Protein AF-A0A2D6P4H5-F1 (afdb_monomer_lite)

Radius of gyration: 32.94 Å; chains: 1; bounding box: 96×87×94 Å

Sequence (533 aa):
MKFKNYIILLALLIIIPIVSSQSNQDSLNWIQTNINWQDDSIHDTVFSISSLNLNSIETNTPSNILLQRQDSQSTEECYPKGNCNVKDTALSLLFLNQIWKDNNKTLTWLASAQTKAPVSGSWLIQIVSSKNGTCVIEHKGKNINHTISIDENNKIQPFNVDWLDIERDLQTSLTNPVEFLSVDCSNLKSSNVLISLLRRSGSEIHIVQQENRDKAILEVNNACYPFSKGGQCDLDSTFLASWALHKTSAKLVTVPYLEDNAQTNLHNAILYQITANPRYETKLSDNVNTDGFWDDVYTTSFVINSLQSRAPNTQLLSNAKSWLDTQKDNSTNRGSFNANLRDTSAATYLVLSGGGSFTPPLDRSTREVLETCGDGTVQTFNDQGISEQCEADNDSLCPGLCNVNTCQCITSQTTTTSSSTSSTSIRDNDGSGGGEDNGDPDDEGGSIFFKVILPILIILIIGAGVFLYLRYAKKPKHKDEDLFGNYSPPKEEKSREQPRREPRKYQPSPRENAIERELDKSLDEAKELFKKK

Secondary structure (DSSP, 8-state):
--HHHHHHHHHHHHHGGGTTHHHHHHHHHHHHHH--TTTS-HHHHHHHHHHHHHTT---HHHHHHHHHTS-SSSSS--SSTTS--HHHHHHHHHHHHHTT---HHHHHHHHHH-EE----SEEEEEEEESS-EEEEEEETTTTEEEEEEE-TT--EETTTBSEEEHHHHTT----SSEEEEEEE-GGG--S-EEEEEEEEETTEEEEEEEEESSEEEEEEE-EE-BSSTTS-B-HHHHHHHHHHHHHTT-----HHHHHHH--SHHHHHHHHHHH--HHHHHHHHHT--TTS--SSHHHHHHHHHHHHTT-TT-HHHHHHHHHHHHTB--STTTT-BTT-HHHHHHHIIIIITTT--------TTT------TTSS------TT--------S-GGG--S-EETTTTEE-------------------------------------SHHHHHHHHHHHHHHHHHHHHHHHHHH--------------PPPP-----PPP-PPPPPP---TTHHHHHHHHHHHHHHHHHHHHT-

Structure (mmCIF, N/CA/C/O backbone):
data_AF-A0A2D6P4H5-F1
#
_entry.id   AF-A0A2D6P4H5-F1
#
loop_
_atom_site.group_PDB
_atom_site.id
_atom_site.type_symbol
_atom_site.label_atom_id
_atom_site.label_alt_id
_atom_site.label_comp_id
_atom_site.label_asym_id
_atom_site.label_entity_id
_atom_site.label_seq_id
_atom_site.pdbx_PDB_ins_code
_atom_site.Cartn_x
_atom_site.Cartn_y
_atom_site.Cartn_z
_atom_site.occupancy
_atom_site.B_iso_or_equiv
_atom_site.auth_seq_id
_atom_site.auth_comp_id
_atom_site.auth_asym_id
_atom_site.auth_atom_id
_atom_site.pdbx_PDB_model_num
ATOM 1 N N . MET A 1 1 ? 52.070 -31.279 -10.558 1.00 53.06 1 MET A N 1
ATOM 2 C CA . MET A 1 1 ? 50.920 -31.001 -11.452 1.00 53.06 1 MET A CA 1
ATOM 3 C C . MET A 1 1 ? 49.655 -30.477 -10.737 1.00 53.06 1 MET A C 1
ATOM 5 O O . MET A 1 1 ? 48.683 -30.205 -11.417 1.00 53.06 1 MET A O 1
ATOM 9 N N . LYS A 1 2 ? 49.628 -30.281 -9.401 1.00 66.00 2 LYS A N 1
ATOM 10 C CA . LYS A 1 2 ? 48.388 -29.910 -8.678 1.00 66.00 2 LYS A CA 1
ATOM 11 C C . LYS A 1 2 ? 48.200 -28.401 -8.432 1.00 66.00 2 LYS A C 1
ATOM 13 O O . LYS A 1 2 ? 47.082 -27.927 -8.533 1.00 66.00 2 LYS A O 1
ATOM 18 N N . PHE A 1 3 ? 49.269 -27.632 -8.205 1.00 69.25 3 PHE A N 1
ATOM 19 C CA . PHE A 1 3 ? 49.181 -26.192 -7.890 1.00 69.25 3 PHE A CA 1
ATOM 20 C C . PHE A 1 3 ? 48.697 -25.323 -9.070 1.00 69.25 3 PHE A C 1
ATOM 22 O O . PHE A 1 3 ? 47.883 -24.425 -8.889 1.00 69.25 3 PHE A O 1
ATOM 29 N N . LYS A 1 4 ? 49.115 -25.652 -10.302 1.00 73.56 4 LYS A N 1
ATOM 30 C CA . LYS A 1 4 ? 48.705 -24.927 -11.520 1.00 73.56 4 LYS A CA 1
ATOM 31 C C . LYS A 1 4 ? 47.193 -25.028 -11.785 1.00 73.56 4 LYS A C 1
ATOM 33 O O . LYS A 1 4 ? 46.593 -24.058 -12.227 1.00 73.56 4 LYS A O 1
ATOM 38 N N . ASN A 1 5 ? 46.569 -26.156 -11.432 1.00 78.19 5 ASN A N 1
ATOM 39 C CA . ASN A 1 5 ? 45.123 -26.347 -11.580 1.00 78.19 5 ASN A CA 1
ATOM 40 C C . ASN A 1 5 ? 44.320 -25.560 -10.528 1.00 78.19 5 ASN A C 1
ATOM 42 O O . ASN A 1 5 ? 43.219 -25.117 -10.830 1.00 78.19 5 ASN A O 1
ATOM 46 N N . TYR A 1 6 ? 44.876 -25.323 -9.332 1.00 78.88 6 TYR A N 1
ATOM 47 C CA . TYR A 1 6 ? 44.236 -24.472 -8.320 1.00 78.88 6 TYR A CA 1
ATOM 48 C C . TYR A 1 6 ? 44.255 -22.993 -8.704 1.00 78.88 6 TYR A C 1
ATOM 50 O O . TYR A 1 6 ? 43.257 -22.317 -8.493 1.00 78.88 6 TYR A O 1
ATOM 58 N N . ILE A 1 7 ? 45.337 -22.501 -9.320 1.00 81.38 7 ILE A N 1
ATOM 59 C CA . ILE A 1 7 ? 45.390 -21.119 -9.825 1.00 81.38 7 ILE A CA 1
ATOM 60 C C . ILE A 1 7 ? 44.345 -20.907 -10.927 1.00 81.38 7 ILE A C 1
ATOM 62 O O . ILE A 1 7 ? 43.670 -19.886 -10.928 1.00 81.38 7 ILE A O 1
ATOM 66 N N . ILE A 1 8 ? 44.161 -21.885 -11.822 1.00 81.56 8 ILE A N 1
ATOM 67 C CA . ILE A 1 8 ? 43.135 -21.808 -12.874 1.00 81.56 8 ILE A CA 1
ATOM 68 C C . ILE A 1 8 ? 41.724 -21.835 -12.267 1.00 81.56 8 ILE A C 1
ATOM 70 O O . ILE A 1 8 ? 40.880 -21.055 -12.689 1.00 81.56 8 ILE A O 1
ATOM 74 N N . LEU A 1 9 ? 41.471 -22.671 -11.253 1.00 80.12 9 LEU A N 1
ATOM 75 C CA . LEU A 1 9 ? 40.166 -22.736 -10.586 1.00 80.12 9 LEU A CA 1
ATOM 76 C C . LEU A 1 9 ? 39.854 -21.462 -9.778 1.00 80.12 9 LEU A C 1
ATOM 78 O O . LEU A 1 9 ? 38.721 -20.995 -9.795 1.00 80.12 9 LEU A O 1
ATOM 82 N N . LEU A 1 10 ? 40.858 -20.885 -9.106 1.00 79.81 10 LEU A N 1
ATOM 83 C CA . LEU A 1 10 ? 40.738 -19.625 -8.367 1.00 79.81 10 LEU A CA 1
ATOM 84 C C . LEU A 1 10 ? 40.528 -18.442 -9.324 1.00 79.81 10 LEU A C 1
ATOM 86 O O . LEU A 1 10 ? 39.675 -17.600 -9.073 1.00 79.81 10 LEU A O 1
ATOM 90 N N . ALA A 1 11 ? 41.251 -18.413 -10.448 1.00 76.50 11 ALA A N 1
ATOM 91 C CA . ALA A 1 11 ? 41.041 -17.426 -11.501 1.00 76.50 11 ALA A CA 1
ATOM 92 C C . ALA A 1 11 ? 39.637 -17.552 -12.114 1.00 76.50 11 ALA A C 1
ATOM 94 O O . ALA A 1 11 ? 38.981 -16.538 -12.315 1.00 76.50 11 ALA A O 1
ATOM 95 N N . LEU A 1 12 ? 39.130 -18.773 -12.330 1.00 72.81 12 LEU A N 1
ATOM 96 C CA . LEU A 1 12 ? 37.748 -18.989 -12.770 1.00 72.81 12 LEU A CA 1
ATOM 97 C C . LEU A 1 12 ? 36.733 -18.494 -11.730 1.00 72.81 12 LEU A C 1
ATOM 99 O O . LEU A 1 12 ? 35.776 -17.832 -12.104 1.00 72.81 12 LEU A O 1
ATOM 103 N N . LEU A 1 13 ? 36.963 -18.742 -10.437 1.00 71.19 13 LEU A N 1
ATOM 104 C CA . LEU A 1 13 ? 36.086 -18.286 -9.349 1.00 71.19 13 LEU A CA 1
ATOM 105 C C . LEU A 1 13 ? 36.011 -16.758 -9.219 1.00 71.19 13 LEU A C 1
ATOM 107 O O . LEU A 1 13 ? 34.962 -16.239 -8.853 1.00 71.19 13 LEU A O 1
ATOM 111 N N . ILE A 1 14 ? 37.085 -16.042 -9.563 1.00 69.12 14 ILE A N 1
ATOM 112 C CA . ILE A 1 14 ? 37.121 -14.570 -9.551 1.00 69.12 14 ILE A CA 1
ATOM 113 C C . ILE A 1 14 ? 36.383 -13.966 -10.763 1.00 69.12 14 ILE A C 1
ATOM 115 O O . ILE A 1 14 ? 35.921 -12.832 -10.688 1.00 69.12 14 ILE A O 1
ATOM 119 N N . ILE A 1 15 ? 36.218 -14.709 -11.865 1.00 63.47 15 ILE A N 1
ATOM 120 C CA . ILE A 1 15 ? 35.591 -14.198 -13.101 1.00 63.47 15 ILE A CA 1
ATOM 121 C C . ILE A 1 15 ? 34.062 -14.426 -13.127 1.00 63.47 15 ILE A C 1
ATOM 123 O O . ILE A 1 15 ? 33.349 -13.731 -13.849 1.00 63.47 15 ILE A O 1
ATOM 127 N N . ILE A 1 16 ? 33.525 -15.346 -12.315 1.00 58.41 16 ILE A N 1
ATOM 128 C CA . ILE A 1 16 ? 32.093 -15.713 -12.333 1.00 58.41 16 ILE A CA 1
ATOM 129 C C . ILE A 1 16 ? 31.104 -14.565 -11.991 1.00 58.41 16 ILE A C 1
ATOM 131 O O . ILE A 1 16 ? 30.018 -14.577 -12.571 1.00 58.41 16 ILE A O 1
ATOM 135 N N . PRO A 1 17 ? 31.401 -13.543 -11.156 1.00 53.06 17 PRO A N 1
ATOM 136 C CA . PRO A 1 17 ? 30.385 -12.542 -10.803 1.00 53.06 17 PRO A CA 1
ATOM 137 C C . PRO A 1 17 ? 30.154 -11.415 -11.835 1.00 53.06 17 PRO A C 1
ATOM 139 O O . PRO A 1 17 ? 29.322 -10.551 -11.585 1.00 53.06 17 PRO A O 1
ATOM 142 N N . ILE A 1 18 ? 30.840 -11.379 -12.986 1.00 54.44 18 ILE A N 1
ATOM 143 C CA . ILE A 1 18 ? 30.794 -10.197 -13.883 1.00 54.44 18 ILE A CA 1
ATOM 144 C C . ILE A 1 18 ? 29.617 -10.233 -14.883 1.00 54.44 18 ILE A C 1
ATOM 146 O O . ILE A 1 18 ? 29.225 -9.202 -15.420 1.00 54.44 18 ILE A O 1
ATOM 150 N N . VAL A 1 19 ? 28.997 -11.390 -15.135 1.00 55.16 19 VAL A N 1
ATOM 151 C CA . VAL A 1 19 ? 28.022 -11.518 -16.241 1.00 55.16 19 VAL A CA 1
ATOM 152 C C . VAL A 1 19 ? 26.658 -10.876 -15.928 1.00 55.16 19 VAL A C 1
ATOM 154 O O . VAL A 1 19 ? 25.959 -10.460 -16.848 1.00 55.16 19 VAL A O 1
ATOM 157 N N . SER A 1 20 ? 26.280 -10.717 -14.656 1.00 57.75 20 SER A N 1
ATOM 158 C CA . SER A 1 20 ? 24.967 -10.162 -14.290 1.00 57.75 20 SER A CA 1
ATOM 159 C C . SER A 1 20 ? 24.871 -8.633 -14.373 1.00 57.75 20 SER A C 1
ATOM 161 O O . SER A 1 20 ? 23.761 -8.111 -14.400 1.00 57.75 20 SER A O 1
ATOM 163 N N . SER A 1 21 ? 25.987 -7.894 -14.437 1.00 59.66 21 SER A N 1
ATOM 164 C CA . SER A 1 21 ? 25.948 -6.419 -14.456 1.00 59.66 21 SER A CA 1
ATOM 165 C C . SER A 1 21 ? 25.646 -5.831 -15.838 1.00 59.66 21 SER A C 1
ATOM 167 O O . SER A 1 21 ? 25.027 -4.772 -15.933 1.00 59.66 21 SER A O 1
ATOM 169 N N . GLN A 1 22 ? 26.030 -6.522 -16.918 1.00 66.81 22 GLN A N 1
ATOM 170 C CA . GLN A 1 22 ? 25.925 -5.980 -18.277 1.00 66.81 22 GLN A CA 1
ATOM 171 C C . GLN A 1 22 ? 24.473 -5.810 -18.742 1.00 66.81 22 GLN A C 1
ATOM 173 O O . GLN A 1 22 ? 24.172 -4.849 -19.447 1.00 66.81 22 GLN A O 1
ATOM 178 N N . SER A 1 23 ? 23.568 -6.708 -18.331 1.00 73.56 23 SER A N 1
ATOM 179 C CA . SER A 1 23 ? 22.151 -6.627 -18.712 1.00 73.56 23 SER A CA 1
ATOM 180 C C . SER A 1 23 ? 21.541 -5.308 -18.229 1.00 73.56 23 SER A C 1
ATOM 182 O O . SER A 1 23 ? 20.917 -4.591 -19.009 1.00 73.56 23 SER A O 1
ATOM 184 N N . ASN A 1 24 ? 21.775 -4.922 -16.977 1.00 87.25 24 ASN A N 1
ATOM 185 C CA . ASN A 1 24 ? 21.150 -3.734 -16.395 1.00 87.25 24 ASN A CA 1
ATOM 186 C C . ASN A 1 24 ? 21.543 -2.445 -17.131 1.00 87.25 24 ASN A C 1
ATOM 188 O O . ASN A 1 24 ? 20.692 -1.581 -17.344 1.00 87.25 24 ASN A O 1
ATOM 192 N N . GLN A 1 25 ? 22.793 -2.343 -17.591 1.00 92.00 25 GLN A N 1
ATOM 193 C CA . GLN A 1 25 ? 23.295 -1.139 -18.254 1.00 92.00 25 GLN A CA 1
ATOM 194 C C . GLN A 1 25 ? 22.557 -0.820 -19.559 1.00 92.00 25 GLN A C 1
ATOM 196 O O . GLN A 1 25 ? 22.275 0.346 -19.830 1.00 92.00 25 GLN A O 1
ATOM 201 N N . ASP A 1 26 ? 22.202 -1.836 -20.348 1.00 94.31 26 ASP A N 1
ATOM 202 C CA . ASP A 1 26 ? 21.475 -1.628 -21.604 1.00 94.31 26 ASP A CA 1
ATOM 203 C C . ASP A 1 26 ? 20.089 -1.015 -21.353 1.00 94.31 26 ASP A C 1
ATOM 205 O O . ASP A 1 26 ? 19.679 -0.093 -22.058 1.00 94.31 26 ASP A O 1
ATOM 209 N N . SER A 1 27 ? 19.383 -1.474 -20.313 1.00 96.06 27 SER A N 1
ATOM 210 C CA . SER A 1 27 ? 18.075 -0.926 -19.931 1.00 96.06 27 SER A CA 1
ATOM 211 C C . SER A 1 27 ? 18.187 0.516 -19.432 1.00 96.06 27 SER A C 1
ATOM 213 O O . SER A 1 27 ? 17.393 1.365 -19.832 1.00 96.06 27 SER A O 1
ATOM 215 N N . LEU A 1 28 ? 19.207 0.823 -18.622 1.00 95.88 28 LEU A N 1
ATOM 216 C CA . LEU A 1 28 ? 19.464 2.180 -18.127 1.00 95.88 28 LEU A CA 1
ATOM 217 C C . LEU A 1 28 ? 19.784 3.150 -19.275 1.00 95.88 28 LEU A C 1
ATOM 219 O O . LEU A 1 28 ? 19.202 4.232 -19.341 1.00 95.88 28 LEU A O 1
ATOM 223 N N . ASN A 1 29 ? 20.642 2.742 -20.215 1.00 95.81 29 ASN A N 1
ATOM 224 C CA . ASN A 1 29 ? 20.978 3.537 -21.400 1.00 95.81 29 ASN A CA 1
ATOM 225 C C . ASN A 1 29 ? 19.742 3.793 -22.277 1.00 95.81 29 ASN A C 1
ATOM 227 O O . ASN A 1 29 ? 19.542 4.905 -22.777 1.00 95.81 29 ASN A O 1
ATOM 231 N N . TRP A 1 30 ? 18.897 2.770 -22.458 1.00 97.19 30 TRP A N 1
ATOM 232 C CA . TRP A 1 30 ? 17.661 2.910 -23.219 1.00 97.19 30 TRP A CA 1
ATOM 233 C C . TRP A 1 30 ? 16.703 3.900 -22.546 1.00 97.19 30 TRP A C 1
ATOM 235 O O . TRP A 1 30 ? 16.197 4.790 -23.230 1.00 97.19 30 TRP A O 1
ATOM 245 N N . ILE A 1 31 ? 16.521 3.814 -21.220 1.00 97.31 31 ILE A N 1
ATOM 246 C CA . ILE A 1 31 ? 15.697 4.760 -20.448 1.00 97.31 31 ILE A CA 1
ATOM 247 C C . ILE A 1 31 ? 16.196 6.190 -20.664 1.00 97.31 31 ILE A C 1
ATOM 249 O O . ILE A 1 31 ? 15.410 7.035 -21.074 1.00 97.31 31 ILE A O 1
ATOM 253 N N . GLN A 1 32 ? 17.494 6.457 -20.468 1.00 96.19 32 GLN A N 1
ATOM 254 C CA . GLN A 1 32 ? 18.067 7.802 -20.633 1.00 96.19 32 GLN A CA 1
ATOM 255 C C . GLN A 1 32 ? 17.839 8.401 -22.022 1.00 96.19 32 GLN A C 1
ATOM 257 O O . GLN A 1 32 ? 17.702 9.615 -22.148 1.00 96.19 32 GLN A O 1
ATOM 262 N N . THR A 1 33 ? 17.841 7.559 -23.056 1.00 96.75 33 THR A N 1
ATOM 263 C CA . THR A 1 33 ? 17.719 8.002 -24.449 1.00 96.75 33 THR A CA 1
ATOM 264 C C . THR A 1 33 ? 16.268 8.267 -24.850 1.00 96.75 33 THR A C 1
ATOM 266 O O . THR A 1 33 ? 16.022 9.123 -25.695 1.00 96.75 33 THR A O 1
ATOM 269 N N . ASN A 1 34 ? 15.316 7.524 -24.278 1.00 97.38 34 ASN A N 1
ATOM 270 C CA . ASN A 1 34 ? 13.928 7.514 -24.749 1.00 97.38 34 ASN A CA 1
ATOM 271 C C . ASN A 1 34 ? 12.963 8.310 -23.870 1.00 97.38 34 ASN A C 1
ATOM 273 O O . ASN A 1 34 ? 11.888 8.661 -24.348 1.00 97.38 34 ASN A O 1
ATOM 277 N N . ILE A 1 35 ? 13.319 8.600 -22.618 1.00 97.31 35 ILE A N 1
ATOM 278 C CA . ILE A 1 35 ? 12.466 9.408 -21.747 1.00 97.31 35 ILE A CA 1
ATOM 279 C C . ILE A 1 35 ? 12.494 10.888 -22.139 1.00 97.31 35 ILE A C 1
ATOM 281 O O . ILE A 1 35 ? 13.547 11.523 -22.241 1.00 97.31 35 ILE A O 1
ATOM 285 N N . ASN A 1 36 ? 11.308 11.464 -22.285 1.00 97.12 36 ASN A N 1
ATOM 286 C CA . ASN A 1 36 ? 11.094 12.895 -22.317 1.00 97.12 36 ASN A CA 1
ATOM 287 C C . ASN A 1 36 ? 10.719 13.379 -20.911 1.00 97.12 36 ASN A C 1
ATOM 289 O O . ASN A 1 36 ? 9.557 13.377 -20.514 1.00 97.12 36 ASN A O 1
ATOM 293 N N . TRP A 1 37 ? 11.720 13.849 -20.165 1.00 94.81 37 TRP A N 1
ATOM 294 C CA . TRP A 1 37 ? 11.580 14.275 -18.767 1.00 94.81 37 TRP A CA 1
ATOM 295 C C . TRP A 1 37 ? 10.483 15.325 -18.509 1.00 94.81 37 TRP A C 1
ATOM 297 O O . TRP A 1 37 ? 9.999 15.430 -17.381 1.00 94.81 37 TRP A O 1
ATOM 307 N N . GLN A 1 38 ? 10.122 16.123 -19.520 1.00 94.31 38 GLN A N 1
ATOM 308 C CA . GLN A 1 38 ? 9.116 17.181 -19.393 1.00 94.31 38 GLN A CA 1
ATOM 309 C C . GLN A 1 38 ? 7.704 16.675 -19.685 1.00 94.31 38 GLN A C 1
ATOM 311 O O . GLN A 1 38 ? 6.772 16.999 -18.945 1.00 94.31 38 GLN A O 1
ATOM 316 N N . ASP A 1 39 ? 7.560 15.876 -20.742 1.00 95.56 39 ASP A N 1
ATOM 317 C CA . ASP A 1 39 ? 6.250 15.522 -21.289 1.00 95.56 39 ASP A CA 1
ATOM 318 C C . ASP A 1 39 ? 5.753 14.147 -20.830 1.00 95.56 39 ASP A C 1
ATOM 320 O O . ASP A 1 39 ? 4.541 13.919 -20.791 1.00 95.56 39 ASP A O 1
ATOM 324 N N . ASP A 1 40 ? 6.653 13.239 -20.440 1.00 97.56 40 ASP A N 1
ATOM 325 C CA . ASP A 1 40 ? 6.254 11.917 -19.968 1.00 97.56 40 ASP A CA 1
ATOM 326 C C . ASP A 1 40 ? 5.524 11.993 -18.622 1.00 97.56 40 ASP A C 1
ATOM 328 O O . ASP A 1 40 ? 5.598 12.966 -17.854 1.00 97.56 40 ASP A O 1
ATOM 332 N N . SER A 1 41 ? 4.768 10.941 -18.315 1.00 97.25 41 SER A N 1
ATOM 333 C CA . SER A 1 41 ? 3.985 10.886 -17.084 1.00 97.25 41 SER A CA 1
ATOM 334 C C . SER A 1 41 ? 4.891 10.949 -15.844 1.00 97.25 41 SER A C 1
ATOM 336 O O . SER A 1 41 ? 6.051 10.525 -15.876 1.00 97.25 41 SER A O 1
ATOM 338 N N . ILE A 1 42 ? 4.372 11.474 -14.724 1.00 97.06 42 ILE A N 1
ATOM 339 C CA . ILE A 1 42 ? 5.103 11.457 -13.441 1.00 97.06 42 ILE A CA 1
ATOM 340 C C . ILE A 1 42 ? 5.465 10.016 -13.073 1.00 97.06 42 ILE A C 1
ATOM 342 O O . ILE A 1 42 ? 6.569 9.760 -12.606 1.00 97.06 42 ILE A O 1
ATOM 346 N N . HIS A 1 43 ? 4.561 9.079 -13.350 1.00 96.50 43 HIS A N 1
ATOM 347 C CA . HIS A 1 43 ? 4.763 7.654 -13.141 1.00 96.50 43 HIS A CA 1
ATOM 348 C C . HIS A 1 43 ? 6.025 7.127 -13.849 1.00 96.50 43 HIS A C 1
ATOM 350 O O . HIS A 1 43 ? 6.907 6.578 -13.186 1.00 96.50 43 HIS A O 1
ATOM 356 N N . ASP A 1 44 ? 6.150 7.348 -15.158 1.00 97.19 44 ASP A N 1
ATOM 357 C CA . ASP A 1 44 ? 7.305 6.876 -15.937 1.00 97.19 44 ASP A CA 1
ATOM 358 C C . ASP A 1 44 ? 8.583 7.625 -15.545 1.00 97.19 44 ASP A C 1
ATOM 360 O O . ASP A 1 44 ? 9.665 7.039 -15.459 1.00 97.19 44 ASP A O 1
ATOM 364 N N . THR A 1 45 ? 8.445 8.918 -15.237 1.00 97.44 45 THR A N 1
ATOM 365 C CA . THR A 1 45 ? 9.545 9.767 -14.774 1.00 97.44 45 THR A CA 1
ATOM 366 C C . THR A 1 45 ? 10.120 9.268 -13.452 1.00 97.44 45 THR A C 1
ATOM 368 O O . THR A 1 45 ? 11.331 9.087 -13.349 1.00 97.44 45 THR A O 1
ATOM 371 N N . VAL A 1 46 ? 9.277 8.991 -12.453 1.00 96.81 46 VAL A N 1
ATOM 372 C CA . VAL A 1 46 ? 9.703 8.498 -11.137 1.00 96.81 46 VAL A CA 1
ATOM 373 C C . VAL A 1 46 ? 10.441 7.171 -11.272 1.00 96.81 46 VAL A C 1
ATOM 375 O O . VAL A 1 46 ? 11.583 7.083 -10.831 1.00 96.81 46 VAL A O 1
ATOM 378 N N . PHE A 1 47 ? 9.861 6.160 -11.931 1.00 96.88 47 PHE A N 1
ATOM 379 C CA . PHE A 1 47 ? 10.536 4.863 -12.077 1.00 96.88 47 PHE A CA 1
ATOM 380 C C . PHE A 1 47 ? 11.846 4.971 -12.860 1.00 96.88 47 PHE A C 1
ATOM 382 O O . PHE A 1 47 ? 12.823 4.293 -12.527 1.00 96.88 47 PHE A O 1
ATOM 389 N N . SER A 1 48 ? 11.901 5.843 -13.867 1.00 97.19 48 SER A N 1
ATOM 390 C CA . SER A 1 48 ? 13.116 6.078 -14.646 1.00 97.19 48 SER A CA 1
ATOM 391 C C . SER A 1 48 ? 14.207 6.727 -13.799 1.00 97.19 48 SER A C 1
ATOM 393 O O . SER A 1 48 ? 15.314 6.196 -13.726 1.00 97.19 48 SER A O 1
ATOM 395 N N . ILE A 1 49 ? 13.904 7.822 -13.092 1.00 95.44 49 ILE A N 1
ATOM 396 C CA . ILE A 1 49 ? 14.871 8.487 -12.207 1.00 95.44 49 ILE A CA 1
ATOM 397 C C . ILE A 1 49 ? 15.325 7.534 -11.103 1.00 95.44 49 ILE A C 1
ATOM 399 O O . ILE A 1 49 ? 16.522 7.425 -10.837 1.00 95.44 49 ILE A O 1
ATOM 403 N N . SER A 1 50 ? 14.391 6.812 -10.488 1.00 93.81 50 SER A N 1
ATOM 404 C CA . SER A 1 50 ? 14.692 5.858 -9.429 1.00 93.81 50 SER A CA 1
ATOM 405 C C . SER A 1 50 ? 15.596 4.723 -9.911 1.00 93.81 50 SER A C 1
ATOM 407 O O . SER A 1 50 ? 16.539 4.375 -9.199 1.00 93.81 50 SER A O 1
ATOM 409 N N . SER A 1 51 ? 15.371 4.202 -11.124 1.00 94.44 51 SER A N 1
ATOM 410 C CA . SER A 1 51 ? 16.251 3.217 -11.770 1.00 94.44 51 SER A CA 1
ATOM 411 C C . SER A 1 51 ? 17.666 3.759 -11.970 1.00 94.44 51 SER A C 1
ATOM 413 O O . SER A 1 51 ? 18.636 3.100 -11.604 1.00 94.44 51 SER A O 1
ATOM 415 N N . LEU A 1 52 ? 17.802 4.969 -12.521 1.00 94.06 52 LEU A N 1
ATOM 416 C CA . LEU A 1 52 ? 19.108 5.586 -12.781 1.00 94.06 52 LEU A CA 1
ATOM 417 C C . LEU A 1 52 ? 19.869 5.874 -11.480 1.00 94.06 52 LEU A C 1
ATOM 419 O O . LEU A 1 52 ? 21.047 5.537 -11.363 1.00 94.06 52 LEU A O 1
ATOM 423 N N . ASN A 1 53 ? 19.182 6.425 -10.479 1.00 90.56 53 ASN A N 1
ATOM 424 C CA . ASN A 1 53 ? 19.782 6.796 -9.201 1.00 90.56 53 ASN A CA 1
ATOM 425 C C . ASN A 1 53 ? 20.299 5.566 -8.425 1.00 90.56 53 ASN A C 1
ATOM 427 O O . ASN A 1 53 ? 21.420 5.582 -7.923 1.00 90.56 53 ASN A O 1
ATOM 431 N N . LEU A 1 54 ? 19.548 4.453 -8.403 1.00 86.94 54 LEU A N 1
ATOM 432 C CA . LEU A 1 54 ? 20.011 3.204 -7.771 1.00 86.94 54 LEU A CA 1
ATOM 433 C C . LEU A 1 54 ? 21.268 2.611 -8.429 1.00 86.94 54 LEU A C 1
ATOM 435 O O . LEU A 1 54 ? 21.972 1.831 -7.795 1.00 86.94 54 LEU A O 1
ATOM 439 N N . ASN A 1 55 ? 21.569 2.996 -9.670 1.00 87.75 55 ASN A N 1
ATOM 440 C CA . ASN A 1 55 ? 22.755 2.559 -10.404 1.00 87.75 55 ASN A CA 1
ATOM 441 C C . ASN A 1 55 ? 23.837 3.654 -10.477 1.00 87.75 55 ASN A C 1
ATOM 443 O O . ASN A 1 55 ? 24.710 3.603 -11.340 1.00 87.75 55 ASN A O 1
ATOM 447 N N . SER A 1 56 ? 23.785 4.646 -9.575 1.00 88.94 56 SER A N 1
ATOM 448 C CA . SER A 1 56 ? 24.770 5.737 -9.461 1.00 88.94 56 SER A CA 1
ATOM 449 C C . SER A 1 56 ? 24.959 6.561 -10.742 1.00 88.94 56 SER A C 1
ATOM 451 O O . SER A 1 56 ? 26.008 7.168 -10.954 1.00 88.94 56 SER A O 1
ATOM 453 N N . ILE A 1 57 ? 23.941 6.600 -11.600 1.00 88.69 57 ILE A N 1
ATOM 454 C CA . ILE A 1 57 ? 23.912 7.477 -12.766 1.00 88.69 57 ILE A CA 1
ATOM 455 C C . ILE A 1 57 ? 23.429 8.852 -12.304 1.00 88.69 57 ILE A C 1
ATOM 457 O O . ILE A 1 57 ? 22.424 8.948 -11.603 1.00 88.69 57 ILE A O 1
ATOM 461 N N . GLU A 1 58 ? 24.126 9.921 -12.694 1.00 88.00 58 GLU A N 1
ATOM 462 C CA . GLU A 1 58 ? 23.773 11.282 -12.285 1.00 88.00 58 GLU A CA 1
ATOM 463 C C . GLU A 1 58 ? 22.349 11.649 -12.732 1.00 88.00 58 GLU A C 1
ATOM 465 O O . GLU A 1 58 ? 22.030 11.684 -13.922 1.00 88.00 58 GLU A O 1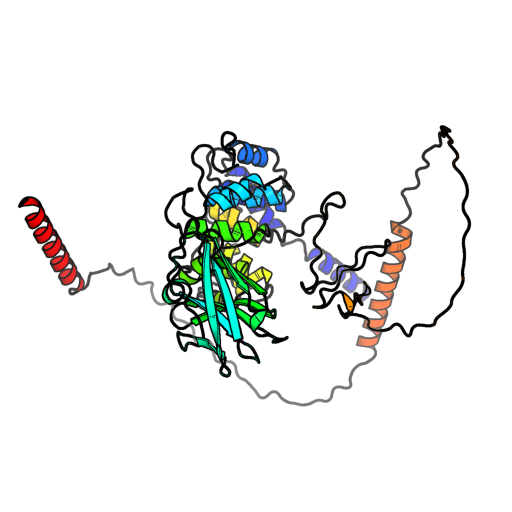
ATOM 470 N N . THR A 1 59 ? 21.488 11.959 -11.761 1.00 85.06 59 THR A N 1
ATOM 471 C CA . THR A 1 59 ? 20.084 12.320 -11.993 1.00 85.06 59 THR A CA 1
ATOM 472 C C . THR A 1 59 ? 19.761 13.755 -11.588 1.00 85.06 59 THR A C 1
ATOM 474 O O . THR A 1 59 ? 18.586 14.091 -11.482 1.00 85.06 59 THR A O 1
ATOM 477 N N . ASN A 1 60 ? 20.754 14.630 -11.387 1.00 85.62 60 ASN A N 1
ATOM 478 C CA . ASN A 1 60 ? 20.530 16.010 -10.930 1.00 85.62 60 ASN A CA 1
ATOM 479 C C . ASN A 1 60 ? 19.548 16.772 -11.833 1.00 85.62 60 ASN A C 1
ATOM 481 O O . ASN A 1 60 ? 18.574 17.353 -11.354 1.00 85.62 60 ASN A O 1
ATOM 485 N N . THR A 1 61 ? 19.756 16.717 -13.151 1.00 87.50 61 THR A N 1
ATOM 486 C CA . THR A 1 61 ? 18.854 17.354 -14.122 1.00 87.50 61 THR A CA 1
ATOM 487 C C . THR A 1 61 ? 17.446 16.734 -14.099 1.00 87.50 61 THR A C 1
ATOM 489 O O . THR A 1 61 ? 16.499 17.480 -13.848 1.00 87.50 61 THR A O 1
ATOM 492 N N . PRO A 1 62 ? 17.266 15.407 -14.274 1.00 87.19 62 PRO A N 1
ATOM 493 C CA . PRO A 1 62 ? 15.953 14.764 -14.153 1.00 87.19 62 PRO A CA 1
ATOM 494 C C . PRO A 1 62 ? 15.228 15.038 -12.827 1.00 87.19 62 PRO A C 1
ATOM 496 O O . PRO A 1 62 ? 14.037 15.343 -12.814 1.00 87.19 62 PRO A O 1
ATOM 499 N N . SER A 1 63 ? 15.959 14.991 -11.714 1.00 91.06 63 SER A N 1
ATOM 500 C CA . SER A 1 63 ? 15.452 15.272 -10.370 1.00 91.06 63 SER A CA 1
ATOM 501 C C . SER A 1 63 ? 14.904 16.693 -10.274 1.00 91.06 63 SER A C 1
ATOM 503 O O . SER A 1 63 ? 13.784 16.898 -9.813 1.00 91.06 63 SER A O 1
ATOM 505 N N . ASN A 1 64 ? 15.651 17.680 -10.776 1.00 93.19 64 ASN A N 1
ATOM 506 C CA . ASN A 1 64 ? 15.202 19.069 -10.809 1.00 93.19 64 ASN A CA 1
ATOM 507 C C . ASN A 1 64 ? 13.962 19.261 -11.689 1.00 93.19 64 ASN A C 1
ATOM 509 O O . ASN A 1 64 ? 13.098 20.061 -11.338 1.00 93.19 64 ASN A O 1
ATOM 513 N N . ILE A 1 65 ? 13.839 18.520 -12.793 1.00 91.81 65 ILE A N 1
ATOM 514 C CA . ILE A 1 65 ? 12.651 18.569 -13.656 1.00 91.81 65 ILE A CA 1
ATOM 515 C C . ILE A 1 65 ? 11.421 18.037 -12.916 1.00 91.81 65 ILE A C 1
ATOM 517 O O . ILE A 1 65 ? 10.386 18.701 -12.899 1.00 91.81 65 ILE A O 1
ATOM 521 N N . LEU A 1 66 ? 11.529 16.891 -12.237 1.00 93.19 66 LEU A N 1
ATOM 522 C CA . LEU A 1 66 ? 10.421 16.368 -11.436 1.00 93.19 66 LEU A CA 1
ATOM 523 C C . LEU A 1 66 ? 10.020 17.358 -10.330 1.00 93.19 66 LEU A C 1
ATOM 525 O O . LEU A 1 66 ? 8.835 17.629 -10.151 1.00 93.19 66 LEU A O 1
ATOM 529 N N . LEU A 1 67 ? 10.992 17.984 -9.663 1.00 94.81 67 LEU A N 1
ATOM 530 C CA . LEU A 1 67 ? 10.736 19.027 -8.665 1.00 94.81 67 LEU A CA 1
ATOM 531 C C . LEU A 1 67 ? 10.082 20.290 -9.250 1.00 94.81 67 LEU A C 1
ATOM 533 O O . LEU A 1 67 ? 9.280 20.923 -8.574 1.00 94.81 67 LEU A O 1
ATOM 537 N N . GLN A 1 68 ? 10.362 20.657 -10.502 1.00 95.00 68 GLN A N 1
ATOM 538 C CA . GLN A 1 68 ? 9.680 21.771 -11.181 1.00 95.00 68 GLN A CA 1
ATOM 539 C C . GLN A 1 68 ? 8.205 21.470 -11.486 1.00 95.00 68 GLN A C 1
ATOM 541 O O . GLN A 1 68 ? 7.405 22.398 -11.632 1.00 95.00 68 GLN A O 1
ATOM 546 N N . ARG A 1 69 ? 7.833 20.186 -11.554 1.00 95.38 69 ARG A N 1
ATOM 547 C CA . ARG A 1 69 ? 6.445 19.726 -11.716 1.00 95.38 69 ARG A CA 1
ATOM 548 C C . ARG A 1 69 ? 5.677 19.685 -10.394 1.00 95.38 69 ARG A C 1
ATOM 550 O O . ARG A 1 69 ? 4.507 19.314 -10.409 1.00 95.38 69 ARG A O 1
ATOM 557 N N . GLN A 1 70 ? 6.297 20.067 -9.280 1.00 96.12 70 GLN A N 1
ATOM 558 C CA . GLN A 1 70 ? 5.635 20.248 -7.993 1.00 96.12 70 GLN A CA 1
ATOM 559 C C . GLN A 1 70 ? 4.736 21.489 -8.021 1.00 96.12 70 GLN A C 1
ATOM 561 O O . GLN A 1 70 ? 5.127 22.546 -8.530 1.00 96.12 70 GLN A O 1
ATOM 566 N N . ASP A 1 71 ? 3.537 21.392 -7.451 1.00 92.75 71 ASP A N 1
ATOM 567 C CA . ASP A 1 71 ? 2.711 22.574 -7.243 1.00 92.75 71 ASP A CA 1
ATOM 568 C C . ASP A 1 71 ? 3.280 23.430 -6.105 1.00 92.75 71 ASP A C 1
ATOM 570 O O . ASP A 1 71 ? 3.179 23.093 -4.929 1.00 92.75 71 ASP A O 1
ATOM 574 N N . SER A 1 72 ? 3.926 24.538 -6.471 1.00 81.94 72 SER A N 1
ATOM 575 C CA . SER A 1 72 ? 4.504 25.488 -5.518 1.00 81.94 72 SER A CA 1
ATOM 576 C C . SER A 1 72 ? 3.478 26.472 -4.949 1.00 81.94 72 SER A C 1
ATOM 578 O O . SER A 1 72 ? 3.835 27.279 -4.095 1.00 81.94 72 SER A O 1
ATOM 580 N N . GLN A 1 73 ? 2.254 26.500 -5.489 1.00 79.56 73 GLN A N 1
ATOM 581 C CA . GLN A 1 73 ? 1.200 27.426 -5.061 1.00 79.56 73 GLN A CA 1
ATOM 582 C C . GLN A 1 73 ? 0.310 26.815 -3.978 1.00 79.56 73 GLN A C 1
ATOM 584 O O . GLN A 1 73 ? -0.343 27.548 -3.234 1.00 79.56 73 GLN A O 1
ATOM 589 N N . SER A 1 74 ? 0.280 25.487 -3.863 1.00 75.00 74 SER A N 1
ATOM 590 C CA . SER A 1 74 ? -0.423 24.820 -2.780 1.00 75.00 74 SER A CA 1
ATOM 591 C C . SER A 1 74 ? 0.396 24.888 -1.488 1.00 75.00 74 SER A C 1
ATOM 593 O O . SER A 1 74 ? 1.607 24.677 -1.460 1.00 75.00 74 SER A O 1
ATOM 595 N N . THR A 1 75 ? -0.283 25.156 -0.372 1.00 78.69 75 THR A N 1
ATOM 596 C CA . THR A 1 75 ? 0.303 25.042 0.978 1.00 78.69 75 THR A CA 1
ATOM 597 C C . THR A 1 75 ? 0.725 23.605 1.304 1.00 78.69 75 THR A C 1
ATOM 599 O O . THR A 1 75 ? 1.510 23.371 2.218 1.00 78.69 75 THR A O 1
ATOM 602 N N . GLU A 1 76 ? 0.199 22.651 0.540 1.00 81.38 76 GLU A N 1
ATOM 603 C CA . GLU A 1 76 ? 0.430 21.217 0.618 1.00 81.38 76 GLU A CA 1
ATOM 604 C C . GLU A 1 76 ? 1.032 20.767 -0.725 1.00 81.38 76 GLU A C 1
ATOM 606 O O . GLU A 1 76 ? 0.348 20.789 -1.746 1.00 81.38 76 GLU A O 1
ATOM 611 N N . GLU A 1 77 ? 2.320 20.427 -0.751 1.00 93.81 77 GLU A N 1
ATOM 612 C CA . GLU A 1 77 ? 3.061 20.068 -1.969 1.00 93.81 77 GLU A CA 1
ATOM 613 C C . GLU A 1 77 ? 2.460 18.835 -2.670 1.00 93.81 77 GLU A C 1
ATOM 615 O O . GLU A 1 77 ? 2.399 17.757 -2.080 1.00 93.81 77 GLU A O 1
ATOM 620 N N . CYS A 1 78 ? 2.048 18.976 -3.936 1.00 96.94 78 CYS A N 1
ATOM 621 C CA . CYS A 1 78 ? 1.429 17.898 -4.715 1.00 96.94 78 CYS A CA 1
ATOM 622 C C . CYS A 1 78 ? 1.882 17.867 -6.177 1.00 96.94 78 CYS A C 1
ATOM 624 O O . CYS A 1 78 ? 2.541 18.792 -6.661 1.00 96.94 78 CYS A O 1
ATOM 626 N N . TYR A 1 79 ? 1.550 16.775 -6.870 1.00 97.31 79 TYR A N 1
ATOM 627 C CA . TYR A 1 79 ? 1.986 16.509 -8.238 1.00 97.31 79 TYR A CA 1
ATOM 628 C C . TYR A 1 79 ? 0.847 15.966 -9.117 1.00 97.31 79 TYR A C 1
ATOM 630 O O . TYR A 1 79 ? -0.003 15.214 -8.631 1.00 97.31 79 TYR A O 1
ATOM 638 N N . PRO A 1 80 ? 0.866 16.267 -10.428 1.00 96.69 80 PRO A N 1
ATOM 639 C CA . PRO A 1 80 ? 1.626 17.342 -11.070 1.00 96.69 80 PRO A CA 1
ATOM 640 C C . PRO A 1 80 ? 1.025 18.728 -10.776 1.00 96.69 80 PRO A C 1
ATOM 642 O O . PRO A 1 80 ? -0.161 18.866 -10.474 1.00 96.69 80 PRO A O 1
ATOM 645 N N . LYS A 1 81 ? 1.842 19.771 -10.932 1.00 95.38 81 LYS A N 1
ATOM 646 C CA . LYS A 1 81 ? 1.459 21.180 -10.806 1.00 95.38 81 LYS A CA 1
ATOM 647 C C . LYS A 1 81 ? 0.189 21.500 -11.596 1.00 95.38 81 LYS A C 1
ATOM 649 O O . LYS A 1 81 ? 0.121 21.235 -12.795 1.00 95.38 81 LYS A O 1
ATOM 654 N N . GLY A 1 82 ? -0.799 22.098 -10.927 1.00 93.44 82 GLY A N 1
ATOM 655 C CA . GLY A 1 82 ? -2.074 22.494 -11.532 1.00 93.44 82 GLY A CA 1
ATOM 656 C C . GLY A 1 82 ? -3.059 21.353 -11.820 1.00 93.44 82 GLY A C 1
ATOM 657 O O . GLY A 1 82 ? -4.204 21.633 -12.162 1.00 93.44 82 GLY A O 1
ATOM 658 N N . ASN A 1 83 ? -2.661 20.086 -11.666 1.00 95.56 83 ASN A N 1
ATOM 659 C CA . ASN A 1 83 ? -3.540 18.927 -11.844 1.00 95.56 83 ASN A CA 1
ATOM 660 C C . ASN A 1 83 ? -3.197 17.814 -10.844 1.00 95.56 83 ASN A C 1
ATOM 662 O O . ASN A 1 83 ? -2.955 16.666 -11.221 1.00 95.56 83 ASN A O 1
ATOM 666 N N . CYS A 1 84 ? -3.125 18.177 -9.563 1.00 96.81 84 CYS A N 1
ATOM 667 C CA . CYS A 1 84 ? -2.684 17.257 -8.529 1.00 96.81 84 CYS A CA 1
ATOM 668 C C . CYS A 1 84 ? -3.595 16.031 -8.414 1.00 96.81 84 CYS A C 1
ATOM 670 O O . CYS A 1 84 ? -4.804 16.147 -8.195 1.00 96.81 84 CYS A O 1
ATOM 672 N N . ASN A 1 85 ? -2.988 14.851 -8.503 1.00 97.94 85 ASN A N 1
ATOM 673 C CA . ASN A 1 85 ? -3.657 13.569 -8.332 1.00 97.94 85 ASN A CA 1
ATOM 674 C C . ASN A 1 85 ? -2.863 12.685 -7.365 1.00 97.94 85 ASN A C 1
ATOM 676 O O . ASN A 1 85 ? -1.666 12.888 -7.138 1.00 97.94 85 ASN A O 1
ATOM 680 N N . VAL A 1 86 ? -3.549 11.727 -6.746 1.00 98.38 86 VAL A N 1
ATOM 681 C CA . VAL A 1 86 ? -2.965 10.932 -5.665 1.00 98.38 86 VAL A CA 1
ATOM 682 C C . VAL A 1 86 ? -1.854 10.034 -6.176 1.00 98.38 86 VAL A C 1
ATOM 684 O O . VAL A 1 86 ? -0.790 9.997 -5.563 1.00 98.38 86 VAL A O 1
ATOM 687 N N . LYS A 1 87 ? -2.088 9.330 -7.285 1.00 98.12 87 LYS A N 1
ATOM 688 C CA . LYS A 1 87 ? -1.123 8.385 -7.847 1.00 98.12 87 LYS A CA 1
ATOM 689 C C . LYS A 1 87 ? 0.228 9.050 -8.101 1.00 98.12 87 LYS A C 1
ATOM 691 O O . LYS A 1 87 ? 1.250 8.568 -7.622 1.00 98.12 87 LYS A O 1
ATOM 696 N N . ASP A 1 88 ? 0.229 10.171 -8.811 1.00 98.19 88 ASP A N 1
ATOM 697 C CA . ASP A 1 88 ? 1.457 10.879 -9.161 1.00 98.19 88 ASP A CA 1
ATOM 698 C C . ASP A 1 88 ? 2.114 11.499 -7.922 1.00 98.19 88 ASP A C 1
ATOM 700 O O . ASP A 1 88 ? 3.329 11.418 -7.764 1.00 98.19 88 ASP A O 1
ATOM 704 N N . THR A 1 89 ? 1.324 12.047 -6.992 1.00 98.25 89 THR A N 1
ATOM 705 C CA . THR A 1 89 ? 1.852 12.596 -5.731 1.00 98.25 89 THR A CA 1
ATOM 706 C C . THR A 1 89 ? 2.503 11.518 -4.858 1.00 98.25 89 THR A C 1
ATOM 708 O O . THR A 1 89 ? 3.572 11.741 -4.292 1.00 98.25 89 THR A O 1
ATOM 711 N N . ALA A 1 90 ? 1.909 10.328 -4.785 1.00 98.19 90 ALA A N 1
ATOM 712 C CA . ALA A 1 90 ? 2.457 9.187 -4.064 1.00 98.19 90 ALA A CA 1
ATOM 713 C C . ALA A 1 90 ? 3.740 8.634 -4.697 1.00 98.19 90 ALA A C 1
ATOM 715 O O . ALA A 1 90 ? 4.698 8.321 -3.995 1.00 98.19 90 ALA A O 1
ATOM 716 N N . LEU A 1 91 ? 3.803 8.537 -6.024 1.00 97.75 91 LEU A N 1
ATOM 717 C CA . LEU A 1 91 ? 5.033 8.120 -6.695 1.00 97.75 91 LEU A CA 1
ATOM 718 C C . LEU A 1 91 ? 6.138 9.174 -6.523 1.00 97.75 91 LEU A C 1
ATOM 720 O O . LEU A 1 91 ? 7.281 8.825 -6.236 1.00 97.75 91 LEU A O 1
ATOM 724 N N . SER A 1 92 ? 5.808 10.465 -6.580 1.00 97.56 92 SER A N 1
ATOM 725 C CA . SER A 1 92 ? 6.767 11.525 -6.251 1.00 97.56 92 SER A CA 1
ATOM 726 C C . SER A 1 92 ? 7.269 11.437 -4.805 1.00 97.56 92 SER A C 1
ATOM 728 O O . SER A 1 92 ? 8.448 11.692 -4.569 1.00 97.56 92 SER A O 1
ATOM 730 N N . LEU A 1 93 ? 6.435 11.027 -3.839 1.00 97.25 93 LEU A N 1
ATOM 731 C CA . LEU A 1 93 ? 6.864 10.782 -2.453 1.00 97.25 93 LEU A CA 1
ATOM 732 C C . LEU A 1 93 ? 7.984 9.729 -2.374 1.00 97.25 93 LEU A C 1
ATOM 734 O O . LEU A 1 93 ? 8.967 9.948 -1.663 1.00 97.25 93 LEU A O 1
ATOM 738 N N . LEU A 1 94 ? 7.873 8.625 -3.125 1.00 94.62 94 LEU A N 1
ATOM 739 C CA . LEU A 1 94 ? 8.930 7.604 -3.202 1.00 94.62 94 LEU A CA 1
ATOM 740 C C . LEU A 1 94 ? 10.250 8.200 -3.680 1.00 94.62 94 LEU A C 1
ATOM 742 O O . LEU A 1 94 ? 11.300 7.964 -3.081 1.00 94.62 94 LEU A O 1
ATOM 746 N N . PHE A 1 95 ? 10.182 8.995 -4.747 1.00 94.69 95 PHE A N 1
ATOM 747 C CA . PHE A 1 95 ? 11.348 9.662 -5.302 1.00 94.69 95 PHE A CA 1
ATOM 748 C C . PHE A 1 95 ? 11.980 10.639 -4.298 1.00 94.69 95 PHE A C 1
ATOM 750 O O . PHE A 1 95 ? 13.185 10.564 -4.064 1.00 94.69 95 PHE A O 1
ATOM 757 N N . LEU A 1 96 ? 11.183 11.511 -3.667 1.00 94.69 96 LEU A N 1
ATOM 758 C CA . LEU A 1 96 ? 11.664 12.473 -2.666 1.00 94.69 96 LEU A CA 1
ATOM 759 C C . LEU A 1 96 ? 12.387 11.771 -1.512 1.00 94.69 96 LEU A C 1
ATOM 761 O O . LEU A 1 96 ? 13.468 12.198 -1.111 1.00 94.69 96 LEU A O 1
ATOM 765 N N . ASN A 1 97 ? 11.817 10.662 -1.032 1.00 93.75 97 ASN A N 1
ATOM 766 C CA . ASN A 1 97 ? 12.429 9.837 0.002 1.00 93.75 97 ASN A CA 1
ATOM 767 C C . ASN A 1 97 ? 13.767 9.237 -0.465 1.00 93.75 97 ASN A C 1
ATOM 769 O O . ASN A 1 97 ? 14.745 9.265 0.275 1.00 93.75 97 ASN A O 1
ATOM 773 N N . GLN A 1 98 ? 13.848 8.762 -1.712 1.00 90.31 98 GLN A N 1
ATOM 774 C CA . GLN A 1 98 ? 15.076 8.197 -2.280 1.00 90.31 98 GLN A CA 1
ATOM 775 C C . GLN A 1 98 ? 16.229 9.213 -2.364 1.00 90.31 98 GLN A C 1
ATOM 777 O O . GLN A 1 98 ? 17.391 8.826 -2.239 1.00 90.31 98 GLN A O 1
ATOM 782 N N . ILE A 1 99 ? 15.922 10.494 -2.581 1.00 90.88 99 ILE A N 1
ATOM 783 C CA . ILE A 1 99 ? 16.919 11.574 -2.669 1.00 90.88 99 ILE A CA 1
ATOM 784 C C . ILE A 1 99 ? 17.087 12.365 -1.363 1.00 90.88 99 ILE A C 1
ATOM 786 O O . ILE A 1 99 ? 17.670 13.447 -1.395 1.00 90.88 99 ILE A O 1
ATOM 790 N N . TRP A 1 100 ? 16.584 11.861 -0.230 1.00 90.62 100 TRP A N 1
ATOM 791 C CA . TRP A 1 100 ? 16.725 12.507 1.088 1.00 90.62 100 TRP A CA 1
ATOM 792 C C . TRP A 1 100 ? 16.133 13.914 1.170 1.00 90.62 100 TRP A C 1
ATOM 794 O O . TRP A 1 100 ? 16.584 14.746 1.955 1.00 90.62 100 TRP A O 1
ATOM 804 N N . LYS A 1 101 ? 15.119 14.205 0.352 1.00 92.94 101 LYS A N 1
ATOM 805 C CA . LYS A 1 101 ? 14.444 15.500 0.375 1.00 92.94 101 LYS A CA 1
ATOM 806 C C . LYS A 1 101 ? 13.265 15.458 1.341 1.00 92.94 101 LYS A C 1
ATOM 808 O O . LYS A 1 101 ? 12.522 14.478 1.366 1.00 92.94 101 LYS A O 1
ATOM 813 N N . ASP A 1 102 ? 13.078 16.542 2.101 1.00 92.88 102 ASP A N 1
ATOM 814 C CA . ASP A 1 102 ? 11.912 16.700 2.974 1.00 92.88 102 ASP A CA 1
ATOM 815 C C . ASP A 1 102 ? 10.619 16.459 2.186 1.00 92.88 102 ASP A C 1
ATOM 817 O O . ASP A 1 102 ? 10.398 17.031 1.116 1.00 92.88 102 ASP A O 1
ATOM 821 N N . ASN A 1 103 ? 9.784 15.577 2.722 1.00 95.19 103 ASN A N 1
ATOM 822 C CA . ASN A 1 103 ? 8.552 15.120 2.099 1.00 95.19 103 ASN A CA 1
ATOM 823 C C . ASN A 1 103 ? 7.334 15.303 3.019 1.00 95.19 103 ASN A C 1
ATOM 825 O O . ASN A 1 103 ? 6.233 14.882 2.661 1.00 95.19 103 ASN A O 1
ATOM 829 N N . ASN A 1 104 ? 7.486 15.997 4.155 1.00 95.31 104 ASN A N 1
ATOM 830 C CA . ASN A 1 104 ? 6.417 16.218 5.134 1.00 95.31 104 ASN A CA 1
ATOM 831 C C . ASN A 1 104 ? 5.175 16.883 4.530 1.00 95.31 104 ASN A C 1
ATOM 833 O O . ASN A 1 104 ? 4.044 16.503 4.835 1.00 95.31 104 ASN A O 1
ATOM 837 N N . LYS A 1 105 ? 5.357 17.853 3.628 1.00 95.81 105 LYS A N 1
ATOM 838 C CA . LYS A 1 105 ? 4.232 18.507 2.942 1.00 95.81 105 LYS A CA 1
ATOM 839 C C . LYS A 1 105 ? 3.533 17.585 1.946 1.00 95.81 105 LYS A C 1
ATOM 841 O O . LYS A 1 105 ? 2.313 17.644 1.840 1.00 95.81 105 LYS A O 1
ATOM 846 N N . THR A 1 106 ? 4.285 16.717 1.267 1.00 97.00 106 THR A N 1
ATOM 847 C CA . THR A 1 106 ? 3.719 15.706 0.358 1.00 97.00 106 THR A CA 1
ATOM 848 C C . THR A 1 106 ? 2.928 14.659 1.151 1.00 97.00 106 THR A C 1
ATOM 850 O O . THR A 1 106 ? 1.807 14.317 0.780 1.00 97.00 106 THR A O 1
ATOM 853 N N . LEU A 1 107 ? 3.455 14.214 2.298 1.00 97.00 107 LEU A N 1
ATOM 854 C CA . LEU A 1 107 ? 2.744 13.347 3.244 1.00 97.00 107 LEU A CA 1
ATOM 855 C C . LEU A 1 107 ? 1.477 14.014 3.793 1.00 97.00 107 LEU A C 1
ATOM 857 O O . LEU A 1 107 ? 0.431 13.376 3.855 1.00 97.00 107 LEU A O 1
ATOM 861 N N . THR A 1 108 ? 1.549 15.301 4.136 1.00 96.31 108 THR A N 1
ATOM 862 C CA . THR A 1 108 ? 0.394 16.080 4.608 1.00 96.31 108 THR A CA 1
ATOM 863 C C . THR A 1 108 ? -0.679 16.195 3.524 1.00 96.31 108 THR A C 1
ATOM 865 O O . THR A 1 108 ? -1.858 15.997 3.814 1.00 96.31 108 THR A O 1
ATOM 868 N N . TRP A 1 109 ? -0.286 16.443 2.268 1.00 97.19 109 TRP A N 1
ATOM 869 C CA . TRP A 1 109 ? -1.217 16.452 1.139 1.00 97.19 109 TRP A CA 1
ATOM 870 C C . TRP A 1 109 ? -1.887 15.086 0.950 1.00 97.19 109 TRP A C 1
ATOM 872 O O . TRP A 1 109 ? -3.101 15.005 0.785 1.00 97.19 109 TRP A O 1
ATOM 882 N N . LEU A 1 110 ? -1.121 13.990 1.013 1.00 97.94 110 LEU A N 1
ATOM 883 C CA . LEU A 1 110 ? -1.683 12.642 0.911 1.00 97.94 110 LEU A CA 1
ATOM 884 C C . LEU A 1 110 ? -2.617 12.344 2.089 1.00 97.94 110 LEU A C 1
ATOM 886 O O . LEU A 1 110 ? -3.702 11.818 1.879 1.00 97.94 110 LEU A O 1
ATOM 890 N N . ALA A 1 111 ? -2.267 12.711 3.319 1.00 97.19 111 ALA A N 1
ATOM 891 C CA . ALA A 1 111 ? -3.163 12.547 4.462 1.00 97.19 111 ALA A CA 1
ATOM 892 C C . ALA A 1 111 ? -4.486 13.313 4.261 1.00 97.19 111 ALA A C 1
ATOM 894 O O . ALA A 1 111 ? -5.558 12.772 4.521 1.00 97.19 111 ALA A O 1
ATOM 895 N N . SER A 1 112 ? -4.429 14.535 3.722 1.00 96.50 112 SER A N 1
ATOM 896 C CA . SER A 1 112 ? -5.614 15.361 3.457 1.00 96.50 112 SER A CA 1
ATOM 897 C C . SER A 1 112 ? -6.414 14.933 2.215 1.00 96.50 112 SER A C 1
ATOM 899 O O . SER A 1 112 ? -7.562 15.349 2.051 1.00 96.50 112 SER A O 1
ATOM 901 N N . ALA A 1 113 ? -5.827 14.117 1.333 1.00 97.69 113 ALA A N 1
ATOM 902 C CA . ALA A 1 113 ? -6.481 13.576 0.144 1.00 97.69 113 ALA A CA 1
ATOM 903 C C . ALA A 1 113 ? -7.337 12.330 0.424 1.00 97.69 113 ALA A C 1
ATOM 905 O O . ALA A 1 113 ? -8.124 11.941 -0.440 1.00 97.69 113 ALA A O 1
ATOM 906 N N . GLN A 1 114 ? -7.198 11.713 1.601 1.00 98.31 114 GLN A N 1
ATOM 907 C CA . GLN A 1 114 ? -7.970 10.536 1.995 1.00 98.31 114 GLN A CA 1
ATOM 908 C C . GLN A 1 114 ? -9.475 10.834 2.023 1.00 98.31 114 GLN A C 1
ATOM 910 O O . GLN A 1 114 ? -9.912 11.903 2.450 1.00 98.31 114 GLN A O 1
ATOM 915 N N . THR A 1 115 ? -10.280 9.860 1.607 1.00 97.94 115 THR A N 1
ATOM 916 C CA . THR A 1 115 ? -11.745 9.904 1.716 1.00 97.94 115 THR A CA 1
ATOM 917 C C . THR A 1 115 ? -12.265 8.623 2.364 1.00 97.94 115 THR A C 1
ATOM 919 O O . THR A 1 115 ? -11.533 7.634 2.470 1.00 97.94 115 THR A O 1
ATOM 922 N N . LYS A 1 116 ? -13.513 8.645 2.847 1.00 97.06 116 LYS A N 1
ATOM 923 C CA . LYS A 1 116 ? -14.135 7.467 3.458 1.00 97.06 116 LYS A CA 1
ATOM 924 C C . LYS A 1 116 ? -14.248 6.360 2.411 1.00 97.06 116 LYS A C 1
ATOM 926 O O . LYS A 1 116 ? -14.903 6.523 1.383 1.00 97.06 116 LYS A O 1
ATOM 931 N N . ALA A 1 117 ? -13.667 5.215 2.726 1.00 96.94 117 ALA A N 1
ATOM 932 C CA . ALA A 1 117 ? -13.784 4.001 1.950 1.00 96.94 117 ALA A CA 1
ATOM 933 C C . ALA A 1 117 ? -15.146 3.319 2.166 1.00 96.94 117 ALA A C 1
ATOM 935 O O . ALA A 1 117 ? -15.601 3.202 3.309 1.00 96.94 117 ALA A O 1
ATOM 936 N N . PRO A 1 118 ? -15.780 2.788 1.104 1.00 93.25 118 PRO A N 1
ATOM 937 C CA . PRO A 1 118 ? -16.894 1.856 1.221 1.00 93.25 118 PRO A CA 1
ATOM 938 C C . PRO A 1 118 ? -16.355 0.464 1.584 1.00 93.25 118 PRO A C 1
ATOM 940 O O . PRO A 1 118 ? -16.403 -0.468 0.784 1.00 93.25 118 PRO A O 1
ATOM 943 N N . VAL A 1 119 ? -15.770 0.343 2.775 1.00 90.88 119 VAL A N 1
ATOM 944 C CA . VAL A 1 119 ? -15.262 -0.932 3.288 1.00 90.88 119 VAL A CA 1
ATOM 945 C C . VAL A 1 119 ? -16.445 -1.859 3.552 1.00 90.88 119 VAL A C 1
ATOM 947 O O . VAL A 1 119 ? -17.444 -1.445 4.142 1.00 90.88 119 VAL A O 1
ATOM 950 N N . SER A 1 120 ? -16.354 -3.105 3.097 1.00 88.06 120 SER A N 1
ATOM 951 C CA . SER A 1 120 ? -17.413 -4.080 3.315 1.00 88.06 120 SER A CA 1
ATOM 952 C C . SER A 1 120 ? -17.394 -4.594 4.757 1.00 88.06 120 SER A C 1
ATOM 954 O O . SER A 1 120 ? -16.338 -4.769 5.370 1.00 88.06 120 SER A O 1
ATOM 956 N N . GLY A 1 121 ? -18.587 -4.855 5.294 1.00 91.25 121 GLY A N 1
ATOM 957 C CA . GLY A 1 121 ? -18.752 -5.503 6.589 1.00 91.25 121 GLY A CA 1
ATOM 958 C C . GLY A 1 121 ? -18.889 -4.556 7.782 1.00 91.25 121 GLY A C 1
ATOM 959 O O . GLY A 1 121 ? -19.431 -3.464 7.647 1.00 91.25 121 GLY A O 1
ATOM 960 N N . SER A 1 122 ? -18.480 -5.022 8.965 1.00 96.00 122 SER A N 1
ATOM 961 C CA . SER A 1 122 ? -18.704 -4.327 10.245 1.00 96.00 122 SER A CA 1
ATOM 962 C C . SER A 1 122 ? -17.407 -4.158 11.029 1.00 96.00 122 SER A C 1
ATOM 964 O O . SER A 1 122 ? -16.594 -5.085 11.096 1.00 96.00 122 SER A O 1
ATOM 966 N N . TRP A 1 123 ? -17.281 -3.025 11.717 1.00 97.81 123 TRP A N 1
ATOM 967 C CA . TRP A 1 123 ? -16.275 -2.811 12.754 1.00 97.81 123 TRP A CA 1
ATOM 968 C C . TRP A 1 123 ? -16.843 -3.187 14.112 1.00 97.81 123 TRP A C 1
ATOM 970 O O . TRP A 1 123 ? -17.915 -2.716 14.493 1.00 97.81 123 TRP A O 1
ATOM 980 N N . LEU A 1 124 ? -16.138 -4.062 14.821 1.00 98.25 124 LEU A N 1
ATOM 981 C CA . LEU A 1 124 ? -16.620 -4.677 16.048 1.00 98.25 124 LEU A CA 1
ATOM 982 C C . LEU A 1 124 ? -15.609 -4.436 17.174 1.00 98.25 124 LEU A C 1
ATOM 984 O O . LEU A 1 124 ? -14.404 -4.517 16.951 1.00 98.25 124 LEU A O 1
ATOM 988 N N . ILE A 1 125 ? -16.087 -4.165 18.383 1.00 98.44 125 ILE A N 1
ATOM 989 C CA . ILE A 1 125 ? -15.254 -4.091 19.588 1.00 98.44 125 ILE A CA 1
ATOM 990 C C . ILE A 1 125 ? -15.484 -5.354 20.405 1.00 98.44 125 ILE A C 1
ATOM 992 O O . ILE A 1 125 ? -16.624 -5.700 20.721 1.00 98.44 125 ILE A O 1
ATOM 996 N N . GLN A 1 126 ? -14.400 -6.021 20.780 1.00 98.31 126 GLN A N 1
ATOM 997 C CA . GLN A 1 126 ? -14.415 -7.119 21.736 1.00 98.31 126 GLN A CA 1
ATOM 998 C C . GLN A 1 126 ? -13.740 -6.672 23.031 1.00 98.31 126 GLN A C 1
ATOM 1000 O O . GLN A 1 126 ? -12.683 -6.044 23.004 1.00 98.31 126 GLN A O 1
ATOM 1005 N N . ILE A 1 127 ? -14.353 -7.016 24.163 1.00 98.31 127 ILE A N 1
ATOM 1006 C CA . ILE A 1 127 ? -13.798 -6.780 25.495 1.00 98.31 127 ILE A CA 1
ATOM 1007 C C . ILE A 1 127 ? -13.867 -8.102 26.252 1.00 98.31 127 ILE A C 1
ATOM 1009 O O . ILE A 1 127 ? -14.951 -8.649 26.439 1.00 98.31 127 ILE A O 1
ATOM 1013 N N . VAL A 1 128 ? -12.717 -8.619 26.678 1.00 97.56 128 VAL A N 1
ATOM 1014 C CA . VAL A 1 128 ? -12.616 -9.850 27.472 1.00 97.56 128 VAL A CA 1
ATOM 1015 C C . VAL A 1 128 ? -11.999 -9.516 28.821 1.00 97.56 128 VAL A C 1
ATOM 1017 O O . VAL A 1 128 ? -10.976 -8.840 28.900 1.00 97.56 128 VAL A O 1
ATOM 1020 N N . SER A 1 129 ? -12.615 -9.995 29.896 1.00 97.12 129 SER A N 1
ATOM 1021 C CA . SER A 1 129 ? -12.171 -9.763 31.264 1.00 97.12 129 SER A CA 1
ATOM 1022 C C . SER A 1 129 ? -12.418 -10.986 32.146 1.00 97.12 129 SER A C 1
ATOM 1024 O O . SER A 1 129 ? -13.182 -11.890 31.819 1.00 97.12 129 SER A O 1
ATOM 1026 N N . SER A 1 130 ? -11.760 -11.023 33.303 1.00 95.88 130 SER A N 1
ATOM 1027 C CA . SER A 1 130 ? -12.023 -12.031 34.344 1.00 95.88 130 SER A CA 1
ATOM 1028 C C . SER A 1 130 ? -13.017 -11.552 35.407 1.00 95.88 130 SER A C 1
ATOM 1030 O O . SER A 1 130 ? -13.356 -12.298 36.330 1.00 95.88 130 SER A O 1
ATOM 1032 N N . LYS A 1 131 ? -13.441 -10.287 35.318 1.00 97.00 131 LYS A N 1
ATOM 1033 C CA . LYS A 1 131 ? -14.350 -9.633 36.257 1.00 97.00 131 LYS A CA 1
ATOM 1034 C C . LYS A 1 131 ? -15.480 -8.961 35.497 1.00 97.00 131 LYS A C 1
ATOM 1036 O O . LYS A 1 131 ? -15.296 -8.493 34.377 1.00 97.00 131 LYS A O 1
ATOM 1041 N N . ASN A 1 132 ? -16.632 -8.892 36.149 1.00 96.69 132 ASN A N 1
ATOM 1042 C CA . ASN A 1 132 ? -17.749 -8.099 35.674 1.00 96.69 132 ASN A CA 1
ATOM 1043 C C . ASN A 1 132 ? -17.556 -6.618 36.027 1.00 96.69 132 ASN A C 1
ATOM 1045 O O . ASN A 1 132 ? -16.805 -6.257 36.934 1.00 96.69 132 ASN A O 1
ATOM 1049 N N . GLY A 1 133 ? -18.270 -5.749 35.322 1.00 97.12 133 GLY A N 1
ATOM 1050 C CA . GLY A 1 133 ? -18.297 -4.320 35.618 1.00 97.12 133 GLY A CA 1
ATOM 1051 C C . GLY A 1 133 ? -18.686 -3.508 34.395 1.00 97.12 133 GLY A C 1
ATOM 1052 O O . GLY A 1 133 ? -19.424 -3.996 33.544 1.00 97.12 133 GLY A O 1
ATOM 1053 N N . THR A 1 134 ? -18.214 -2.266 34.315 1.00 98.06 134 THR A N 1
ATOM 1054 C CA . THR A 1 134 ? -18.599 -1.338 33.244 1.00 98.06 134 THR A CA 1
ATOM 1055 C C . THR A 1 134 ? -17.398 -0.833 32.465 1.00 98.06 134 THR A C 1
ATOM 1057 O O . THR A 1 134 ? -16.307 -0.694 33.017 1.00 98.06 134 THR A O 1
ATOM 1060 N N . CYS A 1 135 ? -17.629 -0.528 31.192 1.00 98.38 135 CYS A N 1
ATOM 1061 C CA . CYS A 1 135 ? -16.702 0.211 30.352 1.00 98.38 135 CYS A CA 1
ATOM 1062 C C . CYS A 1 135 ? -17.412 1.418 29.740 1.00 98.38 135 CYS A C 1
ATOM 1064 O O . CYS A 1 135 ? -18.612 1.364 29.460 1.00 98.38 135 CYS A O 1
ATOM 1066 N N . VAL A 1 136 ? -16.663 2.490 29.511 1.00 98.25 136 VAL A N 1
ATOM 1067 C CA . VAL A 1 136 ? -17.109 3.678 28.788 1.00 98.25 136 VAL A CA 1
ATOM 1068 C C . VAL A 1 136 ? -16.413 3.702 27.436 1.00 98.25 136 VAL A C 1
ATOM 1070 O O . VAL A 1 136 ? -15.190 3.632 27.367 1.00 98.25 136 VAL A O 1
ATOM 1073 N N . ILE A 1 137 ? -17.194 3.793 26.364 1.00 98.12 137 ILE A N 1
ATOM 1074 C CA . ILE A 1 137 ? -16.701 3.958 24.999 1.00 98.12 137 ILE A CA 1
ATOM 1075 C C . ILE A 1 137 ? -17.038 5.376 24.549 1.00 98.12 137 ILE A C 1
ATOM 1077 O O . ILE A 1 137 ? -18.210 5.742 24.480 1.00 98.12 137 ILE A O 1
ATOM 1081 N N . GLU A 1 138 ? -16.016 6.165 24.244 1.00 97.38 138 GLU A N 1
ATOM 1082 C CA . GLU A 1 138 ? -16.128 7.529 23.733 1.00 97.38 138 GLU A CA 1
ATOM 1083 C C . GLU A 1 138 ? -15.698 7.578 22.266 1.00 97.38 138 GLU A C 1
ATOM 1085 O O . GLU A 1 138 ? -14.578 7.202 21.913 1.00 97.38 138 GLU A O 1
ATOM 1090 N N . HIS A 1 139 ? -16.568 8.109 21.409 1.00 95.75 139 HIS A N 1
ATOM 1091 C CA . HIS A 1 139 ? -16.220 8.437 20.032 1.00 95.75 139 HIS A CA 1
ATOM 1092 C C . HIS A 1 139 ? -15.612 9.842 19.969 1.00 95.75 139 HIS A C 1
ATOM 1094 O O . HIS A 1 139 ? -16.323 10.858 19.992 1.00 95.75 139 HIS A O 1
ATOM 1100 N N . LYS A 1 140 ? -14.279 9.901 19.855 1.00 90.94 140 LYS A N 1
ATOM 1101 C CA . LYS A 1 140 ? -13.537 11.165 19.815 1.00 90.94 140 LYS A CA 1
ATOM 1102 C C . LYS A 1 140 ? -13.974 12.010 18.617 1.00 90.94 140 LYS A C 1
ATOM 1104 O O . LYS A 1 140 ? -14.041 11.532 17.491 1.00 90.94 140 LYS A O 1
ATOM 1109 N N . GLY A 1 141 ? -14.275 13.283 18.871 1.00 87.81 141 GLY A N 1
ATOM 1110 C CA . GLY A 1 141 ? -14.728 14.241 17.854 1.00 87.81 141 GLY A CA 1
ATOM 1111 C C . GLY A 1 141 ? -16.247 14.319 17.669 1.00 87.81 141 GLY A C 1
ATOM 1112 O O . GLY A 1 141 ? -16.722 15.304 17.108 1.00 87.81 141 GLY A O 1
ATOM 1113 N N . LYS A 1 142 ? -17.021 13.350 18.181 1.00 89.38 142 LYS A N 1
ATOM 1114 C CA . LYS A 1 142 ? -18.498 13.403 18.173 1.00 89.38 142 LYS A CA 1
ATOM 1115 C C . LYS A 1 142 ? -19.113 13.671 19.546 1.00 89.38 142 LYS A C 1
ATOM 1117 O O . LYS A 1 142 ? -20.299 13.977 19.611 1.00 89.38 142 LYS A O 1
ATOM 1122 N N . ASN A 1 143 ? -18.319 13.599 20.620 1.00 87.62 143 ASN A N 1
ATOM 1123 C CA . ASN A 1 143 ? -18.767 13.740 22.013 1.00 87.62 143 ASN A CA 1
ATOM 1124 C C . ASN A 1 143 ? -19.902 12.759 22.371 1.00 87.62 143 ASN A C 1
ATOM 1126 O O . ASN A 1 143 ? -20.825 13.103 23.109 1.00 87.62 143 ASN A O 1
ATOM 1130 N N . ILE A 1 144 ? -19.854 11.549 21.804 1.00 92.50 144 ILE A N 1
ATOM 1131 C CA . ILE A 1 144 ? -20.819 10.481 22.069 1.00 92.50 144 ILE A CA 1
ATOM 1132 C C . ILE 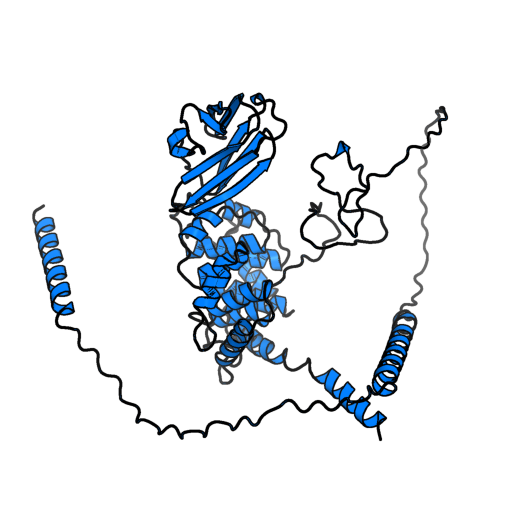A 1 144 ? -20.151 9.474 23.003 1.00 92.50 144 ILE A C 1
ATOM 1134 O O . ILE A 1 144 ? -19.131 8.886 22.640 1.00 92.50 144 ILE A O 1
ATOM 1138 N N . ASN A 1 145 ? -20.758 9.265 24.172 1.00 95.38 145 ASN A N 1
ATOM 1139 C CA . ASN A 1 145 ? -20.280 8.334 25.189 1.00 95.38 145 ASN A CA 1
ATOM 1140 C C . ASN A 1 145 ? -21.318 7.239 25.426 1.00 95.38 145 ASN A C 1
ATOM 1142 O O . ASN A 1 145 ? -22.497 7.527 25.636 1.00 95.38 145 ASN A O 1
ATOM 1146 N N . HIS A 1 146 ? -20.861 5.992 25.464 1.00 97.06 146 HIS A N 1
ATOM 1147 C CA . HIS A 1 146 ? -21.681 4.829 25.778 1.00 97.06 146 HIS A CA 1
ATOM 1148 C C . HIS A 1 146 ? -21.109 4.093 26.975 1.00 97.06 146 HIS A C 1
ATOM 1150 O O . HIS A 1 146 ? -19.945 3.702 26.971 1.00 97.06 146 HIS A O 1
ATOM 1156 N N . THR A 1 147 ? -21.945 3.858 27.980 1.00 97.69 147 THR A N 1
ATOM 1157 C CA . THR A 1 147 ? -21.601 2.980 29.097 1.00 97.69 147 THR A CA 1
ATOM 1158 C C . THR A 1 147 ? -22.185 1.603 28.832 1.00 97.69 147 THR A C 1
ATOM 1160 O O . THR A 1 147 ? -23.402 1.452 28.728 1.00 97.69 147 THR A O 1
ATOM 1163 N N . ILE A 1 148 ? -21.320 0.600 28.745 1.00 98.00 148 ILE A N 1
ATOM 1164 C CA . ILE A 1 148 ? -21.684 -0.811 28.589 1.00 98.00 148 ILE A CA 1
ATOM 1165 C C . ILE A 1 148 ? -21.290 -1.587 29.842 1.00 98.00 148 ILE A C 1
ATOM 1167 O O . ILE A 1 148 ? -20.422 -1.152 30.601 1.00 98.00 148 ILE A O 1
ATOM 1171 N N . SER A 1 149 ? -21.925 -2.736 30.072 1.00 97.69 149 SER A N 1
ATOM 1172 C CA . SER A 1 149 ? -21.524 -3.652 31.149 1.00 97.69 149 SER A CA 1
ATOM 1173 C C . SER A 1 149 ? -20.996 -4.960 30.576 1.00 97.69 149 SER A C 1
ATOM 1175 O O . SER A 1 149 ? -21.554 -5.466 29.608 1.00 97.69 149 SER A O 1
ATOM 1177 N N . ILE A 1 150 ? -19.942 -5.504 31.178 1.00 98.00 150 ILE A N 1
ATOM 1178 C CA . ILE A 1 150 ? -19.390 -6.823 30.855 1.00 98.00 150 ILE A CA 1
ATOM 1179 C C . ILE A 1 150 ? -19.824 -7.783 31.959 1.00 98.00 150 ILE A C 1
ATOM 1181 O O . ILE A 1 150 ? -19.605 -7.498 33.141 1.00 98.00 150 ILE A O 1
ATOM 1185 N N . ASP A 1 151 ? -20.478 -8.882 31.590 1.00 96.19 151 ASP A N 1
ATOM 1186 C CA . ASP A 1 151 ? -20.908 -9.903 32.546 1.00 96.19 151 ASP A CA 1
ATOM 1187 C C . ASP A 1 151 ? -19.854 -10.999 32.779 1.00 96.19 151 ASP A C 1
ATOM 1189 O O . ASP A 1 151 ? -18.748 -10.968 32.242 1.00 96.19 151 ASP A O 1
ATOM 1193 N N . GLU A 1 152 ? -20.187 -11.970 33.629 1.00 93.94 152 GLU A N 1
ATOM 1194 C CA . GLU A 1 152 ? -19.302 -13.085 33.990 1.00 93.94 152 GLU A CA 1
ATOM 1195 C C . GLU A 1 152 ? -18.951 -14.020 32.819 1.00 93.94 152 GLU A C 1
ATOM 1197 O O . GLU A 1 152 ? -17.958 -14.741 32.892 1.00 93.94 152 GLU A O 1
ATOM 1202 N N . ASN A 1 153 ? -19.731 -13.986 31.735 1.00 95.75 153 ASN A N 1
ATOM 1203 C CA . ASN A 1 153 ? -19.514 -14.775 30.524 1.00 95.75 153 ASN A CA 1
ATOM 1204 C C . ASN A 1 153 ? -18.869 -13.946 29.402 1.00 95.75 153 ASN A C 1
ATOM 1206 O O . ASN A 1 153 ? -18.841 -14.399 28.258 1.00 95.75 153 ASN A O 1
ATOM 1210 N N . ASN A 1 154 ? -18.361 -12.746 29.711 1.00 94.56 154 ASN A N 1
ATOM 1211 C CA . ASN A 1 154 ? -17.831 -11.783 28.743 1.00 94.56 154 ASN A CA 1
ATOM 1212 C C . ASN A 1 154 ? -18.848 -11.329 27.686 1.00 94.56 154 ASN A C 1
ATOM 1214 O O . ASN A 1 154 ? -18.460 -10.927 26.590 1.00 94.56 154 ASN A O 1
ATOM 1218 N N . LYS A 1 155 ? -20.150 -11.360 27.997 1.00 97.31 155 LYS A N 1
ATOM 1219 C CA . LYS A 1 155 ? -21.153 -10.742 27.126 1.00 97.31 155 LYS A CA 1
ATOM 1220 C C . LYS A 1 155 ? -21.273 -9.257 27.437 1.00 97.31 155 LYS A C 1
ATOM 1222 O O . LYS A 1 155 ? -21.261 -8.830 28.594 1.00 97.31 155 LYS A O 1
ATOM 1227 N N . ILE A 1 156 ? -21.436 -8.478 26.376 1.00 97.31 156 ILE A N 1
ATOM 1228 C CA . ILE A 1 156 ? -21.627 -7.034 26.425 1.00 97.31 156 ILE A CA 1
ATOM 1229 C C . ILE A 1 156 ? -23.122 -6.741 26.587 1.00 97.31 156 ILE A C 1
ATOM 1231 O O . ILE A 1 156 ? -23.932 -7.012 25.698 1.00 97.31 156 ILE A O 1
ATOM 1235 N N . GLN A 1 157 ? -23.493 -6.172 27.729 1.00 97.31 157 GLN A N 1
ATOM 1236 C CA . GLN A 1 157 ? -24.855 -5.772 28.075 1.00 97.31 157 GLN A CA 1
ATOM 1237 C C . GLN A 1 157 ? -25.088 -4.286 27.741 1.00 97.31 157 GLN A C 1
ATOM 1239 O O . GLN A 1 157 ? -24.169 -3.474 27.908 1.00 97.31 157 GLN A O 1
ATOM 1244 N N . PRO A 1 158 ? -26.303 -3.903 27.296 1.00 95.62 158 PRO A N 1
ATOM 1245 C CA . PRO A 1 158 ? -27.552 -4.688 27.288 1.00 95.62 158 PRO A CA 1
ATOM 1246 C C . PRO A 1 158 ? -27.776 -5.561 26.039 1.00 95.62 158 PRO A C 1
ATOM 1248 O O . PRO A 1 158 ? -28.840 -6.154 25.888 1.00 95.62 158 PRO A O 1
ATOM 1251 N N . PHE A 1 159 ? -26.815 -5.620 25.117 1.00 95.75 159 PHE A N 1
ATOM 1252 C CA . PHE A 1 159 ? -26.992 -6.275 23.817 1.00 95.75 159 PHE A CA 1
ATOM 1253 C C . PHE A 1 159 ? -26.942 -7.809 23.889 1.00 95.75 159 PHE A C 1
ATOM 1255 O O . PHE A 1 159 ? -27.450 -8.478 22.992 1.00 95.75 159 PHE A O 1
ATOM 1262 N N . ASN A 1 160 ? -26.350 -8.362 24.953 1.00 97.06 160 ASN A N 1
ATOM 1263 C CA . ASN A 1 160 ? -26.117 -9.793 25.141 1.00 97.06 160 ASN A CA 1
ATOM 1264 C C . ASN A 1 160 ? -25.348 -10.432 23.963 1.00 97.06 160 ASN A C 1
ATOM 1266 O O . ASN A 1 160 ? -25.694 -11.505 23.466 1.00 97.06 160 ASN A O 1
ATOM 1270 N N . VAL A 1 161 ? -24.302 -9.743 23.503 1.00 97.25 161 VAL A N 1
ATOM 1271 C CA . VAL A 1 161 ? -23.437 -10.151 22.384 1.00 97.25 161 VAL A CA 1
ATOM 1272 C C . VAL A 1 161 ? -22.007 -10.356 22.860 1.00 97.25 161 VAL A C 1
ATOM 1274 O O . VAL A 1 161 ? -21.602 -9.788 23.870 1.00 97.25 161 VAL A O 1
ATOM 1277 N N . ASP A 1 162 ? -21.228 -11.144 22.123 1.00 97.00 162 ASP A N 1
ATOM 1278 C CA . ASP A 1 162 ? -19.789 -11.249 22.379 1.00 97.00 162 ASP A CA 1
ATOM 1279 C C . ASP A 1 162 ? -19.057 -9.967 21.968 1.00 97.00 162 ASP A C 1
ATOM 1281 O O . ASP A 1 162 ? -18.118 -9.544 22.638 1.00 97.00 162 ASP A O 1
ATOM 1285 N N . TRP A 1 163 ? -19.470 -9.357 20.851 1.00 97.06 163 TRP A N 1
ATOM 1286 C CA . TRP A 1 163 ? -18.789 -8.211 20.247 1.00 97.06 163 TRP A CA 1
ATOM 1287 C C . TRP A 1 163 ? -19.801 -7.135 19.870 1.00 97.06 163 TRP A C 1
ATOM 1289 O O . TRP A 1 163 ? -20.891 -7.437 19.379 1.00 97.06 163 TRP A O 1
ATOM 1299 N N . LEU A 1 164 ? -19.407 -5.887 20.077 1.00 97.81 164 LEU A N 1
ATOM 1300 C CA . LEU A 1 164 ? -20.222 -4.703 19.858 1.00 97.81 164 LEU A CA 1
ATOM 1301 C C . LEU A 1 164 ? -19.998 -4.171 18.446 1.00 97.81 164 LEU A C 1
ATOM 1303 O O . LEU A 1 164 ? -18.878 -3.795 18.115 1.00 97.81 164 LEU A O 1
ATOM 1307 N N . ASP A 1 165 ? -21.038 -4.114 17.623 1.00 97.81 165 ASP A N 1
ATOM 1308 C CA . ASP A 1 165 ? -20.974 -3.461 16.317 1.00 97.81 165 ASP A CA 1
ATOM 1309 C C . ASP A 1 165 ? -20.981 -1.944 16.501 1.00 97.81 165 ASP A C 1
ATOM 1311 O O . ASP A 1 165 ? -21.925 -1.385 17.060 1.00 97.81 165 ASP A O 1
ATOM 1315 N N . ILE A 1 166 ? -19.910 -1.279 16.064 1.00 97.12 166 ILE A N 1
ATOM 1316 C CA . ILE A 1 166 ? -19.705 0.145 16.333 1.00 97.12 166 ILE A CA 1
ATOM 1317 C C . ILE A 1 166 ? -20.855 0.971 15.762 1.00 97.12 166 ILE A C 1
ATOM 1319 O O . ILE A 1 166 ? -21.416 1.787 16.481 1.00 97.12 166 ILE A O 1
ATOM 1323 N N . GLU A 1 167 ? -21.261 0.761 14.511 1.00 95.88 167 GLU A N 1
ATOM 1324 C CA . GLU A 1 167 ? -22.301 1.609 13.923 1.00 95.88 167 GLU A CA 1
ATOM 1325 C C . GLU A 1 167 ? -23.696 1.245 14.441 1.00 95.88 167 GLU A C 1
ATOM 1327 O O . GLU A 1 167 ? -24.480 2.123 14.811 1.00 95.88 167 GLU A O 1
ATOM 1332 N N . ARG A 1 168 ? -24.005 -0.056 14.519 1.00 96.75 168 ARG A N 1
ATOM 1333 C CA . ARG A 1 168 ? -25.337 -0.528 14.914 1.00 96.75 168 ARG A CA 1
ATOM 1334 C C . ARG A 1 168 ? -25.599 -0.362 16.408 1.00 96.75 168 ARG A C 1
ATOM 1336 O O . ARG A 1 168 ? -26.649 0.155 16.786 1.00 96.75 168 ARG A O 1
ATOM 1343 N N . ASP A 1 169 ? -24.683 -0.825 17.252 1.00 96.56 169 ASP A N 1
ATOM 1344 C CA . ASP A 1 169 ? -24.924 -0.939 18.692 1.00 96.56 169 ASP A CA 1
ATOM 1345 C C . ASP A 1 169 ? -24.596 0.372 19.425 1.00 96.56 169 ASP A C 1
ATOM 1347 O O . ASP A 1 169 ? -25.285 0.722 20.384 1.00 96.56 169 ASP A O 1
ATOM 1351 N N . LEU A 1 170 ? -23.618 1.152 18.937 1.00 95.44 170 LEU A N 1
ATOM 1352 C CA . LEU A 1 170 ? -23.356 2.510 19.445 1.00 95.44 170 LEU A CA 1
ATOM 1353 C C . LEU A 1 170 ? -24.185 3.588 18.735 1.00 95.44 170 LEU A C 1
ATOM 1355 O O . LEU A 1 170 ? -24.084 4.759 19.082 1.00 95.44 170 LEU A O 1
ATOM 1359 N N . GLN A 1 171 ? -25.010 3.231 17.744 1.00 94.62 171 GLN A N 1
ATOM 1360 C CA . GLN A 1 171 ? -25.824 4.192 16.981 1.00 94.62 171 GLN A CA 1
ATOM 1361 C C . GLN A 1 171 ? -24.990 5.366 16.434 1.00 94.62 171 GLN A C 1
ATOM 1363 O O . GLN A 1 171 ? -25.437 6.515 16.395 1.00 94.62 171 GLN A O 1
ATOM 1368 N N . THR A 1 172 ? -23.750 5.081 16.041 1.00 92.88 172 THR A N 1
ATOM 1369 C CA . THR A 1 172 ? -22.827 6.056 15.464 1.00 92.88 172 THR A CA 1
ATOM 1370 C C . THR A 1 172 ? -22.595 5.735 13.993 1.00 92.88 172 THR A C 1
ATOM 1372 O O . THR A 1 172 ? -22.913 4.653 13.520 1.00 92.88 172 THR A O 1
ATOM 1375 N N . SER A 1 173 ? -22.065 6.687 13.239 1.00 92.88 173 SER A N 1
ATOM 1376 C CA . SER A 1 173 ? -21.719 6.479 11.832 1.00 92.88 173 SER A CA 1
ATOM 1377 C C . SER A 1 173 ? -20.222 6.669 11.662 1.00 92.88 173 SER A C 1
ATOM 1379 O O . SER A 1 173 ? -19.708 7.690 12.113 1.00 92.88 173 SER A O 1
ATOM 1381 N N . LEU A 1 174 ? -19.530 5.768 10.978 1.00 94.69 174 LEU A N 1
ATOM 1382 C CA . LEU A 1 174 ? -18.104 5.916 10.692 1.00 94.69 174 LEU A CA 1
ATOM 1383 C C . LEU A 1 174 ? -17.944 6.776 9.436 1.00 94.69 174 LEU A C 1
ATOM 1385 O O . LEU A 1 174 ? -17.981 6.268 8.323 1.00 94.69 174 LEU A O 1
ATOM 1389 N N . THR A 1 175 ? -17.916 8.099 9.578 1.00 94.69 175 THR A N 1
ATOM 1390 C CA . THR A 1 175 ? -18.017 9.073 8.471 1.00 94.69 175 THR A CA 1
ATOM 1391 C C . THR A 1 175 ? -16.676 9.553 7.935 1.00 94.69 175 THR A C 1
ATOM 1393 O O . THR A 1 175 ? -16.617 9.981 6.786 1.00 94.69 175 THR A O 1
ATOM 1396 N N . ASN A 1 176 ? -15.626 9.502 8.748 1.00 96.44 176 ASN A N 1
ATOM 1397 C CA . ASN A 1 176 ? -14.297 9.976 8.384 1.00 96.44 176 ASN A CA 1
ATOM 1398 C C . ASN A 1 176 ? -13.406 8.819 7.894 1.00 96.44 176 ASN A C 1
ATOM 1400 O O . ASN A 1 176 ? -13.673 7.661 8.223 1.00 96.44 176 ASN A O 1
ATOM 1404 N N . PRO A 1 177 ? -12.331 9.116 7.136 1.00 97.25 177 PRO A N 1
ATOM 1405 C CA . PRO A 1 177 ? -11.365 8.103 6.705 1.00 97.25 177 PRO A CA 1
ATOM 1406 C C . PRO A 1 177 ? -10.680 7.395 7.881 1.00 97.25 177 PRO A C 1
ATOM 1408 O O . PRO A 1 177 ? -10.381 6.208 7.804 1.00 97.25 177 PRO A O 1
ATOM 1411 N N . VAL A 1 178 ? -10.447 8.122 8.975 1.00 97.25 178 VAL A N 1
ATOM 1412 C CA . VAL A 1 178 ? -9.864 7.604 10.214 1.00 97.25 178 VAL A CA 1
ATOM 1413 C C . VAL A 1 178 ? -10.687 8.125 11.383 1.00 97.25 178 VAL A C 1
ATOM 1415 O O . VAL A 1 178 ? -10.951 9.327 11.469 1.00 97.25 178 VAL A O 1
ATOM 1418 N N . GLU A 1 179 ? -11.099 7.232 12.278 1.00 96.94 179 GLU A N 1
ATOM 1419 C CA . GLU A 1 179 ? -11.840 7.578 13.495 1.00 96.94 179 GLU A CA 1
ATOM 1420 C C . GLU A 1 179 ? -11.231 6.900 14.722 1.00 96.94 179 GLU A C 1
ATOM 1422 O O . GLU A 1 179 ? -10.626 5.835 14.623 1.00 96.94 179 GLU A O 1
ATOM 1427 N N . PHE A 1 180 ? -11.390 7.525 15.891 1.00 97.19 180 PHE A N 1
ATOM 1428 C CA . PHE A 1 180 ? -10.793 7.054 17.139 1.00 97.19 180 PHE A CA 1
ATOM 1429 C C . PHE A 1 180 ? -11.864 6.812 18.199 1.00 97.19 180 PHE A C 1
ATOM 1431 O O . PHE A 1 180 ? -12.670 7.696 18.506 1.00 97.19 180 PHE A O 1
ATOM 1438 N N . LEU A 1 181 ? -11.817 5.632 18.811 1.00 97.94 181 LEU A N 1
ATOM 1439 C CA . LEU A 1 181 ? -12.697 5.226 19.901 1.00 97.94 181 LEU A CA 1
ATOM 1440 C C . LEU A 1 181 ? -11.853 5.044 21.161 1.00 97.94 181 LEU A C 1
ATOM 1442 O O . LEU A 1 181 ? -10.934 4.231 21.188 1.00 97.94 181 LEU A O 1
ATOM 1446 N N . SER A 1 182 ? -12.140 5.813 22.206 1.00 98.12 182 SER A N 1
ATOM 1447 C CA . SER A 1 182 ? -11.523 5.626 23.518 1.00 98.12 182 SER A CA 1
ATOM 1448 C C . SER A 1 182 ? -12.354 4.628 24.308 1.00 98.12 182 SER A C 1
ATOM 1450 O O . SER A 1 182 ? -13.534 4.872 24.536 1.00 98.12 182 SER A O 1
ATOM 1452 N N . VAL A 1 183 ? -11.760 3.522 24.735 1.00 98.38 183 VAL A N 1
ATOM 1453 C CA . VAL A 1 183 ? -12.408 2.514 25.578 1.00 98.38 183 VAL A CA 1
ATOM 1454 C C . VAL A 1 183 ? -11.763 2.570 26.956 1.00 98.38 183 VAL A C 1
ATOM 1456 O O . VAL A 1 183 ? -10.558 2.369 27.067 1.00 98.38 183 VAL A O 1
ATOM 1459 N N . ASP A 1 184 ? -12.547 2.858 27.993 1.00 98.38 184 ASP A N 1
ATOM 1460 C CA . ASP A 1 184 ? -12.114 2.893 29.393 1.00 98.38 184 ASP A CA 1
ATOM 1461 C C . ASP A 1 184 ? -12.912 1.877 30.217 1.00 98.38 184 ASP A C 1
ATOM 1463 O O . ASP A 1 184 ? -14.097 2.051 30.496 1.00 98.38 184 ASP A O 1
ATOM 1467 N N . CYS A 1 185 ? -12.240 0.803 30.600 1.00 98.12 185 CYS A N 1
ATOM 1468 C CA . CYS A 1 185 ? -12.731 -0.313 31.388 1.00 98.12 185 CYS A CA 1
ATOM 1469 C C . CYS A 1 185 ? -12.141 -0.343 32.808 1.00 98.12 185 CYS A C 1
ATOM 1471 O O . CYS A 1 185 ? -12.217 -1.381 33.472 1.00 98.12 185 CYS A O 1
ATOM 1473 N N . SER A 1 186 ? -11.588 0.761 33.328 1.00 97.75 186 SER A N 1
ATOM 1474 C CA . SER A 1 186 ? -11.000 0.786 34.681 1.00 97.75 186 SER A CA 1
ATOM 1475 C C . SER A 1 186 ? -11.991 0.383 35.786 1.00 97.75 186 SER A C 1
ATOM 1477 O O . SER A 1 186 ? -11.597 -0.095 36.852 1.00 97.75 186 SER A O 1
ATOM 1479 N N . ASN A 1 187 ? -13.300 0.495 35.532 1.00 97.50 187 ASN A N 1
ATOM 1480 C CA . ASN A 1 187 ? -14.344 0.068 36.466 1.00 97.50 187 ASN A CA 1
ATOM 1481 C C . ASN A 1 187 ? -14.534 -1.459 36.552 1.00 97.50 187 ASN A C 1
ATOM 1483 O O . ASN A 1 187 ? -15.241 -1.913 37.453 1.00 97.50 187 ASN A O 1
ATOM 1487 N N . LEU A 1 188 ? -13.911 -2.260 35.676 1.00 95.25 188 LEU A N 1
ATOM 1488 C CA . LEU A 1 188 ? -13.926 -3.729 35.769 1.00 95.25 188 LEU A CA 1
ATOM 1489 C C . LEU A 1 188 ? -13.106 -4.253 36.957 1.00 95.25 188 LEU A C 1
ATOM 1491 O O . LEU A 1 188 ? -13.333 -5.373 37.408 1.00 95.25 188 LEU A O 1
ATOM 1495 N N . LYS A 1 189 ? -12.137 -3.472 37.466 1.00 90.38 189 LYS A N 1
ATOM 1496 C CA . LYS A 1 189 ? -11.193 -3.894 38.525 1.00 90.38 189 LYS A CA 1
ATOM 1497 C C . LYS A 1 189 ? -10.507 -5.245 38.229 1.00 90.38 189 LYS A C 1
ATOM 1499 O O . LYS A 1 189 ? -10.173 -5.993 39.149 1.00 90.38 189 LYS A O 1
ATOM 1504 N N . SER A 1 190 ? -10.317 -5.566 36.947 1.00 92.94 190 SER A N 1
ATOM 1505 C CA . SER A 1 190 ? -9.534 -6.711 36.469 1.00 92.94 190 SER A CA 1
ATOM 1506 C C . SER A 1 190 ? -8.144 -6.223 36.080 1.00 92.94 190 SER A C 1
ATOM 1508 O O . SER A 1 190 ? -8.029 -5.194 35.424 1.00 92.94 190 SER A O 1
ATOM 1510 N N . SER A 1 191 ? -7.099 -6.965 36.447 1.00 90.38 191 SER A N 1
ATOM 1511 C CA . SER A 1 191 ? -5.729 -6.683 35.995 1.00 90.38 191 SER A CA 1
ATOM 1512 C C . SER A 1 191 ? -5.495 -7.073 34.533 1.00 90.38 191 SER A C 1
ATOM 1514 O O . SER A 1 191 ? -4.544 -6.602 33.927 1.00 90.38 191 SER A O 1
ATOM 1516 N N . ASN A 1 192 ? -6.354 -7.936 33.981 1.00 93.94 192 ASN A N 1
ATOM 1517 C CA . ASN A 1 192 ? -6.229 -8.475 32.631 1.00 93.94 192 ASN A CA 1
ATOM 1518 C C . ASN A 1 192 ? -7.528 -8.162 31.887 1.00 93.94 192 ASN A C 1
ATOM 1520 O O . ASN A 1 192 ? -8.535 -8.856 32.073 1.00 93.94 192 ASN A O 1
ATOM 1524 N N . VAL A 1 193 ? -7.529 -7.071 31.128 1.00 97.81 193 VAL A N 1
ATOM 1525 C CA . VAL A 1 193 ? -8.628 -6.691 30.237 1.00 97.81 193 VAL A CA 1
ATOM 1526 C C . VAL A 1 193 ? -8.059 -6.689 28.831 1.00 97.81 193 VAL A C 1
ATOM 1528 O O . VAL A 1 193 ? -7.109 -5.967 28.553 1.00 97.81 193 VAL A O 1
ATOM 1531 N N . LEU A 1 194 ? -8.634 -7.509 27.960 1.00 98.19 194 LEU A N 1
ATOM 1532 C CA . LEU A 1 194 ? -8.290 -7.536 26.549 1.00 98.19 194 LEU A CA 1
ATOM 1533 C C . LEU A 1 194 ? -9.312 -6.698 25.788 1.00 98.19 194 LEU A C 1
ATOM 1535 O O . LEU A 1 194 ? -10.499 -7.025 25.807 1.00 98.19 194 LEU A O 1
ATOM 1539 N N . ILE A 1 195 ? -8.859 -5.641 25.125 1.00 98.50 195 ILE A N 1
ATOM 1540 C CA . ILE A 1 195 ? -9.685 -4.788 24.271 1.00 98.50 195 ILE A CA 1
ATOM 1541 C C . ILE A 1 195 ? -9.193 -4.962 22.838 1.00 98.50 195 ILE A C 1
ATOM 1543 O O . ILE A 1 195 ? -8.034 -4.669 22.544 1.00 98.50 195 ILE A O 1
ATOM 1547 N N . SER A 1 196 ? -10.073 -5.411 21.946 1.00 98.50 196 SER A N 1
ATOM 1548 C CA . SER A 1 196 ? -9.727 -5.664 20.547 1.00 98.50 196 SER A CA 1
ATOM 1549 C C . SER A 1 196 ? -10.668 -4.933 19.598 1.00 98.50 196 SER A C 1
ATOM 1551 O O . SER A 1 196 ? -11.889 -4.959 19.766 1.00 98.50 196 SER A O 1
ATOM 1553 N N . LEU A 1 197 ? -10.091 -4.320 18.565 1.00 98.38 197 LEU A N 1
ATOM 1554 C CA . LEU A 1 197 ? -10.809 -3.856 17.387 1.00 98.38 197 LEU A CA 1
ATOM 1555 C C . LEU A 1 197 ? -10.780 -4.961 16.337 1.00 98.38 197 LEU A C 1
ATOM 1557 O O . LEU A 1 197 ? -9.713 -5.398 15.900 1.00 98.38 197 LEU A O 1
ATOM 1561 N N . LEU A 1 198 ? -11.961 -5.393 15.921 1.00 97.81 198 LEU A N 1
ATOM 1562 C CA . LEU A 1 198 ? -12.153 -6.433 14.928 1.00 97.81 198 LEU A CA 1
ATOM 1563 C C . LEU A 1 198 ? -12.799 -5.846 13.673 1.00 97.81 198 LEU A C 1
ATOM 1565 O O . LEU A 1 198 ? -13.662 -4.970 13.748 1.00 97.81 198 LEU A O 1
ATOM 1569 N N . ARG A 1 199 ? -12.441 -6.396 12.516 1.00 96.44 199 ARG A N 1
ATOM 1570 C CA . ARG A 1 199 ? -13.127 -6.155 11.246 1.00 96.44 199 ARG A CA 1
ATOM 1571 C C . ARG A 1 199 ? -13.736 -7.456 10.761 1.00 96.44 199 ARG A C 1
ATOM 1573 O O . ARG A 1 199 ? -13.024 -8.4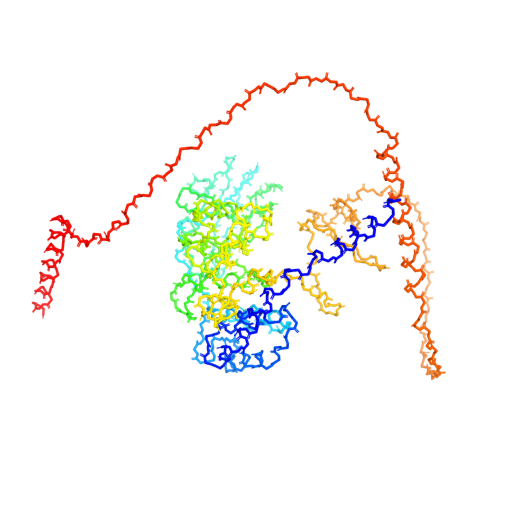41 10.591 1.00 96.44 199 ARG A O 1
ATOM 1580 N N . ARG A 1 200 ? -15.043 -7.467 10.521 1.00 95.81 200 ARG A N 1
ATOM 1581 C CA . ARG A 1 200 ? -15.734 -8.605 9.909 1.00 95.81 200 ARG A CA 1
ATOM 1582 C C . ARG A 1 200 ? -15.982 -8.308 8.440 1.00 95.81 200 ARG A C 1
ATOM 1584 O O . ARG A 1 200 ? -16.749 -7.394 8.170 1.00 95.81 200 ARG A O 1
ATOM 1591 N N . SER A 1 201 ? -15.410 -9.100 7.535 1.00 92.75 201 SER A N 1
ATOM 1592 C CA . SER A 1 201 ? -15.641 -9.040 6.085 1.00 92.75 201 SER A CA 1
ATOM 1593 C C . SER A 1 201 ? -16.235 -10.374 5.617 1.00 92.75 201 SER A C 1
ATOM 1595 O O . SER A 1 201 ? -15.596 -11.425 5.677 1.00 92.75 201 SER A O 1
ATOM 1597 N N . GLY A 1 202 ? -17.518 -10.373 5.243 1.00 91.19 202 GLY A N 1
ATOM 1598 C CA . GLY A 1 202 ? -18.267 -11.611 4.998 1.00 91.19 202 GLY A CA 1
ATOM 1599 C C . GLY A 1 202 ? -18.323 -12.509 6.243 1.00 91.19 202 GLY A C 1
ATOM 1600 O O . GLY A 1 202 ? -18.862 -12.111 7.277 1.00 91.19 202 GLY A O 1
ATOM 1601 N N . SER A 1 203 ? -17.780 -13.726 6.140 1.00 91.88 203 SER A N 1
ATOM 1602 C CA . SER A 1 203 ? -17.630 -14.668 7.261 1.00 91.88 203 SER A CA 1
ATOM 1603 C C . SER A 1 203 ? -16.265 -14.598 7.953 1.00 91.88 203 SER A C 1
ATOM 1605 O O . SER A 1 203 ? -16.071 -15.270 8.964 1.00 91.88 203 SER A O 1
ATOM 1607 N N . GLU A 1 204 ? -15.310 -13.846 7.403 1.00 92.06 204 GLU A N 1
ATOM 1608 C CA . GLU A 1 204 ? -13.966 -13.700 7.962 1.00 92.06 204 GLU A CA 1
ATOM 1609 C C . GLU A 1 204 ? -13.951 -12.576 9.008 1.00 92.06 204 GLU A C 1
ATOM 1611 O O . GLU A 1 204 ? -14.619 -11.549 8.858 1.00 92.06 204 GLU A O 1
ATOM 1616 N N . ILE A 1 205 ? -13.205 -12.785 10.094 1.00 94.44 205 ILE A N 1
ATOM 1617 C CA . ILE A 1 205 ? -13.016 -11.814 11.174 1.00 94.44 205 ILE A CA 1
ATOM 1618 C C . ILE A 1 205 ? -11.523 -11.623 11.378 1.00 94.44 205 ILE A C 1
ATOM 1620 O O . ILE A 1 205 ? -10.787 -12.585 11.592 1.00 94.44 205 ILE A O 1
ATOM 1624 N N . HIS A 1 206 ? -11.095 -10.371 11.323 1.00 92.81 206 HIS A N 1
ATOM 1625 C CA . HIS A 1 206 ? -9.707 -9.961 11.434 1.00 92.81 206 HIS A CA 1
ATOM 1626 C C . HIS A 1 206 ? -9.532 -9.156 12.714 1.00 92.81 206 HIS A C 1
ATOM 1628 O O . HIS A 1 206 ? -10.293 -8.221 12.963 1.00 92.81 206 HIS A O 1
ATOM 1634 N N . ILE A 1 207 ? -8.527 -9.500 13.516 1.00 95.31 207 ILE A N 1
ATOM 1635 C CA . ILE A 1 207 ? -8.088 -8.656 14.629 1.00 95.31 207 ILE A CA 1
ATOM 1636 C C . ILE A 1 207 ? -7.222 -7.553 14.025 1.00 95.31 207 ILE A C 1
ATOM 1638 O O . ILE A 1 207 ? -6.181 -7.842 13.441 1.00 95.31 207 ILE A O 1
ATOM 1642 N N . VAL A 1 208 ? -7.678 -6.307 14.126 1.00 95.31 208 VAL A N 1
ATOM 1643 C CA . VAL A 1 208 ? -6.986 -5.136 13.564 1.00 95.31 208 VAL A CA 1
ATOM 1644 C C . VAL A 1 208 ? -6.078 -4.497 14.607 1.00 95.31 208 VAL A C 1
ATOM 1646 O O . VAL A 1 208 ? -4.948 -4.132 14.306 1.00 95.31 208 VAL A O 1
ATOM 1649 N N . GLN A 1 209 ? -6.567 -4.392 15.840 1.00 96.94 209 GLN A N 1
ATOM 1650 C CA . GLN A 1 209 ? -5.821 -3.874 16.980 1.00 96.94 209 GLN A CA 1
ATOM 1651 C C . GLN A 1 209 ? -6.214 -4.668 18.223 1.00 96.94 209 GLN A C 1
ATOM 1653 O O . GLN A 1 209 ? -7.371 -5.072 18.356 1.00 96.94 209 GLN A O 1
ATOM 1658 N N . GLN A 1 210 ? -5.268 -4.887 19.132 1.00 97.88 210 GLN A N 1
ATOM 1659 C CA . GLN A 1 210 ? -5.515 -5.562 20.398 1.00 97.88 210 GLN A CA 1
ATOM 1660 C C . GLN A 1 210 ? -4.604 -5.006 21.484 1.00 97.88 210 GLN A C 1
ATOM 1662 O O . GLN A 1 210 ? -3.419 -4.789 21.259 1.00 97.88 210 GLN A O 1
ATOM 1667 N N . GLU A 1 211 ? -5.170 -4.805 22.665 1.00 97.62 211 GLU A N 1
ATOM 1668 C CA . GLU A 1 211 ? -4.523 -4.163 23.801 1.00 97.62 211 GLU A CA 1
ATOM 1669 C C . GLU A 1 211 ? -4.862 -4.947 25.071 1.00 97.62 211 GLU A C 1
ATOM 1671 O O . GLU A 1 211 ? -6.033 -5.237 25.318 1.00 97.62 211 GLU A O 1
ATOM 1676 N N . ASN A 1 212 ? -3.862 -5.296 25.884 1.00 97.38 212 ASN A N 1
ATOM 1677 C CA . ASN A 1 212 ? -4.070 -5.979 27.168 1.00 97.38 212 ASN A CA 1
ATOM 1678 C C . ASN A 1 212 ? -3.961 -4.984 28.333 1.00 97.38 212 ASN A C 1
ATOM 1680 O O . ASN A 1 212 ? -3.022 -5.016 29.126 1.00 97.38 212 ASN A O 1
ATOM 1684 N N . ARG A 1 213 ? -4.901 -4.043 28.375 1.00 97.25 213 ARG A N 1
ATOM 1685 C CA . ARG A 1 213 ? -4.986 -2.963 29.360 1.00 97.25 213 ARG A CA 1
ATOM 1686 C C . ARG A 1 213 ? -6.438 -2.553 29.548 1.00 97.25 213 ARG A C 1
ATOM 1688 O O . ARG A 1 213 ? -7.286 -2.783 28.691 1.00 97.25 213 ARG A O 1
ATOM 1695 N N . ASP A 1 214 ? -6.727 -1.923 30.677 1.00 97.31 214 ASP A N 1
ATOM 1696 C CA . ASP A 1 214 ? -8.069 -1.442 30.997 1.00 97.31 214 ASP A CA 1
ATOM 1697 C C . ASP A 1 214 ? -8.457 -0.172 30.225 1.00 97.31 214 ASP A C 1
ATOM 1699 O O . ASP A 1 214 ? -9.623 0.202 30.250 1.00 97.31 214 ASP A O 1
ATOM 1703 N N . LYS A 1 215 ? -7.528 0.469 29.503 1.00 98.00 215 LYS A N 1
ATOM 1704 C CA . LYS A 1 215 ? -7.812 1.597 28.604 1.00 98.00 215 LYS A CA 1
ATOM 1705 C C . LYS A 1 215 ? -7.156 1.412 27.247 1.00 98.00 215 LYS A C 1
ATOM 1707 O O . LYS A 1 215 ? -5.967 1.127 27.182 1.00 98.00 215 LYS A O 1
ATOM 1712 N N . ALA A 1 216 ? -7.889 1.663 26.169 1.00 98.00 216 ALA A N 1
ATOM 1713 C CA . ALA A 1 216 ? -7.366 1.594 24.808 1.00 98.00 216 ALA A CA 1
ATOM 1714 C C . ALA A 1 216 ? -7.899 2.742 23.945 1.00 98.00 216 ALA A C 1
ATOM 1716 O O . ALA A 1 216 ? -9.023 3.206 24.130 1.00 98.00 216 ALA A O 1
ATOM 1717 N N . ILE A 1 217 ? -7.098 3.180 22.973 1.00 97.94 217 ILE A N 1
ATOM 1718 C CA . ILE A 1 217 ? -7.564 4.024 21.869 1.00 97.94 217 ILE A CA 1
ATOM 1719 C C . ILE A 1 217 ? -7.575 3.136 20.632 1.00 97.94 217 ILE A C 1
ATOM 1721 O O . ILE A 1 217 ? -6.514 2.762 20.138 1.00 97.94 217 ILE A O 1
ATOM 1725 N N . LEU A 1 218 ? -8.770 2.787 20.169 1.00 98.12 218 LEU A N 1
ATOM 1726 C CA . LEU A 1 218 ? -8.974 1.978 18.978 1.00 98.12 218 LEU A CA 1
ATOM 1727 C C . LEU A 1 218 ? -9.055 2.886 17.755 1.00 98.12 218 LEU A C 1
ATOM 1729 O O . LEU A 1 218 ? -9.842 3.837 17.740 1.00 98.12 218 LEU A O 1
ATOM 1733 N N . GLU A 1 219 ? -8.254 2.589 16.739 1.00 97.75 219 GLU A N 1
ATOM 1734 C CA . GLU A 1 219 ? -8.222 3.346 15.490 1.00 97.75 219 GLU A CA 1
ATOM 1735 C C . GLU A 1 219 ? -8.935 2.597 14.363 1.00 97.75 219 GLU A C 1
ATOM 1737 O O . GLU A 1 219 ? -8.505 1.539 13.903 1.00 97.75 219 GLU A O 1
ATOM 1742 N N . VAL A 1 220 ? -10.038 3.175 13.897 1.00 97.62 220 VAL A N 1
ATOM 1743 C CA . VAL A 1 220 ? -10.846 2.635 12.811 1.00 97.62 220 VAL A CA 1
ATOM 1744 C C . VAL A 1 220 ? -10.347 3.196 11.482 1.00 97.62 220 VAL A C 1
ATOM 1746 O O . VAL A 1 220 ? -10.576 4.361 11.155 1.00 97.62 220 VAL A O 1
ATOM 1749 N N . ASN A 1 221 ? -9.691 2.336 10.707 1.00 96.62 221 ASN A N 1
ATOM 1750 C CA . ASN A 1 221 ? -9.066 2.667 9.428 1.00 96.62 221 ASN A CA 1
ATOM 1751 C C . ASN A 1 221 ? -10.022 2.407 8.253 1.00 96.62 221 ASN A C 1
ATOM 1753 O O . ASN A 1 221 ? -10.061 1.310 7.701 1.00 96.62 221 ASN A O 1
ATOM 1757 N N . ASN A 1 222 ? -10.786 3.426 7.863 1.00 95.94 222 ASN A N 1
ATOM 1758 C CA . ASN A 1 222 ? -11.755 3.396 6.763 1.00 95.94 222 ASN A CA 1
ATOM 1759 C C . ASN A 1 222 ? -11.363 4.351 5.635 1.00 95.94 222 ASN A C 1
ATOM 1761 O O . ASN A 1 222 ? -12.214 5.054 5.087 1.00 95.94 222 ASN A O 1
ATOM 1765 N N . ALA A 1 223 ? -10.081 4.407 5.286 1.00 98.06 223 ALA A N 1
ATOM 1766 C CA . ALA A 1 223 ? -9.607 5.306 4.249 1.00 98.06 223 ALA A CA 1
ATOM 1767 C C . ALA A 1 223 ? -9.457 4.595 2.902 1.00 98.06 223 ALA A C 1
ATOM 1769 O O . ALA A 1 223 ? -9.073 3.430 2.808 1.00 98.06 223 ALA A O 1
ATOM 1770 N N . CYS A 1 224 ? -9.701 5.344 1.838 1.00 98.56 224 CYS A N 1
ATOM 1771 C CA . CYS A 1 224 ? -9.208 5.064 0.498 1.00 98.56 224 CYS A CA 1
ATOM 1772 C C . CYS A 1 224 ? -8.631 6.363 -0.069 1.00 98.56 224 CYS A C 1
ATOM 1774 O O . CYS A 1 224 ? -8.783 7.446 0.511 1.00 98.56 224 CYS A O 1
ATOM 1776 N N . TYR A 1 225 ? -8.023 6.261 -1.241 1.00 98.56 225 TYR A N 1
ATOM 1777 C CA . TYR A 1 225 ? -7.608 7.422 -1.997 1.00 98.56 225 TYR A CA 1
ATOM 1778 C C . TYR A 1 225 ? -8.465 7.598 -3.243 1.00 98.56 225 TYR A C 1
ATOM 1780 O O . TYR A 1 225 ? -8.618 6.650 -4.011 1.00 98.56 225 TYR A O 1
ATOM 1788 N N . PRO A 1 226 ? -9.004 8.797 -3.486 1.00 98.44 226 PRO A N 1
ATOM 1789 C CA . PRO A 1 226 ? -9.585 9.126 -4.772 1.00 98.44 226 PRO A CA 1
ATOM 1790 C C . PRO A 1 226 ? -8.505 9.379 -5.827 1.00 98.44 226 PRO A C 1
ATOM 1792 O O . PRO A 1 226 ? -7.328 9.516 -5.501 1.00 98.44 226 PRO A O 1
ATOM 1795 N N . PHE A 1 227 ? -8.906 9.520 -7.092 1.00 98.06 227 PHE A N 1
ATOM 1796 C CA . PHE A 1 227 ? -7.985 9.969 -8.142 1.00 98.06 227 PHE A CA 1
ATOM 1797 C C . PHE A 1 227 ? -7.405 11.356 -7.807 1.00 98.06 227 PHE A C 1
ATOM 1799 O O . PHE A 1 227 ? -6.195 11.565 -7.836 1.00 98.06 227 PHE A O 1
ATOM 1806 N N . SER A 1 228 ? -8.267 12.295 -7.410 1.00 96.94 228 SER A N 1
ATOM 1807 C CA . SER A 1 228 ? -7.916 13.648 -6.961 1.00 96.94 228 SER A CA 1
ATOM 1808 C C . SER A 1 228 ? -8.583 13.957 -5.619 1.00 96.94 228 SER A C 1
ATOM 1810 O O . SER A 1 228 ? -9.678 13.457 -5.349 1.00 96.94 228 SER A O 1
ATOM 1812 N N . LYS A 1 229 ? -7.963 14.810 -4.792 1.00 96.38 229 LYS A N 1
ATOM 1813 C CA . LYS A 1 229 ? -8.475 15.210 -3.465 1.00 96.38 229 LYS A CA 1
ATOM 1814 C C . LYS A 1 229 ? -9.964 15.588 -3.523 1.00 96.38 229 LYS A C 1
ATOM 1816 O O . LYS A 1 229 ? -10.371 16.395 -4.354 1.00 96.38 229 LYS A O 1
ATOM 1821 N N . GLY A 1 230 ? -10.766 14.985 -2.641 1.00 95.75 230 GLY A N 1
ATOM 1822 C CA . GLY A 1 230 ? -12.221 15.185 -2.567 1.00 95.75 230 GLY A CA 1
ATOM 1823 C C . GLY A 1 230 ? -13.071 14.325 -3.518 1.00 95.75 230 GLY A C 1
ATOM 1824 O O . GLY A 1 230 ? -14.293 14.461 -3.514 1.00 95.75 230 GLY A O 1
ATOM 1825 N N . GLY A 1 231 ? -12.463 13.453 -4.330 1.00 97.12 231 GLY A N 1
ATOM 1826 C CA . GLY A 1 231 ? -13.181 12.520 -5.206 1.00 97.12 231 GLY A CA 1
ATOM 1827 C C . GLY A 1 231 ? -13.726 11.267 -4.500 1.00 97.12 231 GLY A C 1
ATOM 1828 O O . GLY A 1 231 ? -13.645 11.120 -3.281 1.00 97.12 231 GLY A O 1
ATOM 1829 N N . GLN A 1 232 ? -14.266 10.342 -5.298 1.00 97.44 232 GLN A N 1
ATOM 1830 C CA . GLN A 1 232 ? -14.603 8.975 -4.871 1.00 97.44 232 GLN A CA 1
ATOM 1831 C C . GLN A 1 232 ? -13.359 8.085 -4.892 1.00 97.44 232 GLN A C 1
ATOM 1833 O O . GLN A 1 232 ? -12.443 8.373 -5.660 1.00 97.44 232 GLN A O 1
ATOM 1838 N N . CYS A 1 233 ? -13.348 7.010 -4.097 1.00 98.38 233 CYS A N 1
ATOM 1839 C CA . CYS A 1 233 ? -12.245 6.048 -4.070 1.00 98.38 233 CYS A CA 1
ATOM 1840 C C . CYS A 1 233 ? -11.853 5.587 -5.477 1.00 98.38 233 CYS A C 1
ATOM 1842 O O . CYS A 1 233 ? -12.697 5.131 -6.247 1.00 98.38 233 CYS A O 1
ATOM 1844 N N . ASP A 1 234 ? -10.562 5.658 -5.769 1.00 98.19 234 ASP A N 1
ATOM 1845 C CA . ASP A 1 234 ? -9.941 5.129 -6.970 1.00 98.19 234 ASP A CA 1
ATOM 1846 C C . ASP A 1 234 ? -9.005 3.991 -6.566 1.00 98.19 234 ASP A C 1
ATOM 1848 O O . ASP A 1 234 ? -8.143 4.138 -5.692 1.00 98.19 234 ASP A O 1
ATOM 1852 N N . LEU A 1 235 ? -9.222 2.820 -7.156 1.00 97.75 235 LEU A N 1
ATOM 1853 C CA . LEU A 1 235 ? -8.563 1.594 -6.724 1.00 97.75 235 LEU A CA 1
ATOM 1854 C C . LEU A 1 235 ? -7.048 1.670 -6.944 1.00 97.75 235 LEU A C 1
ATOM 1856 O O . LEU A 1 235 ? -6.285 1.499 -5.993 1.00 97.75 235 LEU A O 1
ATOM 1860 N N . ASP A 1 236 ? -6.630 2.025 -8.158 1.00 97.06 236 ASP A N 1
ATOM 1861 C CA . ASP A 1 236 ? -5.222 2.120 -8.547 1.00 97.06 236 ASP A CA 1
ATOM 1862 C C . ASP A 1 236 ? -4.484 3.193 -7.738 1.00 97.06 236 ASP A C 1
ATOM 1864 O O . ASP A 1 236 ? -3.387 2.947 -7.228 1.00 97.06 236 ASP A O 1
ATOM 1868 N N . SER A 1 237 ? -5.098 4.368 -7.557 1.00 98.38 237 SER A N 1
ATOM 1869 C CA . SER A 1 237 ? -4.538 5.430 -6.714 1.00 98.38 237 SER A CA 1
ATOM 1870 C C . SER A 1 237 ? -4.376 4.966 -5.272 1.00 98.38 237 SER A C 1
ATOM 1872 O O . SER A 1 237 ? -3.347 5.245 -4.660 1.00 98.38 237 SER A O 1
ATOM 1874 N N . THR A 1 238 ? -5.339 4.212 -4.730 1.00 98.69 238 THR A N 1
ATOM 1875 C CA . THR A 1 238 ? -5.243 3.685 -3.363 1.00 98.69 238 THR A CA 1
ATOM 1876 C C . THR A 1 238 ? -4.122 2.661 -3.229 1.00 98.69 238 THR A C 1
ATOM 1878 O O . THR A 1 238 ? -3.344 2.749 -2.278 1.00 98.69 238 THR A O 1
ATOM 1881 N N . PHE A 1 239 ? -3.987 1.728 -4.173 1.00 98.50 239 PHE A N 1
ATOM 1882 C CA . PHE A 1 239 ? -2.913 0.732 -4.162 1.00 98.50 239 PHE A CA 1
ATOM 1883 C C . PHE A 1 239 ? -1.527 1.378 -4.250 1.00 98.50 239 PHE A C 1
ATOM 1885 O O . PHE A 1 239 ? -0.671 1.103 -3.408 1.00 98.50 239 PHE A O 1
ATOM 1892 N N . LEU A 1 240 ? -1.312 2.278 -5.212 1.00 98.12 240 LEU A N 1
ATOM 1893 C CA . LEU A 1 240 ? -0.013 2.925 -5.407 1.00 98.12 240 LEU A CA 1
ATOM 1894 C C . LEU A 1 240 ? 0.326 3.918 -4.287 1.00 98.12 240 LEU A C 1
ATOM 1896 O O . LEU A 1 240 ? 1.478 3.964 -3.858 1.00 98.12 240 LEU A O 1
ATOM 1900 N N . ALA A 1 241 ? -0.658 4.645 -3.747 1.00 98.50 241 ALA A N 1
ATOM 1901 C CA . ALA A 1 241 ? -0.453 5.489 -2.569 1.00 98.50 241 ALA A CA 1
ATOM 1902 C C . ALA A 1 241 ? -0.051 4.679 -1.342 1.00 98.50 241 ALA A C 1
ATOM 1904 O O . ALA A 1 241 ? 0.908 5.022 -0.657 1.00 98.50 241 ALA A O 1
ATOM 1905 N N . SER A 1 242 ? -0.743 3.570 -1.094 1.00 98.56 242 SER A N 1
ATOM 1906 C CA . SER A 1 242 ? -0.447 2.705 0.048 1.00 98.56 242 SER A CA 1
ATOM 1907 C C . SER A 1 242 ? 0.915 2.031 -0.097 1.00 98.56 242 SER A C 1
ATOM 1909 O O . SER A 1 242 ? 1.655 1.916 0.874 1.00 98.56 242 SER A O 1
ATOM 1911 N N . TRP A 1 243 ? 1.283 1.635 -1.316 1.00 97.75 243 TRP A N 1
ATOM 1912 C CA . TRP A 1 243 ? 2.614 1.114 -1.610 1.00 97.75 243 TRP A CA 1
ATOM 1913 C C . TRP A 1 243 ? 3.709 2.155 -1.354 1.00 97.75 243 TRP A C 1
ATOM 1915 O O . TRP A 1 243 ? 4.701 1.853 -0.690 1.00 97.75 243 TRP A O 1
ATOM 1925 N N . ALA A 1 244 ? 3.511 3.389 -1.824 1.00 97.38 244 ALA A N 1
ATOM 1926 C CA . ALA A 1 244 ? 4.447 4.481 -1.601 1.00 97.38 244 ALA A CA 1
ATOM 1927 C C . ALA A 1 244 ? 4.626 4.798 -0.112 1.00 97.38 244 ALA A C 1
ATOM 1929 O O . ALA A 1 244 ? 5.752 4.842 0.374 1.00 97.38 244 ALA A O 1
ATOM 1930 N N . LEU A 1 245 ? 3.518 4.943 0.620 1.00 97.62 245 LEU A N 1
ATOM 1931 C CA . LEU A 1 245 ? 3.531 5.194 2.060 1.00 97.62 245 LEU A CA 1
ATOM 1932 C C . LEU A 1 245 ? 4.230 4.062 2.821 1.00 97.62 245 LEU A C 1
ATOM 1934 O O . LEU A 1 245 ? 5.057 4.337 3.685 1.00 97.62 245 LEU A O 1
ATOM 1938 N N . HIS A 1 246 ? 3.976 2.801 2.458 1.00 96.25 246 HIS A N 1
ATOM 1939 C CA . HIS A 1 246 ? 4.662 1.649 3.045 1.00 96.25 246 HIS A CA 1
ATOM 1940 C C . HIS A 1 246 ? 6.181 1.733 2.851 1.00 96.25 246 HIS A C 1
ATOM 1942 O O . HIS A 1 246 ? 6.947 1.558 3.794 1.00 96.25 246 HIS A O 1
ATOM 1948 N N . LYS A 1 247 ? 6.622 2.046 1.629 1.00 93.06 247 LYS A N 1
ATOM 1949 C CA . LYS A 1 247 ? 8.041 2.173 1.269 1.00 93.06 247 LYS A CA 1
ATOM 1950 C C . LYS A 1 247 ? 8.744 3.351 1.944 1.00 93.06 247 LYS A C 1
ATOM 1952 O O . LYS A 1 247 ? 9.961 3.308 2.090 1.00 93.06 247 LYS A O 1
ATOM 1957 N N . THR A 1 248 ? 8.006 4.381 2.352 1.00 94.50 248 THR A N 1
ATOM 1958 C CA . THR A 1 248 ? 8.535 5.507 3.136 1.00 94.50 248 THR A CA 1
ATOM 1959 C C . THR A 1 248 ? 8.278 5.366 4.637 1.00 94.50 248 THR A C 1
ATOM 1961 O O . THR A 1 248 ? 8.408 6.350 5.362 1.00 94.50 248 THR A O 1
ATOM 1964 N N . SER A 1 249 ? 7.864 4.183 5.108 1.00 95.06 249 SER A N 1
ATOM 1965 C CA . SER A 1 249 ? 7.504 3.916 6.510 1.00 95.06 249 SER A CA 1
ATOM 1966 C C . SER A 1 249 ? 6.440 4.869 7.076 1.00 95.06 249 SER A C 1
ATOM 1968 O O . SER A 1 249 ? 6.384 5.120 8.278 1.00 95.06 249 SER A O 1
ATOM 1970 N N . ALA A 1 250 ? 5.589 5.421 6.211 1.00 95.75 250 ALA A N 1
ATOM 1971 C CA . ALA A 1 250 ? 4.467 6.253 6.604 1.00 95.75 250 ALA A CA 1
ATOM 1972 C C . ALA A 1 250 ? 3.263 5.385 6.994 1.00 95.75 250 ALA A C 1
ATOM 1974 O O . ALA A 1 250 ? 3.080 4.265 6.510 1.00 95.75 250 ALA A O 1
ATOM 1975 N N . LYS A 1 251 ? 2.420 5.922 7.878 1.00 95.62 251 LYS A N 1
ATOM 1976 C CA . LYS A 1 251 ? 1.254 5.216 8.410 1.00 95.62 251 LYS A CA 1
ATOM 1977 C C . LYS A 1 251 ? 0.267 4.835 7.303 1.00 95.62 251 LYS A C 1
ATOM 1979 O O . LYS A 1 251 ? -0.121 5.672 6.489 1.00 95.62 251 LYS A O 1
ATOM 1984 N N . LEU A 1 252 ? -0.194 3.585 7.332 1.00 96.44 252 LEU A N 1
ATOM 1985 C CA . LEU A 1 252 ? -1.194 3.056 6.408 1.00 96.44 252 LEU A CA 1
ATOM 1986 C C . LEU A 1 252 ? -2.550 2.935 7.092 1.00 96.44 252 LEU A C 1
ATOM 1988 O O . LEU A 1 252 ? -2.685 2.249 8.099 1.00 96.44 252 LEU A O 1
ATOM 1992 N N . VAL A 1 253 ? -3.559 3.560 6.495 1.00 97.62 253 VAL A N 1
ATOM 1993 C CA . VAL A 1 253 ? -4.949 3.559 6.992 1.00 97.62 253 VAL A CA 1
ATOM 1994 C C . VAL A 1 253 ? -5.940 3.004 5.959 1.00 97.62 253 VAL A C 1
ATOM 1996 O O . VAL A 1 253 ? -7.154 3.089 6.118 1.00 97.62 253 VAL A O 1
ATOM 1999 N N . THR A 1 254 ? -5.414 2.422 4.881 1.00 98.19 254 THR A N 1
ATOM 2000 C CA . THR A 1 254 ? -6.155 1.965 3.694 1.00 98.19 254 THR A CA 1
ATOM 2001 C C . THR A 1 254 ? -6.247 0.449 3.568 1.00 98.19 254 THR A C 1
ATOM 2003 O O . THR A 1 254 ? -6.973 -0.039 2.704 1.00 98.19 254 THR A O 1
ATOM 2006 N N . VAL A 1 255 ? -5.526 -0.310 4.405 1.00 96.88 255 VAL A N 1
ATOM 2007 C CA . VAL A 1 255 ? -5.426 -1.776 4.292 1.00 96.88 255 VAL A CA 1
ATOM 2008 C C . VAL A 1 255 ? -6.806 -2.441 4.199 1.00 96.88 255 VAL A C 1
ATOM 2010 O O . VAL A 1 255 ? -7.007 -3.167 3.230 1.00 96.88 255 VAL A O 1
ATOM 2013 N N . PRO A 1 256 ? -7.799 -2.135 5.061 1.00 96.38 256 PRO A N 1
ATOM 2014 C CA . PRO A 1 256 ? -9.137 -2.724 4.952 1.00 96.38 256 PRO A CA 1
ATOM 2015 C C . PRO A 1 256 ? -9.793 -2.572 3.573 1.00 96.38 256 PRO A C 1
ATOM 2017 O O . PRO A 1 256 ? -10.358 -3.524 3.038 1.00 96.38 256 PRO A O 1
ATOM 2020 N N . TYR A 1 257 ? -9.683 -1.387 2.965 1.00 97.31 257 TYR A N 1
ATOM 2021 C CA . TYR A 1 257 ? -10.214 -1.144 1.626 1.00 97.31 257 TYR A CA 1
ATOM 2022 C C . TYR A 1 257 ? -9.460 -1.942 0.556 1.00 97.31 257 TYR A C 1
ATOM 2024 O O . TYR A 1 257 ? -10.087 -2.488 -0.352 1.00 97.31 257 TYR A O 1
ATOM 2032 N N . LEU A 1 258 ? -8.130 -2.027 0.660 1.00 97.50 258 LEU A N 1
ATOM 2033 C CA . LEU A 1 258 ? -7.310 -2.786 -0.286 1.00 97.50 258 LEU A CA 1
ATOM 2034 C C . LEU A 1 258 ? -7.669 -4.275 -0.273 1.00 97.50 258 LEU A C 1
ATOM 2036 O O . LEU A 1 258 ? -7.839 -4.861 -1.338 1.00 97.50 258 LEU A O 1
ATOM 2040 N N . GLU A 1 259 ? -7.803 -4.878 0.912 1.00 95.69 259 GLU A N 1
ATOM 2041 C CA . GLU A 1 259 ? -8.125 -6.304 1.059 1.00 95.69 259 GLU A CA 1
ATOM 2042 C C . GLU A 1 259 ? -9.473 -6.666 0.417 1.00 95.69 259 GLU A C 1
ATOM 2044 O O . GLU A 1 259 ? -9.579 -7.694 -0.251 1.00 95.69 259 GLU A O 1
ATOM 2049 N N . ASP A 1 260 ? -10.479 -5.798 0.567 1.00 95.12 260 ASP A N 1
ATOM 2050 C CA . ASP A 1 260 ? -11.824 -6.015 0.020 1.00 95.12 260 ASP A CA 1
ATOM 2051 C C . ASP A 1 260 ? -11.885 -5.854 -1.507 1.00 95.12 260 ASP A C 1
ATOM 2053 O O . ASP A 1 260 ? -12.764 -6.418 -2.158 1.00 95.12 260 ASP A O 1
ATOM 2057 N N . ASN A 1 261 ? -10.962 -5.083 -2.092 1.00 96.75 261 ASN A N 1
ATOM 2058 C CA . ASN A 1 261 ? -11.011 -4.683 -3.503 1.00 96.75 261 ASN A CA 1
ATOM 2059 C C . ASN A 1 261 ? -9.841 -5.233 -4.343 1.00 96.75 261 ASN A C 1
ATOM 2061 O O . ASN A 1 261 ? -9.646 -4.842 -5.498 1.00 96.75 261 ASN A O 1
ATOM 2065 N N . ALA A 1 262 ? -9.045 -6.158 -3.807 1.00 97.12 262 ALA A N 1
ATOM 2066 C CA . ALA A 1 262 ? -7.940 -6.777 -4.533 1.00 97.12 262 ALA A CA 1
ATOM 2067 C C . ALA A 1 262 ? -8.435 -7.760 -5.608 1.00 97.12 262 ALA A C 1
ATOM 2069 O O . ALA A 1 262 ? -8.849 -8.879 -5.304 1.00 97.12 262 ALA A O 1
ATOM 2070 N N . GLN A 1 263 ? -8.358 -7.349 -6.876 1.00 96.19 263 GLN A N 1
ATOM 2071 C CA . GLN A 1 263 ? -8.894 -8.101 -8.019 1.00 96.19 263 GLN A CA 1
ATOM 2072 C C . GLN A 1 263 ? -7.819 -8.656 -8.964 1.00 96.19 263 GLN A C 1
ATOM 2074 O O . GLN A 1 263 ? -8.045 -9.683 -9.595 1.00 96.19 263 GLN A O 1
ATOM 2079 N N . THR A 1 264 ? -6.655 -8.008 -9.069 1.00 98.06 264 THR A N 1
ATOM 2080 C CA . THR A 1 264 ? -5.615 -8.332 -10.067 1.00 98.06 264 THR A CA 1
ATOM 2081 C C . THR A 1 264 ? -4.351 -8.904 -9.420 1.00 98.06 264 THR A C 1
ATOM 2083 O O . THR A 1 264 ? -4.156 -8.796 -8.204 1.00 98.06 264 THR A O 1
ATOM 2086 N N . ASN A 1 265 ? -3.448 -9.494 -10.213 1.00 98.38 265 ASN A N 1
ATOM 2087 C CA . ASN A 1 265 ? -2.142 -9.929 -9.701 1.00 98.38 265 ASN A CA 1
ATOM 2088 C C . ASN A 1 265 ? -1.311 -8.743 -9.197 1.00 98.38 265 ASN A C 1
ATOM 2090 O O . ASN A 1 265 ? -0.660 -8.861 -8.163 1.00 98.38 265 ASN A O 1
ATOM 2094 N N . LEU A 1 266 ? -1.415 -7.576 -9.843 1.00 98.25 266 LEU A N 1
ATOM 2095 C CA . LEU A 1 266 ? -0.787 -6.340 -9.372 1.00 98.25 266 LEU A CA 1
ATOM 2096 C C . LEU A 1 266 ? -1.283 -5.948 -7.970 1.00 98.25 266 LEU A C 1
ATOM 2098 O O . LEU A 1 266 ? -0.474 -5.657 -7.089 1.00 98.25 266 LEU A O 1
ATOM 2102 N N . HIS A 1 267 ? -2.598 -6.000 -7.731 1.00 98.38 267 HIS A N 1
ATOM 2103 C CA . HIS A 1 267 ? -3.177 -5.698 -6.416 1.00 98.38 267 HIS A CA 1
ATOM 2104 C C . HIS A 1 267 ? -2.672 -6.679 -5.354 1.00 98.38 267 HIS A C 1
ATOM 2106 O O . HIS A 1 267 ? -2.226 -6.263 -4.286 1.00 98.38 267 HIS A O 1
ATOM 2112 N N . ASN A 1 268 ? -2.677 -7.981 -5.658 1.00 98.31 268 ASN A N 1
ATOM 2113 C CA . ASN A 1 268 ? -2.172 -8.999 -4.734 1.00 98.31 268 ASN A CA 1
ATOM 2114 C C . ASN A 1 268 ? -0.661 -8.843 -4.472 1.00 98.31 268 ASN A C 1
ATOM 2116 O O . ASN A 1 268 ? -0.229 -9.031 -3.338 1.00 98.31 268 ASN A O 1
ATOM 2120 N N . ALA A 1 269 ? 0.137 -8.444 -5.469 1.00 98.00 269 ALA A N 1
ATOM 2121 C CA . ALA A 1 269 ? 1.566 -8.171 -5.302 1.00 98.00 269 ALA A CA 1
ATOM 2122 C C . ALA A 1 269 ? 1.822 -7.013 -4.334 1.00 98.00 269 ALA A C 1
ATOM 2124 O O . ALA A 1 269 ? 2.619 -7.150 -3.404 1.00 98.00 269 ALA A O 1
ATOM 2125 N N . ILE A 1 270 ? 1.110 -5.900 -4.520 1.00 97.88 270 ILE A N 1
ATOM 2126 C CA . ILE A 1 270 ? 1.219 -4.730 -3.647 1.00 97.88 270 ILE A CA 1
ATOM 2127 C C . ILE A 1 270 ? 0.731 -5.066 -2.230 1.00 97.88 270 ILE A C 1
ATOM 2129 O O . ILE A 1 270 ? 1.412 -4.743 -1.257 1.00 97.88 270 ILE A O 1
ATOM 2133 N N . LEU A 1 271 ? -0.402 -5.763 -2.089 1.00 97.19 271 LEU A N 1
ATOM 2134 C CA . LEU A 1 271 ? -0.905 -6.195 -0.781 1.00 97.19 271 LEU A CA 1
ATOM 2135 C C . LEU A 1 271 ? 0.052 -7.142 -0.070 1.00 97.19 271 LEU A C 1
ATOM 2137 O O . LEU A 1 271 ? 0.246 -6.997 1.136 1.00 97.19 271 LEU A O 1
ATOM 2141 N N . TYR A 1 272 ? 0.669 -8.084 -0.787 1.00 97.38 272 TYR A N 1
ATOM 2142 C CA . TYR A 1 272 ? 1.660 -8.974 -0.190 1.00 97.38 272 TYR A CA 1
ATOM 2143 C C . TYR A 1 272 ? 2.855 -8.187 0.351 1.00 97.38 272 TYR A C 1
ATOM 2145 O O . TYR A 1 272 ? 3.309 -8.432 1.470 1.00 97.38 272 TYR A O 1
ATOM 2153 N N . GLN A 1 273 ? 3.317 -7.189 -0.405 1.00 95.19 273 GLN A N 1
ATOM 2154 C CA . GLN A 1 273 ? 4.408 -6.326 0.028 1.00 95.19 273 GLN A CA 1
ATOM 2155 C C . GLN A 1 273 ? 4.045 -5.540 1.295 1.00 95.19 273 GLN A C 1
ATOM 2157 O O . GLN A 1 273 ? 4.809 -5.574 2.257 1.00 95.19 273 GLN A O 1
ATOM 2162 N N . ILE A 1 274 ? 2.863 -4.917 1.315 1.00 95.88 274 ILE A N 1
ATOM 2163 C CA . ILE A 1 274 ? 2.375 -4.093 2.430 1.00 95.88 274 ILE A CA 1
ATOM 2164 C C . ILE A 1 274 ? 2.102 -4.920 3.694 1.00 95.88 274 ILE A C 1
ATOM 2166 O O . ILE A 1 274 ? 2.460 -4.504 4.792 1.00 95.88 274 ILE A O 1
ATOM 2170 N N . THR A 1 275 ? 1.432 -6.066 3.553 1.00 95.31 275 THR A N 1
ATOM 2171 C CA . THR A 1 275 ? 0.839 -6.797 4.691 1.00 95.31 275 THR A CA 1
ATOM 2172 C C . THR A 1 275 ? 1.642 -8.003 5.148 1.00 95.31 275 THR A C 1
ATOM 2174 O O . THR A 1 275 ? 1.347 -8.543 6.209 1.00 95.31 275 THR A O 1
ATOM 2177 N N . ALA A 1 276 ? 2.605 -8.476 4.347 1.00 94.94 276 ALA A N 1
ATOM 2178 C CA . ALA A 1 276 ? 3.281 -9.759 4.556 1.00 94.94 276 ALA A CA 1
ATOM 2179 C C . ALA A 1 276 ? 2.361 -10.992 4.566 1.00 94.94 276 ALA A C 1
ATOM 2181 O O . ALA A 1 276 ? 2.819 -12.077 4.918 1.00 94.94 276 ALA A O 1
ATOM 2182 N N . ASN A 1 277 ? 1.072 -10.855 4.242 1.00 93.44 277 ASN A N 1
ATOM 2183 C CA . ASN A 1 277 ? 0.110 -11.922 4.484 1.00 93.44 277 ASN A CA 1
ATOM 2184 C C . ASN A 1 277 ? 0.291 -13.072 3.463 1.00 93.44 277 ASN A C 1
ATOM 2186 O O . ASN A 1 277 ? 0.087 -12.844 2.263 1.00 93.44 277 ASN A O 1
ATOM 2190 N N . PRO A 1 278 ? 0.591 -14.314 3.906 1.00 94.62 278 PRO A N 1
ATOM 2191 C CA . PRO A 1 278 ? 0.836 -15.460 3.019 1.00 94.62 278 PRO A CA 1
ATOM 2192 C C . PRO A 1 278 ? -0.335 -15.822 2.093 1.00 94.62 278 PRO A C 1
ATOM 2194 O O . PRO A 1 278 ? -0.145 -16.487 1.073 1.00 94.62 278 PRO A O 1
ATOM 2197 N N . ARG A 1 279 ? -1.560 -15.367 2.401 1.00 94.94 279 ARG A N 1
ATOM 2198 C CA . ARG A 1 279 ? -2.718 -15.533 1.507 1.00 94.94 279 ARG A CA 1
ATOM 2199 C C . ARG A 1 279 ? -2.457 -14.914 0.134 1.00 94.94 279 ARG A C 1
ATOM 2201 O O . ARG A 1 279 ? -2.851 -15.493 -0.877 1.00 94.94 279 ARG A O 1
ATOM 2208 N N . TYR A 1 280 ? -1.812 -13.749 0.087 1.00 96.38 280 TYR A N 1
ATOM 2209 C CA . TYR A 1 280 ? -1.529 -13.063 -1.173 1.00 96.38 280 TYR A CA 1
ATOM 2210 C C . TYR A 1 280 ? -0.381 -13.729 -1.934 1.00 96.38 280 TYR A C 1
ATOM 2212 O O . TYR A 1 280 ? -0.469 -13.854 -3.149 1.00 96.38 280 TYR A O 1
ATOM 2220 N N . GLU A 1 281 ? 0.632 -14.252 -1.239 1.00 95.94 281 GLU A N 1
ATOM 2221 C CA . GLU A 1 281 ? 1.674 -15.092 -1.848 1.00 95.94 281 GLU A CA 1
ATOM 2222 C C . GLU A 1 281 ? 1.092 -16.356 -2.491 1.00 95.94 281 GLU A C 1
ATOM 2224 O O . GLU A 1 281 ? 1.449 -16.697 -3.620 1.00 95.94 281 GLU A O 1
ATOM 2229 N N . THR A 1 282 ? 0.163 -17.022 -1.800 1.00 95.94 282 THR A N 1
ATOM 2230 C CA . THR A 1 282 ? -0.516 -18.218 -2.319 1.00 95.94 282 THR A CA 1
ATOM 2231 C C . THR A 1 282 ? -1.290 -17.879 -3.592 1.00 95.94 282 THR A C 1
ATOM 2233 O O . THR A 1 282 ? -1.075 -18.514 -4.617 1.00 95.94 282 THR A O 1
ATOM 2236 N N . LYS A 1 283 ? -2.090 -16.799 -3.582 1.00 96.81 283 LYS A N 1
ATOM 2237 C CA . LYS A 1 283 ? -2.805 -16.324 -4.782 1.00 96.81 283 LYS A CA 1
ATOM 2238 C C . LYS A 1 283 ? -1.866 -16.029 -5.955 1.00 96.81 283 LYS A C 1
ATOM 2240 O O . LYS A 1 283 ? -2.178 -16.378 -7.086 1.00 96.81 283 LYS A O 1
ATOM 2245 N N . LEU A 1 284 ? -0.730 -15.377 -5.703 1.00 97.56 284 LEU A N 1
ATOM 2246 C CA . LEU A 1 284 ? 0.257 -15.089 -6.747 1.00 97.56 284 LEU A CA 1
ATOM 2247 C C . LEU A 1 284 ? 0.874 -16.379 -7.294 1.00 97.56 284 LEU A C 1
ATOM 2249 O O . LEU A 1 284 ? 1.012 -16.523 -8.504 1.00 97.56 284 LEU A O 1
ATOM 2253 N N . SER A 1 285 ? 1.196 -17.331 -6.422 1.00 96.44 285 SER A N 1
ATOM 2254 C CA . SER A 1 285 ? 1.740 -18.632 -6.823 1.00 96.44 285 SER A CA 1
ATOM 2255 C C . SER A 1 285 ? 0.743 -19.442 -7.655 1.00 96.44 285 SER A C 1
ATOM 2257 O O . SER A 1 285 ? 1.138 -20.048 -8.646 1.00 96.44 285 SER A O 1
ATOM 2259 N N . ASP A 1 286 ? -0.542 -19.402 -7.301 1.00 96.94 286 ASP A N 1
ATOM 2260 C CA . ASP A 1 286 ? -1.613 -20.107 -8.014 1.00 96.94 286 ASP A CA 1
ATOM 2261 C C . ASP A 1 286 ? -1.924 -19.480 -9.384 1.00 96.94 286 ASP A C 1
ATOM 2263 O O . ASP A 1 286 ? -2.334 -20.178 -10.311 1.00 96.94 286 ASP A O 1
ATOM 2267 N N . ASN A 1 287 ? -1.712 -18.168 -9.527 1.00 97.69 287 ASN A N 1
ATOM 2268 C CA . ASN A 1 287 ? -2.029 -17.412 -10.740 1.00 97.69 287 ASN A CA 1
ATOM 2269 C C . ASN A 1 287 ? -0.872 -17.311 -11.747 1.00 97.69 287 ASN A C 1
ATOM 2271 O O . ASN A 1 287 ? -1.025 -16.647 -12.775 1.00 97.69 287 ASN A O 1
ATOM 2275 N N . VAL A 1 288 ? 0.290 -17.908 -11.469 1.00 97.69 288 VAL A N 1
ATOM 2276 C CA . VAL A 1 288 ? 1.427 -17.840 -12.395 1.00 97.69 288 VAL A CA 1
ATOM 2277 C C . VAL A 1 288 ? 1.119 -18.588 -13.696 1.00 97.69 288 VAL A C 1
ATOM 2279 O O . VAL A 1 288 ? 0.587 -19.699 -13.696 1.00 97.69 288 VAL A O 1
ATOM 2282 N N . ASN A 1 289 ? 1.476 -17.993 -14.833 1.00 97.88 289 ASN A N 1
ATOM 2283 C CA . ASN A 1 289 ? 1.393 -18.668 -16.124 1.00 97.88 289 ASN A CA 1
ATOM 2284 C C . ASN A 1 289 ? 2.405 -19.834 -16.209 1.00 97.88 289 ASN A C 1
ATOM 2286 O O . ASN A 1 289 ? 3.424 -19.841 -15.518 1.00 97.88 289 ASN A O 1
ATOM 2290 N N . THR A 1 290 ? 2.179 -20.797 -17.108 1.00 96.69 290 THR A N 1
ATOM 2291 C CA . THR A 1 290 ? 3.128 -21.890 -17.389 1.00 96.69 290 THR A CA 1
ATOM 2292 C C . THR A 1 290 ? 4.516 -21.402 -17.799 1.00 96.69 290 THR A C 1
ATOM 2294 O O . THR A 1 290 ? 5.500 -22.080 -17.514 1.00 96.69 290 THR A O 1
ATOM 2297 N N . ASP A 1 291 ? 4.601 -20.220 -18.413 1.00 96.94 291 ASP A N 1
ATOM 2298 C CA . ASP A 1 291 ? 5.870 -19.594 -18.800 1.00 96.94 291 ASP A CA 1
ATOM 2299 C C . ASP A 1 291 ? 6.526 -18.800 -17.651 1.00 96.94 291 ASP A C 1
ATOM 2301 O O . ASP A 1 291 ? 7.607 -18.246 -17.822 1.00 96.94 291 ASP A O 1
ATOM 2305 N N . GLY A 1 292 ? 5.902 -18.755 -16.469 1.00 96.81 292 GLY A N 1
ATOM 2306 C CA . GLY A 1 292 ? 6.476 -18.172 -15.256 1.00 96.81 292 GLY A CA 1
ATOM 2307 C C . GLY A 1 292 ? 6.163 -16.696 -15.003 1.00 96.81 292 GLY A C 1
ATOM 2308 O O . GLY A 1 292 ? 6.839 -16.097 -14.179 1.00 96.81 292 GLY A O 1
ATOM 2309 N N . PHE A 1 293 ? 5.174 -16.094 -15.668 1.00 97.94 293 PHE A N 1
ATOM 2310 C CA . PHE A 1 293 ? 4.858 -14.661 -15.538 1.00 97.94 293 PHE A CA 1
ATOM 2311 C C . PHE A 1 293 ? 3.425 -14.385 -15.066 1.00 97.94 293 PHE A C 1
ATOM 2313 O O . PHE A 1 293 ? 2.601 -15.300 -14.993 1.00 97.94 293 PHE A O 1
ATOM 2320 N N . TRP A 1 294 ? 3.134 -13.110 -14.784 1.00 98.12 294 TRP A N 1
ATOM 2321 C CA . TRP A 1 294 ? 1.805 -12.597 -14.442 1.00 98.12 294 TRP A CA 1
ATOM 2322 C C . TRP A 1 294 ? 1.431 -11.437 -15.355 1.00 98.12 294 TRP A C 1
ATOM 2324 O O . TRP A 1 294 ? 2.092 -10.404 -15.325 1.00 98.12 294 TRP A O 1
ATOM 2334 N N . ASP A 1 295 ? 0.342 -11.596 -16.102 1.00 97.69 295 ASP A N 1
ATOM 2335 C CA . ASP A 1 295 ? -0.280 -10.578 -16.956 1.00 97.69 295 ASP A CA 1
ATOM 2336 C C . ASP A 1 295 ? 0.683 -9.925 -17.974 1.00 97.69 295 ASP A C 1
ATOM 2338 O O . ASP A 1 295 ? 0.733 -10.346 -19.129 1.00 97.69 295 ASP A O 1
ATOM 2342 N N . ASP A 1 296 ? 1.458 -8.924 -17.555 1.00 98.00 296 ASP A N 1
ATOM 2343 C CA . ASP A 1 296 ? 2.403 -8.149 -18.362 1.00 98.00 296 ASP A CA 1
ATOM 2344 C C . ASP A 1 296 ? 3.746 -7.906 -17.637 1.00 98.00 296 ASP A C 1
ATOM 2346 O O . ASP A 1 296 ? 3.972 -8.353 -16.508 1.00 98.00 296 ASP A O 1
ATOM 2350 N N . VAL A 1 297 ? 4.679 -7.211 -18.303 1.00 98.31 297 VAL A N 1
ATOM 2351 C CA . VAL A 1 297 ? 6.009 -6.900 -17.750 1.00 98.31 297 VAL A CA 1
ATOM 2352 C C . VAL A 1 297 ? 5.901 -6.061 -16.478 1.00 98.31 297 VAL A C 1
ATOM 2354 O O . VAL A 1 297 ? 6.589 -6.351 -15.495 1.00 98.31 297 VAL A O 1
ATOM 2357 N N . TYR A 1 298 ? 5.033 -5.049 -16.469 1.00 98.12 298 TYR A N 1
ATOM 2358 C CA . TYR A 1 298 ? 4.821 -4.176 -15.317 1.00 98.12 298 TYR A CA 1
ATOM 2359 C C . TYR A 1 298 ? 4.350 -4.970 -14.090 1.00 98.12 298 TYR A C 1
ATOM 2361 O O . TYR A 1 298 ? 4.976 -4.926 -13.029 1.00 98.12 298 TYR A O 1
ATOM 2369 N N . THR A 1 299 ? 3.295 -5.764 -14.248 1.00 98.38 299 THR A N 1
ATOM 2370 C CA . THR A 1 299 ? 2.700 -6.590 -13.195 1.00 98.38 299 THR A CA 1
ATOM 2371 C C . THR A 1 299 ? 3.672 -7.657 -12.718 1.00 98.38 299 THR A C 1
ATOM 2373 O O . THR A 1 299 ? 3.915 -7.773 -11.516 1.00 98.38 299 THR A O 1
ATOM 2376 N N . THR A 1 300 ? 4.312 -8.375 -13.644 1.00 98.50 300 THR A N 1
ATOM 2377 C CA . THR A 1 300 ? 5.343 -9.370 -13.316 1.00 98.50 300 THR A CA 1
ATOM 2378 C C . THR A 1 300 ? 6.490 -8.748 -12.519 1.00 98.50 300 THR A C 1
ATOM 2380 O O . THR A 1 300 ? 6.976 -9.358 -11.569 1.00 98.50 300 THR A O 1
ATOM 2383 N N . SER A 1 301 ? 6.887 -7.512 -12.828 1.00 97.88 301 SER A N 1
ATOM 2384 C CA . SER A 1 301 ? 7.944 -6.807 -12.093 1.00 97.88 301 SER A CA 1
ATOM 2385 C C . SER A 1 301 ? 7.552 -6.501 -10.646 1.00 97.88 301 SER A C 1
ATOM 2387 O O . SER A 1 301 ? 8.363 -6.690 -9.736 1.00 97.88 301 SER A O 1
ATOM 2389 N N . PHE A 1 302 ? 6.301 -6.094 -10.407 1.00 97.69 302 PHE A N 1
ATOM 2390 C CA . PHE A 1 302 ? 5.764 -5.932 -9.052 1.00 97.69 302 PHE A CA 1
ATOM 2391 C C . PHE A 1 302 ? 5.692 -7.260 -8.295 1.00 97.69 302 PHE A C 1
ATOM 2393 O O . PHE A 1 302 ? 6.061 -7.307 -7.121 1.00 97.69 302 PHE A O 1
ATOM 2400 N N . VAL A 1 303 ? 5.268 -8.345 -8.952 1.00 97.69 303 VAL A N 1
ATOM 2401 C CA . VAL A 1 303 ? 5.203 -9.675 -8.326 1.00 97.69 303 VAL A CA 1
ATOM 2402 C C . VAL A 1 303 ? 6.597 -10.188 -7.964 1.00 97.69 303 VAL A C 1
ATOM 2404 O O . VAL A 1 303 ? 6.817 -10.632 -6.839 1.00 97.69 303 VAL A O 1
ATOM 2407 N N . ILE A 1 304 ? 7.573 -10.079 -8.871 1.00 97.25 304 ILE A N 1
ATOM 2408 C CA . ILE A 1 304 ? 8.963 -10.442 -8.570 1.00 97.25 304 ILE A CA 1
ATOM 2409 C C . ILE A 1 304 ? 9.473 -9.616 -7.385 1.00 97.25 304 ILE A C 1
ATOM 2411 O O . ILE A 1 304 ? 10.097 -10.176 -6.484 1.00 97.25 304 ILE A O 1
ATOM 2415 N N . ASN A 1 305 ? 9.190 -8.308 -7.349 1.00 95.56 305 ASN A N 1
ATOM 2416 C CA . ASN A 1 305 ? 9.626 -7.443 -6.256 1.00 95.56 305 ASN A CA 1
ATOM 2417 C C . ASN A 1 305 ? 8.999 -7.804 -4.904 1.00 95.56 305 ASN A C 1
ATOM 2419 O O . ASN A 1 305 ? 9.700 -7.802 -3.890 1.00 95.56 305 ASN A O 1
ATOM 2423 N N . SER A 1 306 ? 7.708 -8.134 -4.877 1.00 95.38 306 SER A N 1
ATOM 2424 C CA . SER A 1 306 ? 7.030 -8.515 -3.640 1.00 95.38 306 SER A CA 1
ATOM 2425 C C . SER A 1 306 ? 7.540 -9.865 -3.125 1.00 95.38 306 SER A C 1
ATOM 2427 O O . SER A 1 306 ? 7.910 -9.971 -1.955 1.00 95.38 306 SER A O 1
ATOM 2429 N N . LEU A 1 307 ? 7.679 -10.865 -4.001 1.00 95.06 307 LEU A N 1
ATOM 2430 C CA . LEU A 1 307 ? 8.150 -12.207 -3.649 1.00 95.06 307 LEU A CA 1
ATOM 2431 C C . LEU A 1 307 ? 9.635 -12.236 -3.256 1.00 95.06 307 LEU A C 1
ATOM 2433 O O . LEU A 1 307 ? 9.991 -12.871 -2.264 1.00 95.06 307 LEU A O 1
ATOM 2437 N N . GLN A 1 308 ? 10.517 -11.528 -3.971 1.00 93.44 308 GLN A N 1
ATOM 2438 C CA . GLN A 1 308 ? 11.962 -11.570 -3.690 1.00 93.44 308 GLN A CA 1
ATOM 2439 C C . GLN A 1 308 ? 12.328 -10.997 -2.318 1.00 93.44 308 GLN A C 1
ATOM 2441 O O . GLN A 1 308 ? 13.343 -11.389 -1.749 1.00 93.44 308 GLN A O 1
ATOM 2446 N N . SER A 1 309 ? 11.501 -10.096 -1.780 1.00 82.12 309 SER A N 1
ATOM 2447 C CA . SER A 1 309 ? 11.729 -9.498 -0.462 1.00 82.12 309 SER A CA 1
ATOM 2448 C C . SER A 1 309 ? 11.592 -10.500 0.693 1.00 82.12 309 SER A C 1
ATOM 2450 O O . SER A 1 309 ? 12.121 -10.253 1.773 1.00 82.12 309 SER A O 1
ATOM 2452 N N . ARG A 1 310 ? 10.909 -11.635 0.472 1.00 83.75 310 ARG A N 1
ATOM 2453 C CA . ARG A 1 310 ? 10.564 -12.612 1.522 1.00 83.75 310 ARG A CA 1
ATOM 2454 C C . ARG A 1 310 ? 10.941 -14.055 1.179 1.00 83.75 310 ARG A C 1
ATOM 2456 O O . ARG A 1 310 ? 11.275 -14.821 2.076 1.00 83.75 310 ARG A O 1
ATOM 2463 N N . ALA A 1 311 ? 10.947 -14.419 -0.102 1.00 83.38 311 ALA A N 1
ATOM 2464 C CA . ALA A 1 311 ? 11.248 -15.766 -0.586 1.00 83.38 311 ALA A CA 1
ATOM 2465 C C . ALA A 1 311 ? 12.239 -15.744 -1.775 1.00 83.38 311 ALA A C 1
ATOM 2467 O O . ALA A 1 311 ? 11.905 -16.229 -2.856 1.00 83.38 311 ALA A O 1
ATOM 2468 N N . PRO A 1 312 ? 13.469 -15.208 -1.617 1.00 78.25 312 PRO A N 1
ATOM 2469 C CA . PRO A 1 312 ? 14.373 -14.861 -2.727 1.00 78.25 312 PRO A CA 1
ATOM 2470 C C . PRO A 1 312 ? 14.841 -16.029 -3.617 1.00 78.25 312 PRO A C 1
ATOM 2472 O O . PRO A 1 312 ? 15.343 -15.785 -4.711 1.00 78.25 312 PRO A O 1
ATOM 2475 N N . ASN A 1 313 ? 14.671 -17.283 -3.184 1.00 78.75 313 ASN A N 1
ATOM 2476 C CA . ASN A 1 313 ? 15.290 -18.465 -3.801 1.00 78.75 313 ASN A CA 1
ATOM 2477 C C . ASN A 1 313 ? 14.278 -19.527 -4.263 1.00 78.75 313 ASN A C 1
ATOM 2479 O O . ASN A 1 313 ? 14.538 -20.726 -4.166 1.00 78.75 313 ASN A O 1
ATOM 2483 N N . THR A 1 314 ? 13.105 -19.113 -4.736 1.00 90.38 314 THR A N 1
ATOM 2484 C CA . THR A 1 314 ? 12.100 -20.048 -5.258 1.00 90.38 314 THR A CA 1
ATOM 2485 C C . THR A 1 314 ? 12.295 -20.307 -6.755 1.00 90.38 314 THR A C 1
ATOM 2487 O O . THR A 1 314 ? 12.682 -19.417 -7.516 1.00 90.38 314 THR A O 1
ATOM 2490 N N . GLN A 1 315 ? 11.974 -21.526 -7.209 1.00 94.69 315 GLN A N 1
ATOM 2491 C CA . GLN A 1 315 ? 11.924 -21.852 -8.644 1.00 94.69 315 GLN A CA 1
ATOM 2492 C C . GLN A 1 315 ? 10.968 -20.910 -9.392 1.00 94.69 315 GLN A C 1
ATOM 2494 O O . GLN A 1 315 ? 11.244 -20.520 -10.523 1.00 94.69 315 GLN A O 1
ATOM 2499 N N . LEU A 1 316 ? 9.881 -20.504 -8.729 1.00 94.00 316 LEU A N 1
ATOM 2500 C CA . LEU A 1 316 ? 8.919 -19.524 -9.220 1.00 94.00 316 LEU A CA 1
ATOM 2501 C C . LEU A 1 316 ? 9.598 -18.200 -9.606 1.00 94.00 316 LEU A C 1
ATOM 2503 O O . LEU A 1 316 ? 9.453 -17.745 -10.737 1.00 94.00 316 LEU A O 1
ATOM 2507 N N . LEU A 1 317 ? 10.403 -17.621 -8.706 1.00 95.19 317 LEU A N 1
ATOM 2508 C CA . LEU A 1 317 ? 11.159 -16.398 -8.990 1.00 95.19 317 LEU A CA 1
ATOM 2509 C C . LEU A 1 317 ? 12.182 -16.584 -10.110 1.00 95.19 317 LEU A C 1
ATOM 2511 O O . LEU A 1 317 ? 12.361 -15.681 -10.926 1.00 95.19 317 LEU A O 1
ATOM 2515 N N . SER A 1 318 ? 12.852 -17.738 -10.160 1.00 94.88 318 SER A N 1
ATOM 2516 C CA . SER A 1 318 ? 13.804 -18.038 -11.234 1.00 94.88 318 SER A CA 1
ATOM 2517 C C . SER A 1 318 ? 13.114 -18.079 -12.598 1.00 94.88 318 SER A C 1
ATOM 2519 O O . SER A 1 318 ? 13.642 -17.524 -13.560 1.00 94.88 318 SER A O 1
ATOM 2521 N N . ASN A 1 319 ? 11.937 -18.702 -12.685 1.00 96.25 319 ASN A N 1
ATOM 2522 C CA . ASN A 1 319 ? 11.158 -18.771 -13.920 1.00 96.25 319 ASN A CA 1
ATOM 2523 C C . ASN A 1 319 ? 10.675 -17.380 -14.340 1.00 96.25 319 ASN A C 1
ATOM 2525 O O . ASN A 1 319 ? 10.846 -17.005 -15.494 1.00 96.25 319 ASN A O 1
ATOM 2529 N N . ALA A 1 320 ? 10.163 -16.589 -13.396 1.00 97.50 320 ALA A N 1
ATOM 2530 C CA . ALA A 1 320 ? 9.689 -15.236 -13.669 1.00 97.50 320 ALA A CA 1
ATOM 2531 C C . ALA A 1 320 ? 10.792 -14.296 -14.156 1.00 97.50 320 ALA A C 1
ATOM 2533 O O . ALA A 1 320 ? 10.606 -13.572 -15.133 1.00 97.50 320 ALA A O 1
ATOM 2534 N N . LYS A 1 321 ? 11.968 -14.337 -13.519 1.00 96.00 321 LYS A N 1
ATOM 2535 C CA . LYS A 1 321 ? 13.141 -13.575 -13.970 1.00 96.00 321 LYS A CA 1
ATOM 2536 C C . LYS A 1 321 ? 13.606 -14.038 -15.350 1.00 96.00 321 LYS A C 1
ATOM 2538 O O . LYS A 1 321 ? 13.852 -13.201 -16.209 1.00 96.00 321 LYS A O 1
ATOM 2543 N N . SER A 1 322 ? 13.633 -15.352 -15.591 1.00 96.00 322 SER A N 1
ATOM 2544 C CA . SER A 1 322 ? 13.972 -15.898 -16.908 1.00 96.00 322 SER A CA 1
ATOM 2545 C C . SER A 1 322 ? 12.987 -15.451 -17.985 1.00 96.00 322 SER A C 1
ATOM 2547 O O . SER A 1 322 ? 13.420 -15.116 -19.083 1.00 96.00 322 SER A O 1
ATOM 2549 N N 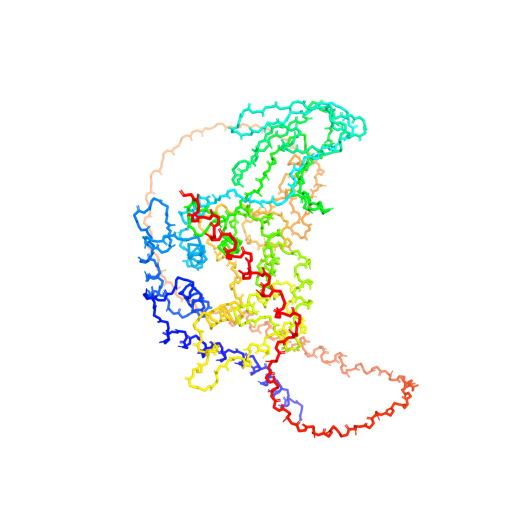. TRP A 1 323 ? 11.682 -15.440 -17.703 1.00 97.44 323 TRP A N 1
ATOM 2550 C CA . TRP A 1 323 ? 10.684 -14.933 -18.640 1.00 97.44 323 TRP A CA 1
ATOM 2551 C C . TRP A 1 323 ? 10.900 -13.449 -18.916 1.00 97.44 323 TRP A C 1
ATOM 2553 O O . TRP A 1 323 ? 10.929 -13.049 -20.078 1.00 97.44 323 TRP A O 1
ATOM 2563 N N . LEU A 1 324 ? 11.122 -12.646 -17.874 1.00 96.81 324 LEU A N 1
ATOM 2564 C CA . LEU A 1 324 ? 11.369 -11.215 -18.009 1.00 96.81 324 LEU A CA 1
ATOM 2565 C C . LEU A 1 324 ? 12.581 -10.951 -18.918 1.00 96.81 324 LEU A C 1
ATOM 2567 O O . LEU A 1 324 ? 12.490 -10.129 -19.826 1.00 96.81 324 LEU A O 1
ATOM 2571 N N . ASP A 1 325 ? 13.662 -11.721 -18.773 1.00 94.88 325 ASP A N 1
ATOM 2572 C CA . ASP A 1 325 ? 14.830 -11.641 -19.659 1.00 94.88 325 ASP A CA 1
ATOM 2573 C C . ASP A 1 325 ? 14.490 -11.941 -21.133 1.00 94.88 325 ASP A C 1
ATOM 2575 O O . ASP A 1 325 ? 15.074 -11.331 -22.029 1.00 94.88 325 ASP A O 1
ATOM 2579 N N . THR A 1 326 ? 13.520 -12.823 -21.419 1.00 95.69 326 THR A N 1
ATOM 2580 C CA . THR A 1 326 ? 13.062 -13.068 -22.805 1.00 95.69 326 THR A CA 1
ATOM 2581 C C . THR A 1 326 ? 12.274 -11.906 -23.406 1.00 95.69 326 THR A C 1
ATOM 2583 O O . THR A 1 326 ? 12.229 -11.779 -24.627 1.00 95.69 326 THR A O 1
ATOM 2586 N N . GLN A 1 327 ? 11.665 -11.058 -22.570 1.00 96.81 327 GLN A N 1
ATOM 2587 C CA . GLN A 1 327 ? 10.913 -9.877 -23.016 1.00 96.81 327 GLN A CA 1
ATOM 2588 C C . GLN A 1 327 ? 11.824 -8.691 -23.353 1.00 96.81 327 GLN A C 1
ATOM 2590 O O . GLN A 1 327 ? 11.371 -7.677 -23.889 1.00 96.81 327 GLN A O 1
ATOM 2595 N N . LYS A 1 328 ? 13.114 -8.803 -23.031 1.00 95.56 328 LYS A N 1
ATOM 2596 C CA . LYS A 1 328 ? 14.100 -7.767 -23.282 1.00 95.56 328 LYS A CA 1
ATOM 2597 C C . LYS A 1 328 ? 14.515 -7.758 -24.751 1.00 95.56 328 LYS A C 1
ATOM 2599 O O . LYS A 1 328 ? 15.016 -8.752 -25.281 1.00 95.56 328 LYS A O 1
ATOM 2604 N N . ASP A 1 329 ? 14.351 -6.615 -25.410 1.00 95.44 329 ASP A N 1
ATOM 2605 C CA . ASP A 1 329 ? 14.814 -6.433 -26.781 1.00 95.44 329 ASP A CA 1
ATOM 2606 C C . ASP A 1 329 ? 16.353 -6.436 -26.805 1.00 95.44 329 ASP A C 1
ATOM 2608 O O . ASP A 1 329 ? 17.018 -5.728 -26.045 1.00 95.44 329 ASP A O 1
ATOM 2612 N N . ASN A 1 330 ? 16.920 -7.257 -27.690 1.00 92.00 330 ASN A N 1
ATOM 2613 C CA . ASN A 1 330 ? 18.360 -7.402 -27.915 1.00 92.00 330 ASN A CA 1
ATOM 2614 C C . ASN A 1 330 ? 18.823 -6.788 -29.254 1.00 92.00 330 ASN A C 1
ATOM 2616 O O . ASN A 1 330 ? 20.003 -6.896 -29.609 1.00 92.00 330 ASN A O 1
ATOM 2620 N N . SER A 1 331 ? 17.898 -6.163 -29.989 1.00 92.44 331 SER A N 1
ATOM 2621 C CA . SER A 1 331 ? 18.042 -5.632 -31.344 1.00 92.44 331 SER A CA 1
ATOM 2622 C C . SER A 1 331 ? 18.045 -4.094 -31.369 1.00 92.44 331 SER A C 1
ATOM 2624 O O . SER A 1 331 ? 18.941 -3.480 -30.793 1.00 92.44 331 SER A O 1
ATOM 2626 N N . THR A 1 332 ? 17.097 -3.455 -32.062 1.00 89.00 332 THR A N 1
ATOM 2627 C CA . THR A 1 332 ? 17.060 -2.004 -32.291 1.00 89.00 332 THR A CA 1
ATOM 2628 C C . THR A 1 332 ? 16.747 -1.207 -31.031 1.00 89.00 332 THR A C 1
ATOM 2630 O O . THR A 1 332 ? 17.336 -0.148 -30.847 1.00 89.00 332 THR A O 1
ATOM 2633 N N . ASN A 1 333 ? 15.889 -1.715 -30.139 1.00 92.31 333 ASN A N 1
ATOM 2634 C CA . ASN A 1 333 ? 15.603 -1.080 -28.849 1.00 92.31 333 ASN A CA 1
ATOM 2635 C C . ASN A 1 333 ? 16.308 -1.827 -27.717 1.00 92.31 333 ASN A C 1
ATOM 2637 O O . ASN A 1 333 ? 15.689 -2.138 -26.696 1.00 92.31 333 ASN A O 1
ATOM 2641 N N . ARG A 1 334 ? 17.595 -2.153 -27.921 1.00 94.75 334 ARG A N 1
ATOM 2642 C CA . ARG A 1 334 ? 18.393 -2.930 -26.968 1.00 94.75 334 ARG A CA 1
ATOM 2643 C C . ARG A 1 334 ? 18.221 -2.389 -25.551 1.00 94.75 334 ARG A C 1
ATOM 2645 O O . ARG A 1 334 ? 18.447 -1.207 -25.315 1.00 94.75 334 ARG A O 1
ATOM 2652 N N . GLY A 1 335 ? 17.850 -3.266 -24.623 1.00 94.38 335 GLY A N 1
ATOM 2653 C CA . GLY A 1 335 ? 17.659 -2.905 -23.221 1.00 94.38 335 GLY A CA 1
ATOM 2654 C C . GLY A 1 335 ? 16.205 -2.666 -22.820 1.00 94.38 335 GLY A C 1
ATOM 2655 O O . GLY A 1 335 ? 15.883 -2.800 -21.640 1.00 94.38 335 GLY A O 1
ATOM 2656 N N . SER A 1 336 ? 15.332 -2.346 -23.774 1.00 97.38 336 SER A N 1
ATOM 2657 C CA . SER A 1 336 ? 13.916 -2.099 -23.508 1.00 97.38 336 SER A CA 1
ATOM 2658 C C . SER A 1 336 ? 13.126 -3.382 -23.295 1.00 97.38 336 SER A C 1
ATOM 2660 O O . SER A 1 336 ? 13.478 -4.441 -23.813 1.00 97.38 336 SER A O 1
ATOM 2662 N N . PHE A 1 337 ? 12.015 -3.260 -22.586 1.00 96.88 337 PHE A N 1
ATOM 2663 C CA . PHE A 1 337 ? 10.974 -4.270 -22.515 1.00 96.88 337 PHE A CA 1
ATOM 2664 C C . PHE A 1 337 ? 9.828 -3.798 -23.408 1.00 96.88 337 PHE A C 1
ATOM 2666 O O . PHE A 1 337 ? 9.222 -2.759 -23.148 1.00 96.88 337 PHE A O 1
ATOM 2673 N N . ASN A 1 338 ? 9.591 -4.511 -24.514 1.00 93.00 338 ASN A N 1
ATOM 2674 C CA . ASN A 1 338 ? 8.575 -4.173 -25.523 1.00 93.00 338 ASN A CA 1
ATOM 2675 C C . ASN A 1 338 ? 8.656 -2.739 -26.092 1.00 93.00 338 ASN A C 1
ATOM 2677 O O . ASN A 1 338 ? 7.636 -2.190 -26.506 1.00 93.00 338 ASN A O 1
ATOM 2681 N N . ALA A 1 339 ? 9.843 -2.111 -26.097 1.00 96.06 339 ALA A N 1
ATOM 2682 C CA . ALA A 1 339 ? 10.020 -0.693 -26.440 1.00 96.06 339 ALA A CA 1
ATOM 2683 C C . ALA A 1 339 ? 9.077 0.255 -25.664 1.00 96.06 339 ALA A C 1
ATOM 2685 O O . ALA A 1 339 ? 8.718 1.328 -26.148 1.00 96.06 339 ALA A O 1
ATOM 2686 N N . ASN A 1 340 ? 8.661 -0.147 -24.460 1.00 97.44 340 ASN A N 1
ATOM 2687 C CA . ASN A 1 340 ? 7.718 0.579 -23.626 1.00 97.44 340 ASN A CA 1
ATOM 2688 C C . ASN A 1 340 ? 8.447 1.187 -22.420 1.00 97.44 340 ASN A C 1
ATOM 2690 O O . ASN A 1 340 ? 9.117 0.480 -21.661 1.00 97.44 340 ASN A O 1
ATOM 2694 N N . LEU A 1 341 ? 8.328 2.506 -22.240 1.00 97.75 341 LEU A N 1
ATOM 2695 C CA . LEU A 1 341 ? 9.035 3.225 -21.177 1.00 97.75 341 LEU A CA 1
ATOM 2696 C C . LEU A 1 341 ? 8.572 2.815 -19.778 1.00 97.75 341 LEU A C 1
ATOM 2698 O O . LEU A 1 341 ? 9.407 2.610 -18.896 1.00 97.75 341 LEU A O 1
ATOM 2702 N N . ARG A 1 342 ? 7.263 2.643 -19.588 1.00 97.44 342 ARG A N 1
ATOM 2703 C CA . ARG A 1 342 ? 6.671 2.227 -18.314 1.00 97.44 342 ARG A CA 1
ATOM 2704 C C . ARG A 1 342 ? 7.163 0.844 -17.902 1.00 97.44 342 ARG A C 1
ATOM 2706 O O . ARG A 1 342 ? 7.655 0.676 -16.791 1.00 97.44 342 ARG A O 1
ATOM 2713 N N . ASP A 1 343 ? 7.075 -0.126 -18.806 1.00 98.06 343 ASP A N 1
ATOM 2714 C CA . ASP A 1 343 ? 7.520 -1.497 -18.550 1.00 98.06 343 ASP A CA 1
ATOM 2715 C C . ASP A 1 343 ? 9.023 -1.537 -18.273 1.00 98.06 343 ASP A C 1
ATOM 2717 O O . ASP A 1 343 ? 9.469 -2.159 -17.308 1.00 98.06 343 ASP A O 1
ATOM 2721 N N . THR A 1 344 ? 9.807 -0.814 -19.079 1.00 98.19 344 THR A N 1
ATOM 2722 C CA . THR A 1 344 ? 11.266 -0.799 -18.947 1.00 98.19 344 THR A CA 1
ATOM 2723 C C . THR A 1 344 ? 11.718 -0.158 -17.645 1.00 98.19 344 THR A C 1
ATOM 2725 O O . THR A 1 344 ? 12.563 -0.718 -16.945 1.00 98.19 344 THR A O 1
ATOM 2728 N N . SER A 1 345 ? 11.155 0.996 -17.295 1.00 97.31 345 SER A N 1
ATOM 2729 C CA . SER A 1 345 ? 11.501 1.709 -16.066 1.00 97.31 345 SER A CA 1
ATOM 2730 C C . SER A 1 345 ? 11.038 0.954 -14.817 1.00 97.31 345 SER A C 1
ATOM 2732 O O . SER A 1 345 ? 11.814 0.821 -13.870 1.00 97.31 345 SER A O 1
ATOM 2734 N N . ALA A 1 346 ? 9.836 0.369 -14.823 1.00 97.25 346 ALA A N 1
ATOM 2735 C CA . ALA A 1 346 ? 9.343 -0.438 -13.711 1.00 97.25 346 ALA A CA 1
ATOM 2736 C C . ALA A 1 346 ? 10.163 -1.723 -13.517 1.00 97.25 346 ALA A C 1
ATOM 2738 O O . ALA A 1 346 ? 10.601 -1.991 -12.398 1.00 97.25 346 ALA A O 1
ATOM 2739 N N . ALA A 1 347 ? 10.435 -2.490 -14.581 1.00 97.56 347 ALA A N 1
ATOM 2740 C CA . ALA A 1 347 ? 11.253 -3.703 -14.500 1.00 97.56 347 ALA A CA 1
ATOM 2741 C C . ALA A 1 347 ? 12.678 -3.399 -14.022 1.00 97.56 347 ALA A C 1
ATOM 2743 O O . ALA A 1 347 ? 13.217 -4.090 -13.150 1.00 97.56 347 ALA A O 1
ATOM 2744 N N . THR A 1 348 ? 13.273 -2.319 -14.539 1.00 96.25 348 THR A N 1
ATOM 2745 C CA . THR A 1 348 ? 14.628 -1.908 -14.159 1.00 96.25 348 THR A CA 1
ATOM 2746 C C . THR A 1 348 ? 14.695 -1.496 -12.693 1.00 96.25 348 THR A C 1
ATOM 2748 O O . THR A 1 348 ? 15.601 -1.926 -11.978 1.00 96.25 348 THR A O 1
ATOM 2751 N N . TYR A 1 349 ? 13.725 -0.723 -12.206 1.00 95.50 349 TYR A N 1
ATOM 2752 C CA . TYR A 1 349 ? 13.685 -0.316 -10.807 1.00 95.50 349 TYR A CA 1
ATOM 2753 C C . TYR A 1 349 ? 13.381 -1.500 -9.883 1.00 95.50 349 TYR A C 1
ATOM 2755 O O . TYR A 1 349 ? 14.173 -1.806 -8.994 1.00 95.50 349 TYR A O 1
ATOM 2763 N N . LEU A 1 350 ? 12.253 -2.182 -10.097 1.00 95.31 350 LEU A N 1
ATOM 2764 C CA . LEU A 1 350 ? 11.687 -3.170 -9.175 1.00 95.31 350 LEU A CA 1
ATOM 2765 C C . LEU A 1 350 ? 12.473 -4.483 -9.139 1.00 95.31 350 LEU A C 1
ATOM 2767 O O . LEU A 1 350 ? 12.602 -5.089 -8.071 1.00 95.31 350 LEU A O 1
ATOM 2771 N N . VAL A 1 351 ? 12.993 -4.929 -10.283 1.00 95.00 351 VAL A N 1
ATOM 2772 C CA . VAL A 1 351 ? 13.660 -6.232 -10.407 1.00 95.00 351 VAL A CA 1
ATOM 2773 C C . VAL A 1 351 ? 15.167 -6.062 -10.516 1.00 95.00 351 VAL A C 1
ATOM 2775 O O . VAL A 1 351 ? 15.900 -6.592 -9.683 1.00 95.00 351 VAL A O 1
ATOM 2778 N N . LEU A 1 352 ? 15.634 -5.302 -11.508 1.00 91.19 352 LEU A N 1
ATOM 2779 C CA . LEU A 1 352 ? 17.061 -5.254 -11.848 1.00 91.19 352 LEU A CA 1
ATOM 2780 C C . LEU A 1 352 ? 17.897 -4.455 -10.841 1.00 91.19 352 LEU A C 1
ATOM 2782 O O . LEU A 1 352 ? 19.043 -4.811 -10.579 1.00 91.19 352 LEU A O 1
ATOM 2786 N N . SER A 1 353 ? 17.308 -3.418 -10.245 1.00 88.62 353 SER A N 1
ATOM 2787 C CA . SER A 1 353 ? 17.946 -2.565 -9.231 1.00 88.62 353 SER A CA 1
ATOM 2788 C C . SER A 1 353 ? 17.567 -2.965 -7.797 1.00 88.62 353 SER A C 1
ATOM 2790 O O . SER A 1 353 ? 17.854 -2.239 -6.848 1.00 88.62 353 SER A O 1
ATOM 2792 N N . GLY A 1 354 ? 16.871 -4.096 -7.623 1.00 81.69 354 GLY A N 1
ATOM 2793 C CA . GLY A 1 354 ? 16.420 -4.590 -6.318 1.00 81.69 354 GLY A CA 1
ATOM 2794 C C . GLY A 1 354 ? 15.256 -3.810 -5.690 1.00 81.69 354 GLY A C 1
ATOM 2795 O O . GLY A 1 354 ? 14.938 -4.036 -4.526 1.00 81.69 354 GLY A O 1
ATOM 2796 N N . GLY A 1 355 ? 14.612 -2.894 -6.424 1.00 75.31 355 GLY A N 1
ATOM 2797 C CA . GLY A 1 355 ? 13.440 -2.129 -5.975 1.00 75.31 355 GLY A CA 1
ATOM 2798 C C . GLY A 1 355 ? 13.665 -1.283 -4.727 1.00 75.31 355 GLY A C 1
ATOM 2799 O O . GLY A 1 355 ? 12.709 -1.059 -3.979 1.00 75.31 355 GLY A O 1
ATOM 2800 N N . GLY A 1 356 ? 14.922 -0.881 -4.500 1.00 62.38 356 GLY A N 1
ATOM 2801 C CA . GLY A 1 356 ? 15.372 -0.123 -3.341 1.00 62.38 356 GLY A CA 1
ATOM 2802 C C . GLY A 1 356 ? 14.984 -0.792 -2.023 1.00 62.38 356 GLY A C 1
ATOM 2803 O O . GLY A 1 356 ? 13.980 -0.418 -1.417 1.00 62.38 356 GLY A O 1
ATOM 2804 N N . SER A 1 357 ? 15.785 -1.743 -1.532 1.00 60.38 357 SER A N 1
ATOM 2805 C CA . SER A 1 357 ? 15.827 -1.986 -0.083 1.00 60.38 357 SER A CA 1
ATOM 2806 C C . SER A 1 357 ? 16.441 -0.746 0.546 1.00 60.38 357 SER A C 1
ATOM 2808 O O . SER A 1 357 ? 17.657 -0.598 0.619 1.00 60.38 357 SER A O 1
ATOM 2810 N N . PHE A 1 358 ? 15.580 0.204 0.882 1.00 52.84 358 PHE A N 1
ATOM 2811 C CA . PHE A 1 358 ? 15.972 1.465 1.472 1.00 52.84 358 PHE A CA 1
ATOM 2812 C C . PHE A 1 358 ? 16.352 1.210 2.926 1.00 52.84 358 PHE A C 1
ATOM 2814 O O . PHE A 1 358 ? 15.523 1.283 3.826 1.00 52.84 358 PHE A O 1
ATOM 2821 N N . THR A 1 359 ? 17.615 0.866 3.156 1.00 50.19 359 THR A N 1
ATOM 2822 C CA . THR A 1 359 ? 18.235 1.127 4.449 1.00 50.19 359 THR A CA 1
ATOM 2823 C C . THR A 1 359 ? 18.558 2.611 4.447 1.00 50.19 359 THR A C 1
ATOM 2825 O O . THR A 1 359 ? 19.416 3.016 3.651 1.00 50.19 359 THR A O 1
ATOM 2828 N N . PRO A 1 360 ? 17.878 3.454 5.238 1.00 43.62 360 PRO A N 1
ATOM 2829 C CA . PRO A 1 360 ? 18.310 4.830 5.333 1.00 43.62 360 PRO A CA 1
ATOM 2830 C C . PRO A 1 360 ? 19.801 4.871 5.713 1.00 43.62 360 PRO A C 1
ATOM 2832 O O . PRO A 1 360 ? 20.189 4.164 6.644 1.00 43.62 360 PRO A O 1
ATOM 2835 N N . PRO A 1 361 ? 20.668 5.620 4.991 1.00 44.56 361 PRO A N 1
ATOM 2836 C CA . PRO A 1 361 ? 21.963 5.980 5.501 1.00 44.56 361 PRO A CA 1
ATOM 2837 C C . PRO A 1 361 ? 21.666 6.626 6.840 1.00 44.56 361 PRO A C 1
ATOM 2839 O O . PRO A 1 361 ? 20.842 7.536 6.946 1.00 44.56 361 PRO A O 1
ATOM 2842 N N . LEU A 1 362 ? 22.267 6.052 7.868 1.00 41.25 362 LEU A N 1
ATOM 2843 C CA . LEU A 1 362 ? 22.179 6.547 9.223 1.00 41.25 362 LEU A CA 1
ATOM 2844 C C . LEU A 1 362 ? 22.779 7.953 9.207 1.00 41.25 362 LEU A C 1
ATOM 2846 O O . LEU A 1 362 ? 23.996 8.118 9.296 1.00 41.25 362 LEU A O 1
ATOM 2850 N N . ASP A 1 363 ? 21.934 8.963 9.002 1.00 39.88 363 ASP A N 1
ATOM 2851 C CA . ASP A 1 363 ? 22.317 10.348 9.200 1.00 39.88 363 ASP A CA 1
ATOM 2852 C C . ASP A 1 363 ? 22.563 10.510 10.695 1.00 39.88 363 ASP A C 1
ATOM 2854 O O . ASP A 1 363 ? 21.650 10.562 11.520 1.00 39.88 363 ASP A O 1
ATOM 2858 N N . ARG A 1 364 ? 23.852 10.521 11.023 1.00 42.22 364 ARG A N 1
ATOM 2859 C CA . ARG A 1 364 ? 24.416 10.495 12.369 1.00 42.22 364 ARG A CA 1
ATOM 2860 C C . ARG A 1 364 ? 24.144 11.769 13.172 1.00 42.22 364 ARG A C 1
ATOM 2862 O O . ARG A 1 364 ? 24.712 11.899 14.251 1.00 42.22 364 ARG A O 1
ATOM 2869 N N . SER A 1 365 ? 23.371 12.727 12.651 1.00 43.84 365 SER A N 1
ATOM 2870 C CA . SER A 1 365 ? 23.387 14.088 13.189 1.00 43.84 365 SER A CA 1
ATOM 2871 C C . SER A 1 365 ? 22.081 14.636 13.768 1.00 43.84 365 SER A C 1
ATOM 2873 O O . SER A 1 365 ? 22.189 15.517 14.615 1.00 43.84 365 SER A O 1
ATOM 2875 N N . THR A 1 366 ? 20.872 14.184 13.400 1.00 42.84 366 THR A N 1
ATOM 2876 C CA . THR A 1 366 ? 19.662 14.945 13.820 1.00 42.84 366 THR A CA 1
ATOM 2877 C C . THR A 1 366 ? 18.337 14.195 14.002 1.00 42.84 366 THR A C 1
ATOM 2879 O O . THR A 1 366 ? 17.331 14.844 14.289 1.00 42.84 366 THR A O 1
ATOM 2882 N N . ARG A 1 367 ? 18.273 12.861 13.923 1.00 41.72 367 ARG A N 1
ATOM 2883 C CA . ARG A 1 367 ? 17.035 12.144 14.286 1.00 41.72 367 ARG A CA 1
ATOM 2884 C C . ARG A 1 367 ? 17.167 11.486 15.653 1.00 41.72 367 ARG A C 1
ATOM 2886 O O . ARG A 1 367 ? 18.000 10.605 15.822 1.00 41.72 367 ARG A O 1
ATOM 2893 N N . GLU A 1 368 ? 16.302 11.877 16.591 1.00 42.97 368 GLU A N 1
ATOM 2894 C CA . GLU A 1 368 ? 15.835 10.975 17.649 1.00 42.97 368 GLU A CA 1
ATOM 2895 C C . GLU A 1 368 ? 15.215 9.767 16.939 1.00 42.97 368 GLU A C 1
ATOM 2897 O O . GLU A 1 368 ? 14.063 9.785 16.500 1.00 42.97 368 GLU A O 1
ATOM 2902 N N . VAL A 1 369 ? 16.041 8.754 16.691 1.00 44.94 369 VAL A N 1
ATOM 2903 C CA . VAL A 1 369 ? 15.577 7.453 16.240 1.00 44.94 369 VAL A CA 1
ATOM 2904 C C . VAL A 1 369 ? 14.807 6.884 17.420 1.00 44.94 369 VAL A C 1
ATOM 2906 O O . VAL A 1 369 ? 15.372 6.643 18.483 1.00 44.94 369 VAL A O 1
ATOM 2909 N N . LEU A 1 370 ? 13.498 6.724 17.245 1.00 43.94 370 LEU A N 1
ATOM 2910 C CA . LEU A 1 370 ? 12.681 5.920 18.139 1.00 43.94 370 LEU A CA 1
ATOM 2911 C C . LEU A 1 370 ? 13.107 4.459 17.910 1.00 43.94 370 LEU A C 1
ATOM 2913 O O . LEU A 1 370 ? 12.555 3.766 17.057 1.00 43.94 370 LEU A O 1
ATOM 2917 N N . GLU A 1 371 ? 14.188 4.045 18.573 1.00 42.66 371 GLU A N 1
ATOM 2918 C CA . GLU A 1 371 ? 14.737 2.689 18.517 1.00 42.66 371 GLU A CA 1
ATOM 2919 C C . GLU A 1 371 ? 13.683 1.725 19.061 1.00 42.66 371 GLU A C 1
ATOM 2921 O O . GLU A 1 371 ? 13.400 1.690 20.256 1.00 42.66 371 GLU A O 1
ATOM 2926 N N . THR A 1 372 ? 13.032 0.996 18.157 1.00 41.12 372 THR A N 1
ATOM 2927 C CA . THR A 1 372 ? 11.975 0.049 18.511 1.00 41.12 372 THR A CA 1
ATOM 2928 C C . THR A 1 372 ? 12.599 -1.333 18.655 1.00 41.12 372 THR A C 1
ATOM 2930 O O . THR A 1 372 ? 13.144 -1.871 17.692 1.00 41.12 372 THR A O 1
ATOM 2933 N N . CYS A 1 373 ? 12.524 -1.924 19.845 1.00 43.16 373 CYS A N 1
ATOM 2934 C CA . CYS A 1 373 ? 12.880 -3.326 20.043 1.00 43.16 373 CYS A CA 1
ATOM 2935 C C . CYS A 1 373 ? 11.791 -4.221 19.413 1.00 43.16 373 CYS A C 1
ATOM 2937 O O . CYS A 1 373 ? 10.604 -3.946 19.570 1.00 43.16 373 CYS A O 1
ATOM 2939 N N . GLY A 1 374 ? 12.169 -5.295 18.704 1.00 43.09 374 GLY A N 1
ATOM 2940 C CA . GLY A 1 374 ? 11.222 -6.310 18.206 1.00 43.09 374 GLY A CA 1
ATOM 2941 C C . GLY A 1 374 ? 11.260 -6.627 16.706 1.00 43.09 374 GLY A C 1
ATOM 2942 O O . GLY A 1 374 ? 10.486 -7.470 16.257 1.00 43.09 374 GLY A O 1
ATOM 2943 N N . ASP A 1 375 ? 12.159 -6.021 15.923 1.00 50.47 375 ASP A N 1
ATOM 2944 C CA . ASP A 1 375 ? 12.277 -6.289 14.476 1.00 50.47 375 ASP A CA 1
ATOM 2945 C C . ASP A 1 375 ? 13.112 -7.541 14.121 1.00 50.47 375 ASP A C 1
ATOM 2947 O O . ASP A 1 375 ? 13.232 -7.915 12.952 1.00 50.47 375 ASP A O 1
ATOM 2951 N N . GLY A 1 376 ? 13.663 -8.226 15.128 1.00 40.12 376 GLY A N 1
ATOM 2952 C CA . GLY A 1 376 ? 14.467 -9.434 14.946 1.00 40.12 376 GLY A CA 1
ATOM 2953 C C . GLY A 1 376 ? 15.898 -9.177 14.465 1.00 40.12 376 GLY A C 1
ATOM 2954 O O . GLY A 1 376 ? 16.576 -10.131 14.072 1.00 40.12 376 GLY A O 1
ATOM 2955 N N . THR A 1 377 ? 16.379 -7.931 14.506 1.00 40.25 377 THR A N 1
ATOM 2956 C CA . THR A 1 377 ? 17.768 -7.575 14.203 1.00 40.25 377 THR A CA 1
ATOM 2957 C C . THR A 1 377 ? 18.471 -7.027 15.444 1.00 40.25 377 THR A C 1
ATOM 2959 O O . THR A 1 377 ? 17.975 -6.125 16.101 1.00 40.25 377 THR A O 1
ATOM 2962 N N . VAL A 1 378 ? 19.632 -7.593 15.794 1.00 44.09 378 VAL A N 1
ATOM 2963 C CA . VAL A 1 378 ? 20.492 -7.044 16.857 1.00 44.09 378 VAL A CA 1
ATOM 2964 C C . VAL A 1 378 ? 21.323 -5.927 16.238 1.00 44.09 378 VAL A C 1
ATOM 2966 O O . VAL A 1 378 ? 22.177 -6.206 15.389 1.00 44.09 378 VAL A O 1
ATOM 2969 N N . GLN A 1 379 ? 21.096 -4.678 16.642 1.00 49.19 379 GLN A N 1
ATOM 2970 C CA . GLN A 1 379 ? 21.846 -3.537 16.122 1.00 49.19 379 GLN A CA 1
ATOM 2971 C C . GLN A 1 379 ? 22.917 -3.115 17.134 1.00 49.19 379 GLN A C 1
ATOM 2973 O O . GLN A 1 379 ? 22.718 -2.270 17.997 1.00 49.19 379 GLN A O 1
ATOM 2978 N N . THR A 1 380 ? 24.114 -3.697 17.038 1.00 40.72 380 THR A N 1
ATOM 2979 C CA . THR A 1 380 ? 25.260 -3.244 17.844 1.00 40.72 380 THR A CA 1
ATOM 2980 C C . THR A 1 380 ? 25.859 -1.958 17.264 1.00 40.72 380 THR A C 1
ATOM 2982 O O . THR A 1 380 ? 26.626 -2.029 16.301 1.00 40.72 380 THR A O 1
ATOM 2985 N N . PHE A 1 381 ? 25.572 -0.798 17.866 1.00 50.50 381 PHE A N 1
ATOM 2986 C CA . PHE A 1 381 ? 26.220 0.484 17.544 1.00 50.50 381 PHE A CA 1
ATOM 2987 C C . PHE A 1 381 ? 27.210 0.941 18.645 1.00 50.50 381 PHE A C 1
ATOM 2989 O O . PHE A 1 381 ? 26.825 1.546 19.633 1.00 50.50 381 PHE A O 1
ATOM 2996 N N . ASN A 1 382 ? 28.505 0.659 18.410 1.00 43.56 382 ASN A N 1
ATOM 2997 C CA . ASN A 1 382 ? 29.753 1.349 18.828 1.00 43.56 382 ASN A CA 1
ATOM 2998 C C . ASN A 1 382 ? 30.035 1.805 20.294 1.00 43.56 382 ASN A C 1
ATOM 3000 O O . ASN A 1 382 ? 29.178 1.917 21.161 1.00 43.56 382 ASN A O 1
ATOM 3004 N N . ASP A 1 383 ? 31.334 2.073 20.526 1.00 44.16 383 ASP A N 1
ATOM 3005 C CA . ASP A 1 383 ? 32.123 2.265 21.768 1.00 44.16 383 ASP A CA 1
ATOM 3006 C C . ASP A 1 383 ? 31.654 3.321 22.804 1.00 44.16 383 ASP A C 1
ATOM 3008 O O . ASP A 1 383 ? 32.418 3.682 23.700 1.00 44.16 383 ASP A O 1
ATOM 3012 N N . GLN A 1 384 ? 30.423 3.833 22.717 1.00 46.19 384 GLN A N 1
ATOM 3013 C CA . GLN A 1 384 ? 29.879 4.834 23.651 1.00 46.19 384 GLN A CA 1
ATOM 3014 C C . GLN A 1 384 ? 28.766 4.312 24.572 1.00 46.19 384 GLN A C 1
ATOM 3016 O O . GLN A 1 384 ? 28.297 5.056 25.428 1.00 46.19 384 GLN A O 1
ATOM 3021 N N . GLY A 1 385 ? 28.404 3.027 24.480 1.00 43.62 385 GLY A N 1
ATOM 3022 C CA . GLY A 1 385 ? 27.651 2.348 25.540 1.00 43.62 385 GLY A CA 1
ATOM 3023 C C . GLY A 1 385 ? 26.189 2.775 25.694 1.00 43.62 385 GLY A C 1
ATOM 3024 O O . GLY A 1 385 ? 25.684 2.774 26.813 1.00 43.62 385 GLY A O 1
ATOM 3025 N N . ILE A 1 386 ? 25.504 3.116 24.600 1.00 46.91 386 ILE A N 1
ATOM 3026 C CA . ILE A 1 386 ? 24.044 3.273 24.606 1.00 46.91 386 ILE A CA 1
ATOM 3027 C C . ILE A 1 386 ? 23.445 1.931 24.170 1.00 46.91 386 ILE A C 1
ATOM 3029 O O . ILE A 1 386 ? 23.703 1.468 23.062 1.00 46.91 386 ILE A O 1
ATOM 3033 N N . SER A 1 387 ? 22.736 1.261 25.082 1.00 48.22 387 SER A N 1
ATOM 3034 C CA . SER A 1 387 ? 22.059 -0.015 24.830 1.00 48.22 387 SER A CA 1
ATOM 3035 C C . SER A 1 387 ? 20.596 0.213 24.457 1.00 48.22 387 SER A C 1
ATOM 3037 O O . SER A 1 387 ? 19.941 1.031 25.103 1.00 48.22 387 SER A O 1
ATOM 3039 N N . GLU A 1 388 ? 20.086 -0.573 23.505 1.00 51.72 388 GLU A N 1
ATOM 3040 C CA . GLU A 1 388 ? 18.656 -0.700 23.186 1.00 51.72 388 GLU A CA 1
ATOM 3041 C C . GLU A 1 388 ? 17.797 -0.761 24.469 1.00 51.72 388 GLU A C 1
ATOM 3043 O O . GLU A 1 388 ? 18.130 -1.478 25.422 1.00 51.72 388 GLU A O 1
ATOM 3048 N N . GLN A 1 389 ? 16.692 -0.008 24.508 1.00 46.38 389 GLN A N 1
ATOM 3049 C CA . GLN A 1 389 ? 15.730 -0.063 25.612 1.00 46.38 389 GLN A CA 1
ATOM 3050 C C . GLN A 1 389 ? 14.782 -1.253 25.401 1.00 46.38 389 GLN A C 1
ATOM 3052 O O . GLN A 1 389 ? 14.153 -1.379 24.353 1.00 46.38 389 GLN A O 1
ATOM 3057 N N . CYS A 1 390 ? 14.682 -2.150 26.387 1.00 51.38 390 CYS A N 1
ATOM 3058 C CA . CYS A 1 390 ? 13.696 -3.229 26.352 1.00 51.38 390 CYS A CA 1
ATOM 3059 C C . CYS A 1 390 ? 12.311 -2.650 26.635 1.00 51.38 390 CYS A C 1
ATOM 3061 O O . CYS A 1 390 ? 12.085 -2.127 27.725 1.00 51.38 390 CYS A O 1
ATOM 3063 N N . GLU A 1 391 ? 11.363 -2.845 25.723 1.00 46.97 391 GLU A N 1
ATOM 3064 C CA . GLU A 1 391 ? 9.945 -2.735 26.058 1.00 46.97 391 GLU A CA 1
ATOM 3065 C C . GLU A 1 391 ? 9.543 -3.984 26.854 1.00 46.97 391 GLU A C 1
ATOM 3067 O O . GLU A 1 391 ? 9.154 -5.013 26.306 1.00 46.97 391 GLU A O 1
ATOM 3072 N N . ALA A 1 392 ? 9.710 -3.934 28.174 1.00 47.41 392 ALA A N 1
ATOM 3073 C CA . ALA A 1 392 ? 8.968 -4.818 29.060 1.00 47.41 392 ALA A CA 1
ATOM 3074 C C . ALA A 1 392 ? 7.702 -4.080 29.498 1.00 47.41 392 ALA A C 1
ATOM 3076 O O . ALA A 1 392 ? 7.766 -2.890 29.790 1.00 47.41 392 ALA A O 1
ATOM 3077 N N . ASP A 1 393 ? 6.580 -4.791 29.643 1.00 45.53 393 ASP A N 1
ATOM 3078 C CA . ASP A 1 393 ? 5.265 -4.261 30.062 1.00 45.53 393 ASP A CA 1
ATOM 3079 C C . ASP A 1 393 ? 5.257 -3.518 31.426 1.00 45.53 393 ASP A C 1
ATOM 3081 O O . ASP A 1 393 ? 4.204 -3.142 31.946 1.00 45.53 393 ASP A O 1
ATOM 3085 N N . ASN A 1 394 ? 6.416 -3.343 32.066 1.00 45.28 394 ASN A N 1
ATOM 3086 C CA . ASN A 1 394 ? 6.572 -2.680 33.345 1.00 45.28 394 ASN A CA 1
ATOM 3087 C C . ASN A 1 394 ? 8.001 -2.111 33.492 1.00 45.28 394 ASN A C 1
ATOM 3089 O O . ASN A 1 394 ? 8.889 -2.786 34.023 1.00 45.28 394 ASN A O 1
ATOM 3093 N N . ASP A 1 395 ? 8.216 -0.854 33.085 1.00 46.66 395 ASP A N 1
ATOM 3094 C CA . ASP A 1 395 ? 9.495 -0.115 33.209 1.00 46.66 395 ASP A CA 1
ATOM 3095 C C . ASP A 1 395 ? 10.084 -0.123 34.634 1.00 46.66 395 ASP A C 1
ATOM 3097 O O . ASP A 1 395 ? 11.277 0.092 34.842 1.00 46.66 395 ASP A O 1
ATOM 3101 N N . SER A 1 396 ? 9.267 -0.424 35.649 1.00 53.97 396 SER A N 1
ATOM 3102 C CA . SER A 1 396 ? 9.718 -0.540 37.039 1.00 53.97 396 SER A CA 1
ATOM 3103 C C . SER A 1 396 ? 10.594 -1.770 37.329 1.00 53.97 396 SER A C 1
ATOM 3105 O O . SER A 1 396 ? 11.332 -1.767 38.315 1.00 53.97 396 SER A O 1
ATOM 3107 N N . LEU A 1 397 ? 10.539 -2.818 36.497 1.00 52.03 397 LEU A N 1
ATOM 3108 C CA . LEU A 1 397 ? 11.254 -4.086 36.717 1.00 52.03 397 LEU A CA 1
ATOM 3109 C C . LEU A 1 397 ? 12.568 -4.206 35.931 1.00 52.03 397 LEU A C 1
ATOM 3111 O O . LEU A 1 397 ? 13.319 -5.155 36.162 1.00 52.03 397 LEU A O 1
ATOM 3115 N N . CYS A 1 398 ? 12.864 -3.263 35.033 1.00 53.53 398 CYS A N 1
ATOM 3116 C CA . CYS A 1 398 ? 14.014 -3.349 34.138 1.00 53.53 398 CYS A CA 1
ATOM 3117 C C . CYS A 1 398 ? 14.725 -1.989 34.009 1.00 53.53 398 CYS A C 1
ATOM 3119 O O . CYS A 1 398 ? 14.495 -1.257 33.051 1.00 53.53 398 CYS A O 1
ATOM 3121 N N . PRO A 1 399 ? 15.601 -1.622 34.967 1.00 55.97 399 PRO A N 1
ATOM 3122 C CA . PRO A 1 399 ? 16.288 -0.332 34.985 1.00 55.97 399 PRO A CA 1
ATOM 3123 C C . PRO A 1 399 ? 17.453 -0.302 33.976 1.00 55.97 399 PRO A C 1
ATOM 3125 O O . PRO A 1 399 ? 18.618 -0.209 34.357 1.00 55.97 399 PRO A O 1
ATOM 3128 N N . GLY A 1 400 ? 17.137 -0.416 32.684 1.00 51.09 400 GLY A N 1
ATOM 3129 C CA . GLY A 1 400 ? 18.054 -0.110 31.583 1.00 51.09 400 GLY A CA 1
ATOM 3130 C C . GLY A 1 400 ? 19.190 -1.108 31.329 1.00 51.09 400 GLY A C 1
ATOM 3131 O O . GLY A 1 400 ? 20.202 -0.720 30.758 1.00 51.09 400 GLY A O 1
ATOM 3132 N N . LEU A 1 401 ? 19.069 -2.376 31.741 1.00 53.94 401 LEU A N 1
ATOM 3133 C CA . LEU A 1 401 ? 20.080 -3.407 31.456 1.00 53.94 401 LEU A CA 1
ATOM 3134 C C . LEU A 1 401 ? 19.469 -4.582 30.683 1.00 53.94 401 LEU A C 1
ATOM 3136 O O . LEU A 1 401 ? 18.987 -5.561 31.263 1.00 53.94 401 LEU A O 1
ATOM 3140 N N . CYS A 1 402 ? 19.521 -4.477 29.356 1.00 58.59 402 CYS A N 1
ATOM 3141 C CA . CYS A 1 402 ? 19.132 -5.531 28.425 1.00 58.59 402 CYS A CA 1
ATOM 3142 C C . CYS A 1 402 ? 20.341 -6.371 28.020 1.00 58.59 402 CYS A C 1
ATOM 3144 O O . CYS A 1 402 ? 21.416 -5.853 27.711 1.00 58.59 402 CYS A O 1
ATOM 3146 N N . ASN A 1 403 ? 20.167 -7.691 27.977 1.00 64.25 403 ASN A N 1
ATOM 3147 C CA . ASN A 1 403 ? 21.147 -8.544 27.325 1.00 64.25 403 ASN A CA 1
ATOM 3148 C C . ASN A 1 403 ? 20.969 -8.438 25.803 1.00 64.25 403 ASN A C 1
ATOM 3150 O O . ASN A 1 403 ? 20.081 -9.080 25.242 1.00 64.25 403 ASN A O 1
ATOM 3154 N N . VAL A 1 404 ? 21.848 -7.674 25.149 1.00 53.03 404 VAL A N 1
ATOM 3155 C CA . VAL A 1 404 ? 21.848 -7.396 23.696 1.00 53.03 404 VAL A CA 1
ATOM 3156 C C . VAL A 1 404 ? 21.840 -8.638 22.797 1.00 53.03 404 VAL A C 1
ATOM 3158 O O . VAL A 1 404 ? 21.435 -8.560 21.648 1.00 53.03 404 VAL A O 1
ATOM 3161 N N . ASN A 1 405 ? 22.247 -9.808 23.299 1.00 53.56 405 ASN A N 1
ATOM 3162 C CA . ASN A 1 405 ? 22.231 -11.041 22.503 1.00 53.56 405 ASN A CA 1
ATOM 3163 C C . ASN A 1 405 ? 20.896 -11.791 22.570 1.00 53.56 405 ASN A C 1
ATOM 3165 O O . ASN A 1 405 ? 20.679 -12.727 21.806 1.00 53.56 405 ASN A O 1
ATOM 3169 N N . THR A 1 406 ? 20.042 -11.463 23.539 1.00 61.62 406 THR A N 1
ATOM 3170 C CA . THR A 1 406 ? 18.837 -12.253 23.846 1.00 61.62 406 THR A CA 1
ATOM 3171 C C . THR A 1 406 ? 17.573 -11.414 23.983 1.00 61.62 406 THR A C 1
ATOM 3173 O O . THR A 1 406 ? 16.497 -11.997 24.078 1.00 61.62 406 THR A O 1
ATOM 3176 N N . CYS A 1 407 ? 17.689 -10.081 24.019 1.00 55.47 407 CYS A N 1
ATOM 3177 C CA . CYS A 1 407 ? 16.592 -9.146 24.291 1.00 55.47 407 CYS A CA 1
ATOM 3178 C C . CYS A 1 407 ? 15.802 -9.508 25.566 1.00 55.47 407 CYS A C 1
ATOM 3180 O O . CYS A 1 407 ? 14.599 -9.286 25.655 1.00 55.47 407 CYS A O 1
ATOM 3182 N N . GLN A 1 408 ? 16.472 -10.103 26.562 1.00 58.50 408 GLN A N 1
ATOM 3183 C CA . GLN A 1 408 ? 15.881 -10.443 27.856 1.00 58.50 408 GLN A CA 1
ATOM 3184 C C . GLN A 1 408 ? 16.355 -9.464 28.933 1.00 58.50 408 GLN A C 1
ATOM 3186 O O . GLN A 1 408 ? 17.547 -9.144 29.020 1.00 58.50 408 GLN A O 1
ATOM 3191 N N . CYS A 1 409 ? 15.420 -9.030 29.782 1.00 59.28 409 CYS A N 1
ATOM 3192 C CA . CYS A 1 409 ? 15.717 -8.248 30.979 1.00 59.28 409 CYS A CA 1
ATOM 3193 C C . CYS A 1 409 ? 16.589 -9.057 31.944 1.00 59.28 409 CYS A C 1
ATOM 3195 O O . CYS A 1 409 ? 16.217 -10.150 32.377 1.00 59.28 409 CYS A O 1
ATOM 3197 N N . ILE A 1 410 ? 17.747 -8.507 32.313 1.00 62.31 410 ILE A N 1
ATOM 3198 C CA . ILE A 1 410 ? 18.636 -9.133 33.292 1.00 62.31 410 ILE A CA 1
ATOM 3199 C C . ILE A 1 410 ? 18.134 -8.776 34.695 1.00 62.31 410 ILE A C 1
ATOM 3201 O O . ILE A 1 410 ? 18.581 -7.814 35.317 1.00 62.31 410 ILE A O 1
ATOM 3205 N N . THR A 1 411 ? 17.210 -9.563 35.241 1.00 54.91 411 THR A N 1
ATOM 3206 C CA . THR A 1 411 ? 16.819 -9.458 36.655 1.00 54.91 411 THR A CA 1
ATOM 3207 C C . THR A 1 411 ? 17.890 -10.090 37.540 1.00 54.91 411 THR A C 1
ATOM 3209 O O . THR A 1 411 ? 17.769 -11.244 37.950 1.00 54.91 411 THR A O 1
ATOM 3212 N N . SER A 1 412 ? 18.987 -9.382 37.813 1.00 56.06 412 SER A N 1
ATOM 3213 C CA . SER A 1 412 ? 19.986 -9.815 38.801 1.00 56.06 412 SER A CA 1
ATOM 3214 C C . SER A 1 412 ? 20.794 -8.640 39.353 1.00 56.06 412 SER A C 1
ATOM 3216 O O . SER A 1 412 ? 21.871 -8.332 38.854 1.00 56.06 412 SER A O 1
ATOM 3218 N N . GLN A 1 413 ? 20.328 -8.035 40.448 1.00 46.38 413 GLN A N 1
ATOM 3219 C CA . GLN A 1 413 ? 21.241 -7.428 41.419 1.00 46.38 413 GLN A CA 1
ATOM 3220 C C . GLN A 1 413 ? 20.863 -7.837 42.840 1.00 46.38 413 GLN A C 1
ATOM 3222 O O . GLN A 1 413 ? 19.919 -7.333 43.443 1.00 46.38 413 GLN A O 1
ATOM 3227 N N . THR A 1 414 ? 21.664 -8.749 43.385 1.00 45.16 414 THR A N 1
ATOM 3228 C CA . THR A 1 414 ? 21.835 -8.945 44.821 1.00 45.16 414 THR A CA 1
ATOM 3229 C C . THR A 1 414 ? 22.437 -7.659 45.386 1.00 45.16 414 THR A C 1
ATOM 3231 O O . THR A 1 414 ? 23.590 -7.323 45.116 1.00 45.16 414 THR A O 1
ATOM 3234 N N . THR A 1 415 ? 21.636 -6.894 46.120 1.00 38.16 415 THR A N 1
ATOM 3235 C CA . THR A 1 415 ? 22.029 -5.607 46.694 1.00 38.16 415 THR A CA 1
ATOM 3236 C C . THR A 1 415 ? 23.053 -5.835 47.809 1.00 38.16 415 THR A C 1
ATOM 3238 O O . THR A 1 415 ? 22.702 -6.325 48.880 1.00 38.16 415 THR A O 1
ATOM 3241 N N . THR A 1 416 ? 24.320 -5.476 47.583 1.00 35.78 416 THR A N 1
ATOM 3242 C CA . THR A 1 416 ? 25.291 -5.324 48.679 1.00 35.78 416 THR A CA 1
ATOM 3243 C C . THR A 1 416 ? 25.274 -3.866 49.119 1.00 35.78 416 THR A C 1
ATOM 3245 O O . THR A 1 416 ? 25.660 -2.970 48.375 1.00 35.78 416 THR A O 1
ATOM 3248 N N . THR A 1 417 ? 24.753 -3.631 50.318 1.00 39.06 417 THR A N 1
ATOM 3249 C CA . THR A 1 417 ? 24.633 -2.323 50.960 1.00 39.06 417 THR A CA 1
ATOM 3250 C C . THR A 1 417 ? 26.002 -1.815 51.409 1.00 39.06 417 THR A C 1
ATOM 3252 O O . THR A 1 417 ? 26.673 -2.473 52.201 1.00 39.06 417 THR A O 1
ATOM 3255 N N . SER A 1 418 ? 26.386 -0.608 50.996 1.00 35.31 418 SER A N 1
ATOM 3256 C CA . SER A 1 418 ? 27.433 0.158 51.679 1.00 35.31 418 SER A CA 1
ATOM 3257 C C . SER A 1 418 ? 27.085 1.643 51.697 1.00 35.31 418 SER A C 1
ATOM 3259 O O . SER A 1 418 ? 26.964 2.305 50.672 1.00 35.31 418 SER A O 1
ATOM 3261 N N . SER A 1 419 ? 26.882 2.107 52.922 1.00 39.72 419 SER A N 1
ATOM 3262 C CA . SER A 1 419 ? 26.595 3.454 53.398 1.00 39.72 419 SER A CA 1
ATOM 3263 C C . SER A 1 419 ? 27.861 4.294 53.583 1.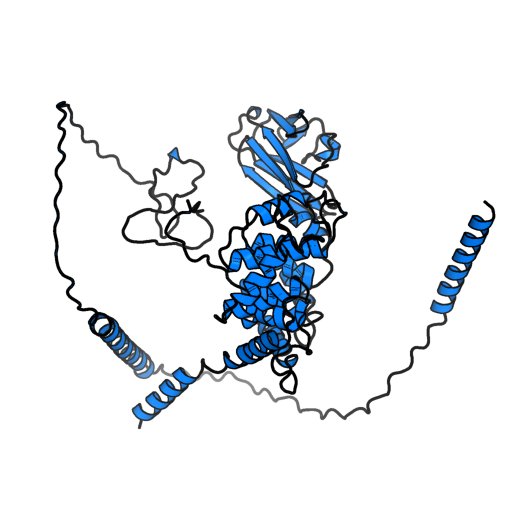00 39.72 419 SER A C 1
ATOM 3265 O O . SER A 1 419 ? 28.795 3.787 54.204 1.00 39.72 419 SER A O 1
ATOM 3267 N N . SER A 1 420 ? 27.824 5.579 53.209 1.00 33.78 420 SER A N 1
ATOM 3268 C CA . SER A 1 420 ? 28.456 6.709 53.935 1.00 33.78 420 SER A CA 1
ATOM 3269 C C . SER A 1 420 ? 28.270 8.031 53.157 1.00 33.78 420 SER A C 1
ATOM 3271 O O . SER A 1 420 ? 28.607 8.121 51.986 1.00 33.78 420 SER A O 1
ATOM 3273 N N . THR A 1 421 ? 27.447 8.964 53.646 1.00 32.47 421 THR A N 1
ATOM 3274 C CA . THR A 1 421 ? 27.766 10.176 54.447 1.00 32.47 421 THR A CA 1
ATOM 3275 C C . THR A 1 421 ? 28.490 11.342 53.739 1.00 32.47 421 THR A C 1
ATOM 3277 O O . THR A 1 421 ? 29.677 11.277 53.454 1.00 32.47 421 THR A O 1
ATOM 3280 N N . SER A 1 422 ? 27.752 12.463 53.676 1.00 34.78 422 SER A N 1
ATOM 3281 C CA . SER A 1 422 ? 28.142 13.825 54.103 1.00 34.78 422 SER A CA 1
ATOM 3282 C C . SER A 1 422 ? 28.950 14.759 53.184 1.00 34.78 422 SER A C 1
ATOM 3284 O O . SER A 1 422 ? 30.153 14.620 53.032 1.00 34.78 422 SER A O 1
ATOM 3286 N N . SER A 1 423 ? 28.244 15.818 52.748 1.00 37.81 423 SER A N 1
ATOM 3287 C CA . SER A 1 423 ? 28.583 17.261 52.782 1.00 37.81 423 SER A CA 1
ATOM 3288 C C . SER A 1 423 ? 29.998 17.731 52.417 1.00 37.81 423 SER A C 1
ATOM 3290 O O . SER A 1 423 ? 30.938 17.357 53.102 1.00 37.81 423 SER A O 1
ATOM 3292 N N . THR A 1 424 ? 30.122 18.732 51.530 1.00 34.38 424 THR A N 1
ATOM 3293 C CA . THR A 1 424 ? 30.615 20.099 51.854 1.00 34.38 424 THR A CA 1
ATOM 3294 C C . THR A 1 424 ? 30.341 21.055 50.673 1.00 34.38 424 THR A C 1
ATOM 3296 O O . THR A 1 424 ? 30.544 20.708 49.516 1.00 34.38 424 THR A O 1
ATOM 3299 N N . SER A 1 425 ? 29.868 22.260 50.987 1.00 50.91 425 SER A N 1
ATOM 3300 C CA . SER A 1 425 ? 29.791 23.470 50.149 1.00 50.91 425 SER A CA 1
ATOM 3301 C C . SER A 1 425 ? 31.169 24.037 49.770 1.00 50.91 425 SER A C 1
ATOM 3303 O O . SER A 1 425 ? 32.074 23.876 50.582 1.00 50.91 425 SER A O 1
ATOM 3305 N N . ILE A 1 426 ? 31.287 24.819 48.677 1.00 33.69 426 ILE A N 1
ATOM 3306 C CA . ILE A 1 426 ? 31.933 26.166 48.602 1.00 33.69 426 ILE A CA 1
ATOM 3307 C C . ILE A 1 426 ? 32.312 26.589 47.154 1.00 33.69 426 ILE A C 1
ATOM 3309 O O . ILE A 1 426 ? 33.043 25.882 46.474 1.00 33.69 426 ILE A O 1
ATOM 3313 N N . ARG A 1 427 ? 31.875 27.820 46.816 1.00 32.97 427 ARG A N 1
ATOM 3314 C CA . ARG A 1 427 ? 32.416 28.899 45.944 1.00 32.97 427 ARG A CA 1
ATOM 3315 C C . ARG A 1 427 ? 32.554 28.784 44.416 1.00 32.97 427 ARG A C 1
ATOM 3317 O O . ARG A 1 427 ? 33.320 27.997 43.879 1.00 32.97 427 ARG A O 1
ATOM 3324 N N . ASP A 1 428 ? 31.914 29.786 43.807 1.00 40.09 428 ASP A N 1
ATOM 3325 C CA . ASP A 1 428 ? 32.312 30.651 42.688 1.00 40.09 428 ASP A CA 1
ATOM 3326 C C . ASP A 1 428 ? 33.808 30.674 42.329 1.00 40.09 428 ASP A C 1
ATOM 3328 O O . ASP A 1 428 ? 34.658 30.891 43.198 1.00 40.09 428 ASP A O 1
ATOM 3332 N N . ASN A 1 429 ? 34.107 30.612 41.025 1.00 42.09 429 ASN A N 1
ATOM 3333 C CA . ASN A 1 429 ? 35.107 31.499 40.433 1.00 42.09 429 ASN A CA 1
ATOM 3334 C C . ASN A 1 429 ? 34.948 31.624 38.909 1.00 42.09 429 ASN A C 1
ATOM 3336 O O . ASN A 1 429 ? 34.976 30.632 38.180 1.00 42.09 429 ASN A O 1
ATOM 3340 N N . ASP A 1 430 ? 34.825 32.877 38.473 1.00 44.47 430 ASP A N 1
ATOM 3341 C CA . ASP A 1 430 ? 35.076 33.367 37.120 1.00 44.47 430 ASP A CA 1
ATOM 3342 C C . ASP A 1 430 ? 36.490 33.000 36.644 1.00 44.47 430 ASP A C 1
ATOM 3344 O O . ASP A 1 430 ? 37.443 32.972 37.427 1.00 44.47 430 ASP A O 1
ATOM 3348 N N . GLY A 1 431 ? 36.651 32.797 35.335 1.00 37.53 431 GLY A N 1
ATOM 3349 C CA . GLY A 1 431 ? 37.955 32.503 34.747 1.00 37.53 431 GLY A CA 1
ATOM 3350 C C . GLY A 1 431 ? 37.954 32.499 33.226 1.00 37.53 431 GLY A C 1
ATOM 3351 O O . GLY A 1 431 ? 38.067 31.451 32.604 1.00 37.53 431 GLY A O 1
ATOM 3352 N N . SER A 1 432 ? 37.838 33.692 32.646 1.00 45.09 432 SER A N 1
ATOM 3353 C CA . SER A 1 432 ? 38.194 33.994 31.258 1.00 45.09 432 SER A CA 1
ATOM 3354 C C . SER A 1 432 ? 39.689 33.735 31.021 1.00 45.09 432 SER A C 1
ATOM 3356 O O . SER A 1 432 ? 40.522 34.182 31.810 1.00 45.09 432 SER A O 1
ATOM 3358 N N . GLY A 1 433 ? 40.040 33.043 29.936 1.00 36.28 433 GLY A N 1
ATOM 3359 C CA . GLY A 1 433 ? 41.429 32.801 29.553 1.00 36.28 433 GLY A CA 1
ATOM 3360 C C . GLY A 1 433 ? 41.528 32.168 28.172 1.00 36.28 433 GLY A C 1
ATOM 3361 O O . GLY A 1 433 ? 41.247 30.985 28.010 1.00 36.28 433 GLY A O 1
ATOM 3362 N N . GLY A 1 434 ? 41.898 32.980 27.182 1.00 44.81 434 GLY A N 1
ATOM 3363 C CA . GLY A 1 434 ? 42.237 32.523 25.840 1.00 44.81 434 GLY A CA 1
ATOM 3364 C C . GLY A 1 434 ? 43.552 31.744 25.806 1.00 44.81 434 GLY A C 1
ATOM 3365 O O . GLY A 1 434 ? 44.437 31.946 26.635 1.00 44.81 434 GLY A O 1
ATOM 3366 N N . GLY A 1 435 ? 43.665 30.882 24.803 1.00 37.28 435 GLY A N 1
ATOM 3367 C CA . GLY A 1 435 ? 44.889 30.192 24.429 1.00 37.28 435 GLY A CA 1
ATOM 3368 C C . GLY A 1 435 ? 44.835 29.893 22.939 1.00 37.28 435 GLY A C 1
ATOM 3369 O O . GLY A 1 435 ? 44.100 29.008 22.513 1.00 37.28 435 GLY A O 1
ATOM 3370 N N . GLU A 1 436 ? 45.562 30.694 22.165 1.00 46.62 436 GLU A N 1
ATOM 3371 C CA . GLU A 1 436 ? 46.042 30.329 20.836 1.00 46.62 436 GLU A CA 1
ATOM 3372 C C . GLU A 1 436 ? 46.991 29.138 20.994 1.00 46.62 436 GLU A C 1
ATOM 3374 O O . GLU A 1 436 ? 47.884 29.189 21.841 1.00 46.62 436 GLU A O 1
ATOM 3379 N N . ASP A 1 437 ? 46.842 28.103 20.168 1.00 46.22 437 ASP A N 1
ATOM 3380 C CA . ASP A 1 437 ? 47.972 27.229 19.875 1.00 46.22 437 ASP A CA 1
ATOM 3381 C C . ASP A 1 437 ? 47.943 26.787 18.410 1.00 46.22 437 ASP A C 1
ATOM 3383 O O . ASP A 1 437 ? 46.938 26.295 17.892 1.00 46.22 437 ASP A O 1
ATOM 3387 N N . ASN A 1 438 ? 49.067 27.053 17.750 1.00 49.09 438 ASN A N 1
ATOM 3388 C CA . ASN A 1 438 ? 49.393 26.666 16.388 1.00 49.09 438 ASN A CA 1
ATOM 3389 C C . ASN A 1 438 ? 50.200 25.366 16.471 1.00 49.09 438 ASN A C 1
ATOM 3391 O O . ASN A 1 438 ? 51.216 25.331 17.161 1.00 49.09 438 ASN A O 1
ATOM 3395 N N . GLY A 1 439 ? 49.818 24.332 15.722 1.00 38.06 439 GLY A N 1
ATOM 3396 C CA . GLY A 1 439 ? 50.611 23.108 15.608 1.00 38.06 439 GLY A CA 1
ATOM 3397 C C . GLY A 1 439 ? 50.294 22.337 14.330 1.00 38.06 439 GLY A C 1
ATOM 3398 O O . GLY A 1 439 ? 49.139 22.007 14.086 1.00 38.06 439 GLY A O 1
ATOM 3399 N N . ASP A 1 440 ? 51.342 22.117 13.539 1.00 43.97 440 ASP A N 1
ATOM 3400 C CA . ASP A 1 440 ? 51.435 21.546 12.188 1.00 43.97 440 ASP A CA 1
ATOM 3401 C C . ASP A 1 440 ? 50.703 20.212 11.907 1.00 43.97 440 ASP A C 1
ATOM 3403 O O . ASP A 1 440 ? 50.453 19.422 12.823 1.00 43.97 440 ASP A O 1
ATOM 3407 N N . PRO A 1 441 ? 50.439 19.905 10.616 1.00 55.47 441 PRO A N 1
ATOM 3408 C CA . PRO A 1 441 ? 49.967 18.607 10.152 1.00 55.47 441 PRO A CA 1
ATOM 3409 C C . PRO A 1 441 ? 51.135 17.715 9.692 1.00 55.47 441 PRO A C 1
ATOM 3411 O O . PRO A 1 441 ? 51.804 18.032 8.711 1.00 55.47 441 PRO A O 1
ATOM 3414 N N . ASP A 1 442 ? 51.320 16.557 10.330 1.00 46.97 442 ASP A N 1
ATOM 3415 C CA . ASP A 1 442 ? 52.146 15.477 9.778 1.00 46.97 442 ASP A CA 1
ATOM 3416 C C . ASP A 1 442 ? 51.259 14.361 9.203 1.00 46.97 442 ASP A C 1
ATOM 3418 O O . ASP A 1 442 ? 50.530 13.653 9.904 1.00 46.97 442 ASP A O 1
ATOM 3422 N N . ASP A 1 443 ? 51.347 14.238 7.880 1.00 55.19 443 ASP A N 1
ATOM 3423 C CA . ASP A 1 443 ? 50.849 13.161 7.033 1.00 55.19 443 ASP A CA 1
ATOM 3424 C C . ASP A 1 443 ? 51.573 11.828 7.314 1.00 55.19 443 ASP A C 1
ATOM 3426 O O . ASP A 1 443 ? 52.745 11.680 6.985 1.00 55.19 443 ASP A O 1
ATOM 3430 N N . GLU A 1 444 ? 50.856 10.795 7.778 1.00 52.47 444 GLU A N 1
ATOM 3431 C CA . GLU A 1 444 ? 51.247 9.382 7.581 1.00 52.47 444 GLU A CA 1
ATOM 3432 C C . GLU A 1 444 ? 50.021 8.474 7.331 1.00 52.47 444 GLU A C 1
ATOM 3434 O O . GLU A 1 444 ? 49.718 7.517 8.047 1.00 52.47 444 GLU A O 1
ATOM 3439 N N . GLY A 1 445 ? 49.288 8.751 6.251 1.00 49.53 445 GLY A N 1
ATOM 3440 C CA . GLY A 1 445 ? 48.200 7.905 5.749 1.00 49.53 445 GLY A CA 1
ATOM 3441 C C . GLY A 1 445 ? 48.697 6.770 4.847 1.00 49.53 445 GLY A C 1
ATOM 3442 O O . GLY A 1 445 ? 48.463 6.796 3.643 1.00 49.53 445 GLY A O 1
ATOM 3443 N N . GLY A 1 446 ? 49.392 5.765 5.391 1.00 54.69 446 GLY A N 1
ATOM 3444 C CA . GLY A 1 446 ? 49.983 4.719 4.541 1.00 54.69 446 GLY A CA 1
ATOM 3445 C C . GLY A 1 446 ? 50.453 3.444 5.237 1.00 54.69 446 GLY A C 1
ATOM 3446 O O . GLY A 1 446 ? 51.536 2.957 4.937 1.00 54.69 446 GLY A O 1
ATOM 3447 N N . SER A 1 447 ? 49.699 2.876 6.187 1.00 54.16 447 SER A N 1
ATOM 3448 C CA . SER A 1 447 ? 50.164 1.636 6.850 1.00 54.16 447 SER A CA 1
ATOM 3449 C C . SER A 1 447 ? 49.086 0.675 7.366 1.00 54.16 447 SER A C 1
ATOM 3451 O O . SER A 1 447 ? 49.416 -0.414 7.832 1.00 54.16 447 SER A O 1
ATOM 3453 N N . ILE A 1 448 ? 47.796 1.007 7.275 1.00 58.06 448 ILE A N 1
ATOM 3454 C CA . ILE A 1 448 ? 46.746 0.143 7.849 1.00 58.06 448 ILE A CA 1
ATOM 3455 C C . ILE A 1 448 ? 46.453 -1.066 6.944 1.00 58.06 448 ILE A C 1
ATOM 3457 O O . ILE A 1 448 ? 46.289 -2.184 7.434 1.00 58.06 448 ILE A O 1
ATOM 3461 N N . PHE A 1 449 ? 46.494 -0.884 5.618 1.00 60.47 449 PHE A N 1
ATOM 3462 C CA . PHE A 1 449 ? 46.139 -1.938 4.660 1.00 60.47 449 PHE A CA 1
ATOM 3463 C C . PHE A 1 449 ? 47.080 -3.155 4.747 1.00 60.47 449 PHE A C 1
ATOM 3465 O O . PHE A 1 449 ? 46.622 -4.294 4.781 1.00 60.47 449 PHE A O 1
ATOM 3472 N N . PHE A 1 450 ? 48.394 -2.941 4.886 1.00 63.22 450 PHE A N 1
ATOM 3473 C CA . PHE A 1 450 ? 49.358 -4.042 5.009 1.00 63.22 450 PHE A CA 1
ATOM 3474 C C . PHE A 1 450 ? 49.404 -4.675 6.403 1.00 63.22 450 PHE A C 1
ATOM 3476 O O . PHE A 1 450 ? 49.684 -5.868 6.511 1.00 63.22 450 PHE A O 1
ATOM 3483 N N . LYS A 1 451 ? 49.115 -3.916 7.466 1.00 71.69 451 LYS A N 1
ATOM 3484 C CA . LYS A 1 451 ? 49.201 -4.429 8.842 1.00 71.69 451 LYS A CA 1
ATOM 3485 C C . LYS A 1 451 ? 48.002 -5.294 9.238 1.00 71.69 451 LYS A C 1
ATOM 3487 O O . LYS A 1 451 ? 48.178 -6.204 10.041 1.00 71.69 451 LYS A O 1
ATOM 3492 N N . VAL A 1 452 ? 46.819 -5.063 8.659 1.00 78.06 452 VAL A N 1
ATOM 3493 C CA . VAL A 1 452 ? 45.589 -5.784 9.046 1.00 78.06 452 VAL A CA 1
ATOM 3494 C C . VAL A 1 452 ? 45.160 -6.833 8.018 1.00 78.06 452 VAL A C 1
ATOM 3496 O O . VAL A 1 452 ? 44.774 -7.936 8.396 1.00 78.06 452 VAL A O 1
ATOM 3499 N N . ILE A 1 453 ? 45.268 -6.556 6.716 1.00 76.12 453 ILE A N 1
ATOM 3500 C CA . ILE A 1 453 ? 44.718 -7.465 5.691 1.00 76.12 453 ILE A CA 1
ATOM 3501 C C . ILE A 1 453 ? 45.656 -8.646 5.411 1.00 76.12 453 ILE A C 1
ATOM 3503 O O . ILE A 1 453 ? 45.198 -9.771 5.202 1.00 76.12 453 ILE A O 1
ATOM 3507 N N . LEU A 1 454 ? 46.973 -8.432 5.474 1.00 81.56 454 LEU A N 1
ATOM 3508 C CA . LEU A 1 454 ? 47.965 -9.486 5.249 1.00 81.56 454 LEU A CA 1
ATOM 3509 C C . LEU A 1 454 ? 47.864 -10.662 6.249 1.00 81.56 454 LEU A C 1
ATOM 3511 O O . LEU A 1 454 ? 47.864 -11.808 5.791 1.00 81.56 454 LEU A O 1
ATOM 3515 N N . PRO A 1 455 ? 47.732 -10.456 7.578 1.00 84.81 455 PRO A N 1
ATOM 3516 C CA . PRO A 1 455 ? 47.578 -11.575 8.510 1.00 84.81 455 PRO A CA 1
ATOM 3517 C C . PRO A 1 455 ? 46.253 -12.330 8.325 1.00 84.81 455 PRO A C 1
ATOM 3519 O O . PRO A 1 455 ? 46.247 -13.557 8.422 1.00 84.81 455 PRO A O 1
ATOM 3522 N N . ILE A 1 456 ? 45.155 -11.646 7.978 1.00 88.25 456 ILE A N 1
ATOM 3523 C CA . ILE A 1 456 ? 43.860 -12.295 7.694 1.00 88.25 456 ILE A CA 1
ATOM 3524 C C . ILE A 1 456 ? 43.981 -13.228 6.481 1.00 88.25 456 ILE A C 1
ATOM 3526 O O . ILE A 1 456 ? 43.507 -14.366 6.510 1.00 88.25 456 ILE A O 1
ATOM 3530 N N . LEU A 1 457 ? 44.683 -12.784 5.435 1.00 87.56 457 LEU A N 1
ATOM 3531 C CA . LEU A 1 457 ? 44.895 -13.578 4.227 1.00 87.56 457 LEU A CA 1
ATOM 3532 C C . LEU A 1 457 ? 45.766 -14.819 4.500 1.00 87.56 457 LEU A C 1
ATOM 3534 O O . LEU A 1 457 ? 45.482 -15.899 3.981 1.00 87.56 457 LEU A O 1
ATOM 3538 N N . ILE A 1 458 ? 46.770 -14.707 5.378 1.00 91.25 458 ILE A N 1
ATOM 3539 C CA . ILE A 1 458 ? 47.590 -15.846 5.826 1.00 91.25 458 ILE A CA 1
ATOM 3540 C C . ILE A 1 458 ? 46.749 -16.854 6.626 1.00 91.25 458 ILE A C 1
ATOM 3542 O O . ILE A 1 458 ? 46.852 -18.058 6.383 1.00 91.25 458 ILE A O 1
ATOM 3546 N N . ILE A 1 459 ? 45.879 -16.389 7.531 1.00 92.69 459 ILE A N 1
ATOM 3547 C CA . ILE A 1 459 ? 44.989 -17.259 8.320 1.00 92.69 459 ILE A CA 1
ATOM 3548 C C . ILE A 1 459 ? 44.027 -18.030 7.407 1.00 92.69 459 ILE A C 1
ATOM 3550 O O . ILE A 1 459 ? 43.851 -19.234 7.593 1.00 92.69 459 ILE A O 1
ATOM 3554 N N . LEU A 1 460 ? 43.462 -17.384 6.381 1.00 92.44 460 LEU A N 1
ATOM 3555 C CA . LEU A 1 460 ? 42.588 -18.051 5.410 1.00 92.44 460 LEU A CA 1
ATOM 3556 C C . LEU A 1 460 ? 43.325 -19.122 4.595 1.00 92.44 460 LEU A C 1
ATOM 3558 O O . LEU A 1 460 ? 42.785 -20.210 4.385 1.00 92.44 460 LEU A O 1
ATOM 3562 N N . ILE A 1 461 ? 44.572 -18.863 4.186 1.00 93.06 461 ILE A N 1
ATOM 3563 C CA . ILE A 1 461 ? 45.394 -19.848 3.463 1.00 93.06 461 ILE A CA 1
ATOM 3564 C C . ILE A 1 461 ? 45.704 -21.060 4.355 1.00 93.06 461 ILE A C 1
ATOM 3566 O O . ILE A 1 461 ? 45.582 -22.203 3.905 1.00 93.06 461 ILE A O 1
ATOM 3570 N N . ILE A 1 462 ? 46.057 -20.834 5.625 1.00 92.06 462 ILE A N 1
ATOM 3571 C CA . ILE A 1 462 ? 46.319 -21.914 6.589 1.00 92.06 462 ILE A CA 1
ATOM 3572 C C . ILE A 1 462 ? 45.033 -22.704 6.868 1.00 92.06 462 ILE A C 1
ATOM 3574 O O . ILE A 1 462 ? 45.050 -23.935 6.816 1.00 92.06 462 ILE A O 1
ATOM 3578 N N . GLY A 1 463 ? 43.907 -22.019 7.089 1.00 91.44 463 GLY A N 1
ATOM 3579 C CA . GLY A 1 463 ? 42.602 -22.639 7.322 1.00 91.44 463 GLY A CA 1
ATOM 3580 C C . GLY A 1 463 ? 42.155 -23.523 6.156 1.00 91.44 463 GLY A C 1
ATOM 3581 O O . GLY A 1 463 ? 41.772 -24.677 6.363 1.00 91.44 463 GLY A O 1
ATOM 3582 N N . ALA A 1 464 ? 42.298 -23.039 4.919 1.00 90.12 464 ALA A N 1
ATOM 3583 C CA . ALA A 1 464 ? 42.011 -23.819 3.717 1.00 90.12 464 ALA A CA 1
ATOM 3584 C C . ALA A 1 464 ? 42.941 -25.040 3.578 1.00 90.12 464 ALA A C 1
ATOM 3586 O O . ALA A 1 464 ? 42.487 -26.131 3.222 1.00 90.12 464 ALA A O 1
ATOM 3587 N N . GLY A 1 465 ? 44.228 -24.886 3.909 1.00 91.44 465 GLY A N 1
ATOM 3588 C CA . GLY A 1 465 ? 45.202 -25.980 3.915 1.00 91.44 465 GLY A CA 1
ATOM 3589 C C . GLY A 1 465 ? 44.847 -27.089 4.910 1.00 91.44 465 GLY A C 1
ATOM 3590 O O . GLY A 1 465 ? 44.851 -28.267 4.548 1.00 91.44 465 GLY A O 1
ATOM 3591 N N . VAL A 1 466 ? 44.471 -26.721 6.139 1.00 88.12 466 VAL A N 1
ATOM 3592 C CA . VAL A 1 466 ? 44.052 -27.670 7.186 1.00 88.12 466 VAL A CA 1
ATOM 3593 C C . VAL A 1 466 ? 42.746 -28.369 6.807 1.00 88.12 466 VAL A C 1
ATOM 3595 O O . VAL A 1 466 ? 42.649 -29.591 6.928 1.00 88.12 466 VAL A O 1
ATOM 3598 N N . PHE A 1 467 ? 41.761 -27.634 6.286 1.00 85.12 467 PHE A N 1
ATOM 3599 C CA . PHE A 1 467 ? 40.485 -28.208 5.855 1.00 85.12 467 PHE A CA 1
ATOM 3600 C C . PHE A 1 467 ? 40.665 -29.236 4.728 1.00 85.12 467 PHE A C 1
ATOM 3602 O O . PHE A 1 467 ? 40.116 -30.340 4.786 1.00 85.12 467 PHE A O 1
ATOM 3609 N N . LEU A 1 468 ? 41.492 -28.920 3.726 1.00 84.94 468 LEU A N 1
ATOM 3610 C CA . LEU A 1 468 ? 41.815 -29.852 2.646 1.00 84.94 468 LEU A CA 1
ATOM 3611 C C . LEU A 1 468 ? 42.607 -31.064 3.151 1.00 84.94 468 LEU A C 1
ATOM 3613 O O . LEU A 1 468 ? 42.327 -32.187 2.727 1.00 84.94 468 LEU A O 1
ATOM 3617 N N . TYR A 1 469 ? 43.548 -30.873 4.078 1.00 82.00 469 TYR A N 1
ATOM 3618 C CA . TYR A 1 469 ? 44.284 -31.980 4.688 1.00 82.00 469 TYR A CA 1
ATOM 3619 C C . TYR A 1 469 ? 43.344 -32.937 5.429 1.00 82.00 469 TYR A C 1
ATOM 3621 O O . TYR A 1 469 ? 43.389 -34.145 5.198 1.00 82.00 469 TYR A O 1
ATOM 3629 N N . LEU A 1 470 ? 42.428 -32.412 6.247 1.00 81.50 470 LEU A N 1
ATOM 3630 C CA . LEU A 1 470 ? 41.455 -33.225 6.979 1.00 81.50 470 LEU A CA 1
ATOM 3631 C C . LEU A 1 470 ? 40.498 -33.972 6.042 1.00 81.50 470 LEU A C 1
ATOM 3633 O O . LEU A 1 470 ? 40.210 -35.146 6.279 1.00 81.50 470 LEU A O 1
ATOM 3637 N N . ARG A 1 471 ? 40.055 -33.331 4.953 1.00 81.56 471 ARG A N 1
ATOM 3638 C CA . ARG A 1 471 ? 39.131 -33.936 3.983 1.00 81.56 471 ARG A CA 1
ATOM 3639 C C . ARG A 1 471 ? 39.767 -35.056 3.155 1.00 81.56 471 ARG A C 1
ATOM 3641 O O . ARG A 1 471 ? 39.074 -36.004 2.802 1.00 81.56 471 ARG A O 1
ATOM 3648 N N . TYR A 1 472 ? 41.063 -34.974 2.848 1.00 78.25 472 TYR A N 1
ATOM 3649 C CA . TYR A 1 472 ? 41.738 -35.959 1.990 1.00 78.25 472 TYR A CA 1
ATOM 3650 C C . TYR A 1 472 ? 42.564 -37.008 2.747 1.00 78.25 472 TYR A C 1
ATOM 3652 O O . TYR A 1 472 ? 42.776 -38.099 2.215 1.00 78.25 472 TYR A O 1
ATOM 3660 N N . ALA A 1 473 ? 43.013 -36.726 3.975 1.00 75.38 473 ALA A N 1
ATOM 3661 C CA . ALA A 1 473 ? 43.786 -37.681 4.772 1.00 75.38 473 ALA A CA 1
ATOM 3662 C C . ALA A 1 473 ? 42.908 -38.740 5.461 1.00 75.38 473 ALA A C 1
ATOM 3664 O O . ALA A 1 473 ? 43.380 -39.842 5.739 1.00 75.38 473 ALA A O 1
ATOM 3665 N N . LYS A 1 474 ? 41.618 -38.461 5.690 1.00 59.81 474 LYS A N 1
ATOM 3666 C CA . LYS A 1 474 ? 40.657 -39.447 6.204 1.00 59.81 474 LYS A CA 1
ATOM 3667 C C . LYS A 1 474 ? 39.774 -39.965 5.073 1.00 59.81 474 LYS A C 1
ATOM 3669 O O . LYS A 1 474 ? 38.655 -39.502 4.889 1.00 59.81 474 LYS A O 1
ATOM 3674 N N . LYS A 1 475 ? 40.265 -40.956 4.322 1.00 55.91 475 LYS A N 1
ATOM 3675 C CA . LYS A 1 475 ? 39.391 -41.762 3.457 1.00 55.91 475 LYS A CA 1
ATOM 3676 C C . LYS A 1 475 ? 38.439 -42.576 4.348 1.00 55.91 475 LYS A C 1
ATOM 3678 O O . LYS A 1 475 ? 38.935 -43.401 5.120 1.00 55.91 475 LYS A O 1
ATOM 3683 N N . PRO A 1 476 ? 37.110 -42.391 4.274 1.00 50.94 476 PRO A N 1
ATOM 3684 C CA . PRO A 1 476 ? 36.188 -43.351 4.860 1.00 50.94 476 PRO A CA 1
ATOM 3685 C C . PRO A 1 476 ? 36.352 -44.689 4.130 1.00 50.94 476 PRO A C 1
ATOM 3687 O O . PRO A 1 476 ? 36.450 -44.736 2.902 1.00 50.94 476 PRO A O 1
ATOM 3690 N N . LYS A 1 477 ? 36.439 -45.782 4.892 1.00 49.06 477 LYS A N 1
ATOM 3691 C CA . LYS A 1 477 ? 36.380 -47.136 4.335 1.00 49.06 477 LYS A CA 1
ATOM 3692 C C . LYS A 1 477 ? 34.993 -47.310 3.715 1.00 49.06 477 LYS A C 1
ATOM 3694 O O . LYS A 1 477 ? 34.004 -47.269 4.442 1.00 49.06 477 LYS A O 1
ATOM 3699 N N . HIS A 1 478 ? 34.941 -47.462 2.394 1.00 42.28 478 HIS A N 1
ATOM 3700 C CA . HIS A 1 478 ? 33.731 -47.849 1.676 1.00 42.28 478 HIS A CA 1
ATOM 3701 C C . HIS A 1 478 ? 33.224 -49.183 2.240 1.00 42.28 478 HIS A C 1
ATOM 3703 O O . HIS A 1 478 ? 33.976 -50.156 2.300 1.00 42.28 478 HIS A O 1
ATOM 3709 N N . LYS A 1 479 ? 31.969 -49.199 2.691 1.00 44.19 479 LYS A N 1
ATOM 3710 C CA . LYS A 1 479 ? 31.156 -50.412 2.712 1.00 44.19 479 LYS A CA 1
ATOM 3711 C C . LYS A 1 479 ? 30.394 -50.424 1.396 1.00 44.19 479 LYS A C 1
ATOM 3713 O O . LYS A 1 479 ? 29.707 -49.452 1.091 1.00 44.19 479 LYS A O 1
ATOM 3718 N N . ASP A 1 480 ? 30.576 -51.492 0.639 1.00 47.53 480 ASP A N 1
ATOM 3719 C CA . ASP A 1 480 ? 29.768 -51.793 -0.530 1.00 47.53 480 ASP A CA 1
ATOM 3720 C C . ASP A 1 480 ? 28.391 -52.257 -0.035 1.00 47.53 480 ASP A C 1
ATOM 3722 O O . ASP A 1 480 ? 28.281 -53.288 0.628 1.00 47.53 480 ASP A O 1
ATOM 3726 N N . GLU A 1 481 ? 27.354 -51.469 -0.310 1.00 44.94 481 GLU A N 1
ATOM 3727 C CA . GLU A 1 481 ? 25.969 -51.937 -0.305 1.00 44.94 481 GLU A CA 1
ATOM 3728 C C . GLU A 1 481 ? 25.396 -51.702 -1.704 1.00 44.94 481 GLU A C 1
ATOM 3730 O O . GLU A 1 481 ? 25.161 -50.570 -2.132 1.00 44.94 481 GLU A O 1
ATOM 3735 N N . ASP A 1 482 ? 25.223 -52.811 -2.421 1.00 52.28 482 ASP A N 1
ATOM 3736 C CA . ASP A 1 482 ? 24.490 -52.910 -3.676 1.00 52.28 482 ASP A CA 1
ATOM 3737 C C . ASP A 1 482 ? 23.013 -52.593 -3.428 1.00 52.28 482 ASP A C 1
ATOM 3739 O O . ASP A 1 482 ? 22.286 -53.392 -2.836 1.00 52.28 482 ASP A O 1
ATOM 3743 N N . LEU A 1 483 ? 22.549 -51.427 -3.883 1.00 52.34 483 LEU A N 1
ATOM 3744 C CA . LEU A 1 483 ? 21.143 -51.041 -3.748 1.00 52.34 483 LEU A CA 1
ATOM 3745 C C . LEU A 1 483 ? 20.684 -50.089 -4.858 1.00 52.34 483 LEU A C 1
ATOM 3747 O O . LEU A 1 483 ? 20.105 -49.047 -4.589 1.00 52.34 483 LEU A O 1
ATOM 3751 N N . PHE A 1 484 ? 20.891 -50.462 -6.125 1.00 42.09 484 PHE A N 1
ATOM 3752 C CA . PHE A 1 484 ? 20.097 -49.904 -7.226 1.00 42.09 484 PHE A CA 1
ATOM 3753 C C . PHE A 1 484 ? 19.728 -50.986 -8.238 1.00 42.09 484 PHE A C 1
ATOM 3755 O O . PHE A 1 484 ? 20.535 -51.439 -9.047 1.00 42.09 484 PHE A O 1
ATOM 3762 N N . GLY A 1 485 ? 18.463 -51.399 -8.157 1.00 39.12 485 GLY A N 1
ATOM 3763 C CA . GLY A 1 485 ? 17.800 -52.204 -9.165 1.00 39.12 485 GLY A CA 1
ATOM 3764 C C . GLY A 1 485 ? 17.643 -51.437 -10.476 1.00 39.12 485 GLY A C 1
ATOM 3765 O O . GLY A 1 485 ? 17.403 -50.230 -10.499 1.00 39.12 485 GLY A O 1
ATOM 3766 N N . ASN A 1 486 ? 17.779 -52.190 -11.563 1.00 45.22 486 ASN A N 1
ATOM 3767 C CA . ASN A 1 486 ? 17.595 -51.780 -12.947 1.00 45.22 486 ASN A CA 1
ATOM 3768 C C . ASN A 1 486 ? 16.321 -50.946 -13.156 1.00 45.22 486 ASN A C 1
ATOM 3770 O O . ASN A 1 486 ? 15.217 -51.490 -13.157 1.00 45.22 486 ASN A O 1
ATOM 3774 N N . TYR A 1 487 ? 16.484 -49.653 -13.437 1.00 46.56 487 TYR A N 1
ATOM 3775 C CA . TYR A 1 487 ? 15.437 -48.832 -14.037 1.00 46.56 487 TYR A CA 1
ATOM 3776 C C . TYR A 1 487 ? 15.778 -48.618 -15.514 1.00 46.56 487 TYR A C 1
ATOM 3778 O O . TYR A 1 487 ? 16.769 -47.974 -15.852 1.00 46.56 487 TYR A O 1
ATOM 3786 N N . SER A 1 488 ? 14.982 -49.218 -16.401 1.00 44.03 488 SER A N 1
ATOM 3787 C CA . SER A 1 488 ? 15.064 -48.966 -17.843 1.00 44.03 488 SER A CA 1
ATOM 3788 C C . SER A 1 488 ? 14.312 -47.672 -18.168 1.00 44.03 488 SER A C 1
ATOM 3790 O O . SER A 1 488 ? 13.154 -47.548 -17.765 1.00 44.03 488 SER A O 1
ATOM 3792 N N . PRO A 1 489 ? 14.913 -46.713 -18.891 1.00 54.12 489 PRO A N 1
ATOM 3793 C CA . PRO A 1 489 ? 14.210 -45.505 -19.302 1.00 54.12 489 PRO A CA 1
ATOM 3794 C C . PRO A 1 489 ? 13.119 -45.836 -20.339 1.00 54.12 489 PRO A C 1
ATOM 3796 O O . PRO A 1 489 ? 13.331 -46.701 -21.199 1.00 54.12 489 PRO A O 1
ATOM 3799 N N . PRO A 1 490 ? 11.951 -45.167 -20.293 1.00 48.28 490 PRO A N 1
ATOM 3800 C CA . PRO A 1 490 ? 10.938 -45.314 -21.327 1.00 48.28 490 PRO A CA 1
ATOM 3801 C C . PRO A 1 490 ? 11.457 -44.736 -22.649 1.00 48.28 490 PRO A C 1
ATOM 3803 O O . PRO A 1 490 ? 12.080 -43.676 -22.687 1.00 48.28 490 PRO A O 1
ATOM 3806 N N . LYS A 1 491 ? 11.214 -45.471 -23.739 1.00 46.19 491 LYS A N 1
ATOM 3807 C CA . LYS A 1 491 ? 11.556 -45.065 -25.105 1.00 46.19 491 LYS A CA 1
ATOM 3808 C C . LYS A 1 491 ? 10.821 -43.775 -25.466 1.00 46.19 491 LYS A C 1
ATOM 3810 O O . LYS A 1 491 ? 9.597 -43.731 -25.380 1.00 46.19 491 LYS A O 1
ATOM 3815 N N . GLU A 1 492 ? 11.575 -42.782 -25.930 1.00 46.09 492 GLU A N 1
ATOM 3816 C CA . GLU A 1 492 ? 11.056 -41.592 -26.605 1.00 46.09 492 GLU A CA 1
ATOM 3817 C C . GLU A 1 492 ? 10.162 -41.989 -27.783 1.00 46.09 492 GLU A C 1
ATOM 3819 O O . GLU A 1 492 ? 10.608 -42.575 -28.776 1.00 46.09 492 GLU A O 1
ATOM 3824 N N . GLU A 1 493 ? 8.885 -41.644 -27.673 1.00 47.31 493 GLU A N 1
ATOM 3825 C CA . GLU A 1 493 ? 7.936 -41.689 -28.770 1.00 47.31 493 GLU A CA 1
ATOM 3826 C C . GLU A 1 493 ? 8.067 -40.379 -29.559 1.00 47.31 493 GLU A C 1
ATOM 3828 O O . GLU A 1 493 ? 7.819 -39.287 -29.048 1.00 47.31 493 GLU A O 1
ATOM 3833 N N . LYS A 1 494 ? 8.526 -40.483 -30.812 1.00 46.09 494 LYS A N 1
ATOM 3834 C CA . LYS A 1 494 ? 8.646 -39.350 -31.738 1.00 46.09 494 LYS A CA 1
ATOM 3835 C C . LYS A 1 494 ? 7.279 -38.689 -31.927 1.00 46.09 494 LYS A C 1
ATOM 3837 O O . LYS A 1 494 ? 6.424 -39.226 -32.633 1.00 46.09 494 LYS A O 1
ATOM 3842 N N . SER A 1 495 ? 7.112 -37.503 -31.345 1.00 45.75 495 SER A N 1
ATOM 3843 C CA . SER A 1 495 ? 5.979 -36.621 -31.613 1.00 45.75 495 SER A CA 1
ATOM 3844 C C . SER A 1 495 ? 5.955 -36.257 -33.098 1.00 45.75 495 SER A C 1
ATOM 3846 O O . SER A 1 495 ? 6.904 -35.702 -33.653 1.00 45.75 495 SER A O 1
ATOM 3848 N N . ARG A 1 496 ? 4.868 -36.653 -33.756 1.00 48.28 496 ARG A N 1
ATOM 3849 C CA . ARG A 1 496 ? 4.572 -36.387 -35.159 1.00 48.28 496 ARG A CA 1
ATOM 3850 C C . ARG A 1 496 ? 4.002 -34.970 -35.230 1.00 48.28 496 ARG A C 1
ATOM 3852 O O . ARG A 1 496 ? 2.933 -34.732 -34.673 1.00 48.28 496 ARG A O 1
ATOM 3859 N N . GLU A 1 497 ? 4.706 -34.054 -35.898 1.00 46.81 497 GLU A N 1
ATOM 3860 C CA . GLU A 1 497 ? 4.212 -32.703 -36.195 1.00 46.81 497 GLU A CA 1
ATOM 3861 C C . GLU A 1 497 ? 2.787 -32.772 -36.759 1.00 46.81 497 GLU A C 1
ATOM 3863 O O . GLU A 1 497 ? 2.543 -33.354 -37.822 1.00 46.81 497 GLU A O 1
ATOM 3868 N N . GLN A 1 498 ? 1.832 -32.191 -36.031 1.00 53.56 498 GLN A N 1
ATOM 3869 C CA . GLN A 1 498 ? 0.501 -31.941 -36.563 1.00 53.56 498 GLN A CA 1
ATOM 3870 C C . GLN A 1 498 ? 0.522 -30.638 -37.373 1.00 53.56 498 GLN A C 1
ATOM 3872 O O . GLN A 1 498 ? 1.056 -29.633 -36.901 1.00 53.56 498 GLN A O 1
ATOM 3877 N N . PRO A 1 499 ? -0.079 -30.616 -38.575 1.00 51.34 499 PRO A N 1
ATOM 3878 C CA . PRO A 1 499 ? -0.156 -29.408 -39.381 1.00 51.34 499 PRO A CA 1
ATOM 3879 C C . PRO A 1 499 ? -0.970 -28.329 -38.658 1.00 51.34 499 PRO A C 1
ATOM 3881 O O . PRO A 1 499 ? -2.116 -28.549 -38.254 1.00 51.34 499 PRO A O 1
ATOM 3884 N N . ARG A 1 500 ? -0.351 -27.152 -38.531 1.00 50.91 500 ARG A N 1
ATOM 3885 C CA . ARG A 1 500 ? -0.917 -25.901 -38.016 1.00 50.91 500 ARG A CA 1
ATOM 3886 C C . ARG A 1 500 ? -2.241 -25.606 -38.729 1.00 50.91 500 ARG A C 1
ATOM 3888 O O . ARG A 1 500 ? -2.251 -25.212 -39.892 1.00 50.91 500 ARG A O 1
ATOM 3895 N N . ARG A 1 501 ? -3.364 -25.833 -38.041 1.00 47.81 501 ARG A N 1
ATOM 3896 C CA . ARG A 1 501 ? -4.696 -25.443 -38.520 1.00 47.81 501 ARG A CA 1
ATOM 3897 C C . ARG A 1 501 ? -4.865 -23.937 -38.359 1.00 47.81 501 ARG A C 1
ATOM 3899 O O . ARG A 1 501 ? -4.592 -23.391 -37.293 1.00 47.81 501 ARG A O 1
ATOM 3906 N N . GLU A 1 502 ? -5.325 -23.295 -39.426 1.00 57.69 502 GLU A N 1
ATOM 3907 C CA . GLU A 1 502 ? -5.709 -21.886 -39.436 1.00 57.69 502 GLU A CA 1
ATOM 3908 C C . GLU A 1 502 ? -6.796 -21.593 -38.382 1.00 57.69 502 GLU A C 1
ATOM 3910 O O . GLU A 1 502 ? -7.659 -22.446 -38.127 1.00 57.69 502 GLU A O 1
ATOM 3915 N N . PRO A 1 503 ? -6.778 -20.397 -37.764 1.00 46.22 503 PRO A N 1
ATOM 3916 C CA . PRO A 1 503 ? -7.762 -20.009 -36.763 1.00 46.22 503 PRO A CA 1
ATOM 3917 C C . PRO A 1 503 ? -9.169 -19.994 -37.371 1.00 46.22 503 PRO A C 1
ATOM 3919 O O . PRO A 1 503 ? -9.451 -19.288 -38.342 1.00 46.22 503 PRO A O 1
ATOM 3922 N N . ARG A 1 504 ? -10.077 -20.784 -36.785 1.00 49.97 504 ARG A N 1
ATOM 3923 C CA . ARG A 1 504 ? -11.501 -20.748 -37.133 1.00 49.97 504 ARG A CA 1
ATOM 3924 C C . ARG A 1 504 ? -12.063 -19.374 -36.778 1.00 49.97 504 ARG A C 1
ATOM 3926 O O . ARG A 1 504 ? -12.003 -18.962 -35.623 1.00 49.97 504 ARG A O 1
ATOM 3933 N N . LYS A 1 505 ? -12.651 -18.701 -37.770 1.00 53.19 505 LYS A N 1
ATOM 3934 C CA . LYS A 1 505 ? -13.483 -17.511 -37.558 1.00 53.19 505 LYS A CA 1
ATOM 3935 C C . LYS A 1 505 ? -14.609 -17.855 -36.582 1.00 53.19 505 LYS A C 1
ATOM 3937 O O . LYS A 1 505 ? -15.320 -18.839 -36.790 1.00 53.19 505 LYS A O 1
ATOM 3942 N N . TYR A 1 506 ? -14.743 -17.044 -35.536 1.00 58.22 506 TYR A N 1
ATOM 3943 C CA . TYR A 1 506 ? -15.823 -17.131 -34.559 1.00 58.22 506 TYR A CA 1
ATOM 3944 C C . TYR A 1 506 ? -17.170 -17.006 -35.279 1.00 58.22 506 TYR A C 1
ATOM 3946 O O . TYR A 1 506 ? -17.421 -16.014 -35.964 1.00 58.22 506 TYR A O 1
ATOM 3954 N N . GLN A 1 507 ? -18.012 -18.033 -35.165 1.00 61.84 507 GLN A N 1
ATOM 3955 C CA . GLN A 1 507 ? -19.425 -17.940 -35.510 1.00 61.84 507 GLN A CA 1
ATOM 3956 C C . GLN A 1 507 ? -20.203 -17.873 -34.194 1.00 61.84 507 GLN A C 1
ATOM 3958 O O . GLN A 1 507 ? -20.139 -18.846 -33.437 1.00 61.84 507 GLN A O 1
ATOM 3963 N N . PRO A 1 508 ? -20.894 -16.755 -33.902 1.00 58.34 508 PRO A N 1
ATOM 3964 C CA . PRO A 1 508 ? -21.663 -16.617 -32.674 1.00 58.34 508 PRO A CA 1
ATOM 3965 C C . PRO A 1 508 ? -22.748 -17.688 -32.607 1.00 58.34 508 PRO A C 1
ATOM 3967 O O . PRO A 1 508 ? -23.344 -18.085 -33.618 1.00 58.34 508 PRO A O 1
ATOM 3970 N N . SER A 1 509 ? -22.974 -18.192 -31.400 1.00 71.69 509 SER A N 1
ATOM 3971 C CA . SER A 1 509 ? -23.922 -19.276 -31.183 1.00 71.69 509 SER A CA 1
ATOM 3972 C C . SER A 1 509 ? -25.363 -18.779 -31.393 1.00 71.69 509 SER A C 1
ATOM 3974 O O . SER A 1 509 ? -25.680 -17.634 -31.067 1.00 71.69 509 SER A O 1
ATOM 3976 N N . PRO A 1 510 ? -26.303 -19.622 -31.867 1.00 69.38 510 PRO A N 1
ATOM 3977 C CA . PRO A 1 510 ? -27.710 -19.231 -32.018 1.00 69.38 510 PRO A CA 1
ATOM 3978 C C . PRO A 1 510 ? -28.375 -18.711 -30.729 1.00 69.38 510 PRO A C 1
ATOM 3980 O O . PRO A 1 510 ? -29.417 -18.065 -30.809 1.00 69.38 510 PRO A O 1
ATOM 3983 N N . ARG A 1 511 ? -27.784 -18.985 -29.555 1.00 68.62 511 ARG A N 1
ATOM 3984 C CA . ARG A 1 511 ? -28.237 -18.483 -28.251 1.00 68.62 511 ARG A CA 1
ATOM 3985 C C . ARG A 1 511 ? -27.802 -17.044 -27.966 1.00 68.62 511 ARG A C 1
ATOM 3987 O O . ARG A 1 511 ? -28.599 -16.312 -27.392 1.00 68.62 511 ARG A O 1
ATOM 3994 N N . GLU A 1 512 ? -26.614 -16.615 -28.394 1.00 68.00 512 GLU A N 1
ATOM 3995 C CA . GLU A 1 512 ? -26.186 -15.210 -28.245 1.00 68.00 512 GLU A CA 1
ATOM 3996 C C . GLU A 1 512 ? -27.102 -14.270 -29.032 1.00 68.00 512 GLU A C 1
ATOM 3998 O O . GLU A 1 512 ? -27.581 -13.277 -28.494 1.00 68.00 512 GLU A O 1
ATOM 4003 N N . ASN A 1 513 ? -27.490 -14.668 -30.247 1.00 77.00 513 ASN A N 1
ATOM 4004 C CA . ASN A 1 513 ? -28.401 -13.884 -31.087 1.00 77.00 513 ASN A CA 1
ATOM 4005 C C . ASN A 1 513 ? -29.827 -13.745 -30.516 1.00 77.00 513 ASN A C 1
ATOM 4007 O O . ASN A 1 513 ? -30.623 -12.970 -31.056 1.00 77.00 513 ASN A O 1
ATOM 4011 N N . ALA A 1 514 ? -30.200 -14.544 -29.510 1.00 84.06 514 ALA A N 1
ATOM 4012 C CA . ALA A 1 514 ? -31.486 -14.422 -28.823 1.00 84.06 514 ALA A CA 1
ATOM 4013 C C . ALA A 1 514 ? -31.409 -13.393 -27.686 1.00 84.06 514 ALA A C 1
ATOM 4015 O O . ALA A 1 514 ? -32.321 -12.585 -27.542 1.00 84.06 514 ALA A O 1
ATOM 4016 N N . ILE A 1 515 ? -30.296 -13.379 -26.947 1.00 81.25 515 ILE A N 1
ATOM 4017 C CA . ILE A 1 515 ? -30.066 -12.447 -25.837 1.00 81.25 515 ILE A CA 1
ATOM 4018 C C . ILE A 1 515 ? -29.869 -11.021 -26.366 1.00 81.25 515 ILE A C 1
ATOM 4020 O O . ILE A 1 515 ? -30.475 -10.092 -25.838 1.00 81.25 515 ILE A O 1
ATOM 4024 N N . GLU A 1 516 ? -29.113 -10.842 -27.454 1.00 80.50 516 GLU A N 1
ATOM 4025 C CA . GLU A 1 516 ? -28.941 -9.518 -28.077 1.00 80.50 516 GLU A CA 1
ATOM 4026 C C . GLU A 1 516 ? -30.277 -8.939 -28.572 1.00 80.50 516 GLU A C 1
ATOM 4028 O O . GLU A 1 516 ? -30.566 -7.763 -28.366 1.00 80.50 516 GLU A O 1
ATOM 4033 N N . ARG A 1 517 ? -31.162 -9.785 -29.120 1.00 90.81 517 ARG A N 1
ATOM 4034 C CA . ARG A 1 517 ? -32.498 -9.357 -29.563 1.00 90.81 517 ARG A CA 1
ATOM 4035 C C . ARG A 1 517 ? -33.426 -8.947 -28.419 1.00 90.81 517 ARG A C 1
ATOM 4037 O O . ARG A 1 517 ? -34.245 -8.050 -28.609 1.00 90.81 517 ARG A O 1
ATOM 4044 N N . GLU A 1 518 ? -33.338 -9.589 -27.255 1.00 92.12 518 GLU A N 1
ATOM 4045 C CA . GLU A 1 518 ? -34.123 -9.186 -26.078 1.00 92.12 518 GLU A CA 1
ATOM 4046 C C . GLU A 1 518 ? -33.603 -7.883 -25.456 1.00 92.12 518 GLU A C 1
ATOM 4048 O O . GLU A 1 518 ? -34.397 -7.061 -24.981 1.00 92.12 518 GLU A O 1
ATOM 4053 N N . LEU A 1 519 ? -32.288 -7.660 -25.513 1.00 93.62 519 LEU A N 1
ATOM 4054 C CA . LEU A 1 519 ? -31.662 -6.437 -25.022 1.00 93.62 519 LEU A CA 1
ATOM 4055 C C . LEU A 1 519 ? -32.034 -5.224 -25.887 1.00 93.62 519 LEU A C 1
ATOM 4057 O O . LEU A 1 519 ? -32.469 -4.203 -25.350 1.00 93.62 519 LEU A O 1
ATOM 4061 N N . ASP A 1 520 ? -31.953 -5.360 -27.213 1.00 94.69 520 ASP A N 1
ATOM 4062 C CA . ASP A 1 520 ? -32.344 -4.300 -28.149 1.00 94.69 520 ASP A CA 1
ATOM 4063 C C . ASP A 1 520 ? -33.828 -3.939 -28.004 1.00 94.69 520 ASP A C 1
ATOM 4065 O O . ASP A 1 520 ? -34.191 -2.761 -27.947 1.00 94.69 520 ASP A O 1
ATOM 4069 N N . LYS A 1 521 ? -34.692 -4.948 -27.836 1.00 96.06 521 LYS A N 1
ATOM 4070 C CA . LYS A 1 521 ? -36.125 -4.732 -27.605 1.00 96.06 521 LYS A CA 1
ATOM 4071 C C . LYS A 1 521 ? -36.389 -3.940 -26.319 1.00 96.06 521 LYS A C 1
ATOM 4073 O O . LYS A 1 521 ? -37.214 -3.028 -26.318 1.00 96.06 521 LYS A O 1
ATOM 4078 N N . SER A 1 522 ? -35.670 -4.255 -25.242 1.00 94.50 522 SER A N 1
ATOM 4079 C CA . SER A 1 522 ? -35.810 -3.561 -23.954 1.00 94.50 522 SER A CA 1
ATOM 4080 C C . SER A 1 522 ? -35.344 -2.100 -24.032 1.00 94.50 522 SER A C 1
ATOM 4082 O O . SER A 1 522 ? -35.949 -1.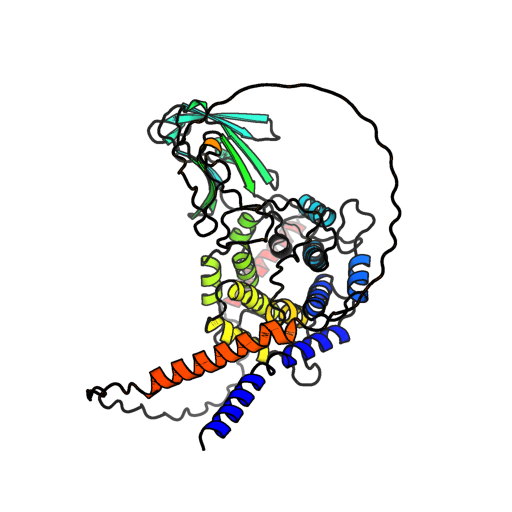213 -23.427 1.00 94.50 522 SER A O 1
ATOM 4084 N N . LEU A 1 523 ? -34.293 -1.826 -24.811 1.00 94.94 523 LEU A N 1
ATOM 4085 C CA . LEU A 1 523 ? -33.785 -0.472 -25.050 1.00 94.94 523 LEU A CA 1
ATOM 4086 C C . LEU A 1 523 ? -34.760 0.391 -25.858 1.00 94.94 523 LEU A C 1
ATOM 4088 O O . LEU A 1 523 ? -34.921 1.578 -25.559 1.00 94.94 523 LEU A O 1
ATOM 4092 N N . ASP A 1 524 ? -35.426 -0.183 -26.857 1.00 96.06 524 ASP A N 1
ATOM 4093 C CA . ASP A 1 524 ? -36.407 0.548 -27.660 1.00 96.06 524 ASP A CA 1
ATOM 4094 C C . ASP A 1 524 ? -37.705 0.824 -26.887 1.00 96.06 524 ASP A C 1
ATOM 4096 O O . ASP A 1 524 ? -38.229 1.940 -26.959 1.00 96.06 524 ASP A O 1
ATOM 4100 N N . GLU A 1 525 ? -38.171 -0.120 -26.061 1.00 94.81 525 GLU A N 1
ATOM 4101 C CA . GLU A 1 525 ? -39.297 0.107 -25.142 1.00 94.81 525 GLU A CA 1
ATOM 4102 C C . GLU A 1 525 ? -38.980 1.212 -24.118 1.00 94.81 525 GLU A C 1
ATOM 4104 O O . GLU A 1 525 ? -39.811 2.089 -23.861 1.00 94.81 525 GLU A O 1
ATOM 4109 N N . ALA A 1 526 ? -37.750 1.253 -23.593 1.00 92.75 526 ALA A N 1
ATOM 4110 C CA . ALA A 1 526 ? -37.313 2.329 -22.708 1.00 92.75 526 ALA A CA 1
ATOM 4111 C C . ALA A 1 526 ? -37.309 3.696 -23.419 1.00 92.75 526 ALA A C 1
ATOM 4113 O O . ALA A 1 526 ? -37.808 4.682 -22.871 1.00 92.75 526 ALA A O 1
ATOM 4114 N N . LYS A 1 527 ? -36.808 3.777 -24.661 1.00 93.44 527 LYS A N 1
ATOM 4115 C CA . LYS A 1 527 ? -36.817 5.023 -25.455 1.00 93.44 527 LYS A CA 1
ATOM 4116 C C . LYS A 1 527 ? -38.232 5.521 -25.760 1.00 93.44 527 LYS A C 1
ATOM 4118 O O . LYS A 1 527 ? -38.463 6.730 -25.740 1.00 93.44 527 LYS A O 1
ATOM 4123 N N . GLU A 1 528 ? -39.173 4.620 -26.031 1.00 95.25 528 GLU A N 1
ATOM 4124 C CA . GLU A 1 528 ? -40.599 4.937 -26.211 1.00 95.25 528 GLU A CA 1
ATOM 4125 C C . GLU A 1 528 ? -41.205 5.580 -24.953 1.00 95.25 528 GLU A C 1
ATOM 4127 O O . GLU A 1 528 ? -41.931 6.572 -25.053 1.00 95.25 528 GLU A O 1
ATOM 4132 N N . LEU A 1 529 ? -40.865 5.067 -23.766 1.00 92.00 529 LEU A N 1
ATOM 4133 C CA . LEU A 1 529 ? -41.332 5.619 -22.491 1.00 92.00 529 LEU A CA 1
ATOM 4134 C C . LEU A 1 529 ? -40.763 7.016 -22.213 1.00 92.00 529 LEU A C 1
ATOM 4136 O O . LEU A 1 529 ? -41.475 7.869 -21.682 1.00 92.00 529 LEU A O 1
ATOM 4140 N N . PHE A 1 530 ? -39.519 7.283 -22.616 1.00 88.25 530 PHE A N 1
ATOM 4141 C CA . PHE A 1 530 ? -38.912 8.609 -22.467 1.00 88.25 530 PHE A CA 1
ATOM 4142 C C . PHE A 1 530 ? -39.461 9.655 -23.442 1.00 88.25 530 PHE A C 1
ATOM 4144 O O . PHE A 1 530 ? -39.451 10.834 -23.109 1.00 88.25 530 PHE A O 1
ATOM 4151 N N . LYS A 1 531 ? -39.980 9.254 -24.609 1.00 88.44 531 LYS A N 1
ATOM 4152 C CA . LYS A 1 531 ? -40.617 10.176 -25.569 1.00 88.44 531 LYS A CA 1
ATOM 4153 C C . LYS A 1 531 ? -42.055 10.565 -25.209 1.00 88.44 531 LYS A C 1
ATOM 4155 O O . LYS A 1 531 ? -42.599 11.474 -25.828 1.00 88.44 531 LYS A O 1
ATOM 4160 N N . LYS A 1 532 ? -42.690 9.863 -24.264 1.00 79.12 532 LYS A N 1
ATOM 4161 C CA . LYS A 1 532 ? -44.073 10.119 -23.811 1.00 79.12 532 LYS A CA 1
ATOM 4162 C C . LYS A 1 532 ? -44.164 11.045 -22.586 1.00 79.12 532 LYS A C 1
ATOM 4164 O O . LYS A 1 532 ? -45.255 11.211 -22.043 1.00 79.12 532 LYS A O 1
ATOM 4169 N N . LYS A 1 533 ? -43.049 11.644 -22.167 1.00 56.56 533 LYS A N 1
ATOM 4170 C CA . LYS A 1 533 ? -42.994 12.794 -21.253 1.00 56.56 533 LYS A CA 1
ATOM 4171 C C . LYS A 1 533 ? -42.652 14.041 -22.047 1.00 56.56 533 LYS A C 1
ATOM 4173 O O . LYS A 1 533 ? -43.178 15.106 -21.664 1.00 56.56 533 LYS A O 1
#

Foldseek 3Di:
DPPVVVVVVVVVVVPPPPPLPVLLVQLLVLLVVPDDLQPDALLLLLLNLLLCVLVVHDCPPSLVSSVVLWQPPDPQTAGRHPDGWLLSLLSVLLSCVSVVHDCVSSVVQNVQQKFFAPQAAFKKKAKDFCFKFWKWKAWPPPRQIDIWIQDNVRAIPPVRHRIHGCCPRSVDDPGGQKTKIKMAQVGRVTQFMKIFIWGDHPNDIDTPDIDGGRIDIDMQQRIAGDRGRPDHHDLSSRLSNLLSCQSSVHDDSCLSNLVRPQDFLQSLLSNCQRPVDVVSVVVNVVQADPQLAGDDLLSLLSNLLSCCVPPVDDPSNVSSVVSNVVQADCPDSHSDRVSDSSSSSSNSCRPSSSVDPDPDPPPVPDDPPPQDPDPPDQDDDDDPDQDGDQPDVDCVQAVRDADSVPSDRPRDDPDDDDDDDDDDDDDDDDDDDDDDDDDDDDDDPPDPCCVPVVVVVVVVVVVVVVVVCVVPVDDDDDDDDDDDDDDDDDDDDDDDDDDDDDDDDDDDDPVVVVVVVVVVVVVVVVVVVVVVD

pLDDT: mean 81.59, std 20.95, range [32.47, 98.69]